Protein AF-A0A7J3T001-F1 (afdb_monomer)

Radius of gyration: 24.41 Å; Cα contacts (8 Å, |Δi|>4): 879; chains: 1; bounding box: 52×70×76 Å

Solvent-accessible surface area (backbone atoms only — not comparable to full-atom values): 26353 Å² total; per-residue (Å²): 93,68,79,36,45,47,53,61,50,54,45,53,49,52,50,49,50,35,53,53,40,45,50,43,53,51,48,52,54,53,49,62,74,68,71,78,71,58,71,67,61,54,52,51,45,50,53,52,45,51,48,49,35,49,48,46,46,56,38,38,29,45,49,48,62,42,30,52,34,94,88,63,50,32,43,30,65,45,75,40,92,93,44,66,87,73,46,40,63,46,72,38,66,67,58,44,44,58,45,34,55,67,22,47,37,68,77,16,37,38,41,83,45,78,41,53,55,64,93,52,91,38,29,36,30,43,36,43,56,50,75,50,76,49,43,56,34,82,79,42,69,85,87,46,80,66,40,56,30,37,41,34,38,20,33,36,38,34,34,32,68,53,81,69,40,80,74,52,72,53,65,39,74,47,79,88,56,54,88,74,52,50,80,63,55,31,41,68,54,22,34,43,46,56,44,68,52,54,78,72,44,97,44,75,70,54,49,57,52,30,51,52,21,17,36,43,22,31,30,30,50,43,50,37,53,49,65,74,33,62,91,92,52,67,34,45,34,36,42,33,70,30,66,81,67,63,90,70,54,32,54,82,44,52,75,37,89,50,69,54,12,52,29,26,46,42,21,52,51,34,44,51,50,40,52,49,49,43,54,76,39,82,70,34,43,52,30,14,44,18,67,83,48,82,47,71,62,56,33,39,52,49,46,45,39,32,34,63,32,32,80,92,77,71,39,71,42,79,37,64,87,56,65,67,62,53,39,75,69,54,87,55,39,24,44,61,47,48,51,55,55,45,62,76,45,52,85,80,50,52,61,49,26,26,52,29,47,35,33,41,36,37,47,49,36,32,62,23,83,45,42,62,61,38,32,56,73,69,44,59,87,86,46,58,54,66,63,34,29,55,51,43,41,55,56,52,68,73,61,74,65,97,63,94,77,81,32,56,67,61,18,47,37,46,54,43,38,32,34,37,32,34,41,59,52,68,32,56,72,38,80,62,48,64,33,58,81,73,53,53,49,46,61,34,35,39,31,34,64,48,40,48,86,32,70,84,33,52,70,59,33,50,54,50,52,51,54,52,50,51,55,52,41,20,53,41,48,36,71,87,65,54,78,70,44,54,45,75,69,60,71,76,78,117

Nearest PDB structures (foldseek):
  7f6d-assembly1_G  TM=4.620E-01  e=1.140E-04  Deinococcus radiodurans R1 = ATCC 13939 = DSM 20539
  1zup-assembly1_A  TM=4.706E-01  e=1.856E-01  Thermotoga maritima
  4uv2-assembly9_G  TM=3.757E-01  e=1.388E+00  Escherichia coli str. K-12 substr. MC4100
  6shc-assembly1_A-2  TM=3.826E-01  e=8.493E+00  Homo sapiens

Structure (mmCIF, N/CA/C/O backbone):
data_AF-A0A7J3T001-F1
#
_entry.id   AF-A0A7J3T001-F1
#
loop_
_atom_site.group_PDB
_atom_site.id
_atom_site.type_symbol
_atom_site.label_atom_id
_atom_site.label_alt_id
_atom_site.label_comp_id
_atom_site.label_asym_id
_atom_site.label_entity_id
_atom_site.label_seq_id
_atom_site.pdbx_PDB_ins_code
_atom_site.Cartn_x
_atom_site.Cartn_y
_atom_site.Cartn_z
_atom_site.occupancy
_atom_site.B_iso_or_equiv
_atom_site.auth_seq_id
_atom_site.auth_comp_id
_atom_site.auth_asym_id
_atom_site.auth_atom_id
_atom_site.pdbx_PDB_model_num
ATOM 1 N N . MET A 1 1 ? 0.182 -22.540 -8.801 1.00 69.06 1 MET A N 1
ATOM 2 C CA . MET A 1 1 ? 0.036 -21.401 -7.864 1.00 69.06 1 MET A CA 1
ATOM 3 C C . MET A 1 1 ? -0.120 -21.823 -6.399 1.00 69.06 1 MET A C 1
ATOM 5 O O . MET A 1 1 ? 0.725 -21.412 -5.625 1.00 69.06 1 MET A O 1
ATOM 9 N N . MET A 1 2 ? -1.072 -22.686 -5.998 1.00 73.75 2 MET A N 1
ATOM 10 C CA . MET A 1 2 ? -1.231 -23.126 -4.580 1.00 73.75 2 MET A CA 1
ATOM 11 C C . MET A 1 2 ? -0.026 -23.859 -3.945 1.00 73.75 2 MET A C 1
ATOM 13 O O . MET A 1 2 ? -0.001 -24.084 -2.744 1.00 73.75 2 MET A O 1
ATOM 17 N N . LYS A 1 3 ? 0.963 -24.279 -4.740 1.00 82.62 3 LYS A N 1
ATOM 18 C CA . LYS A 1 3 ? 2.207 -24.913 -4.259 1.00 82.62 3 LYS A CA 1
ATOM 19 C C . LYS A 1 3 ? 3.464 -24.120 -4.617 1.00 82.62 3 LYS A C 1
ATOM 21 O O . LYS A 1 3 ? 4.561 -24.515 -4.258 1.00 82.62 3 LYS A O 1
ATOM 26 N N . GLU A 1 4 ? 3.304 -23.031 -5.365 1.00 87.00 4 GLU A N 1
ATOM 27 C CA . GLU A 1 4 ? 4.438 -22.263 -5.872 1.00 87.00 4 GLU A CA 1
ATOM 28 C C . GLU A 1 4 ? 4.882 -21.261 -4.822 1.00 87.00 4 GLU A C 1
ATOM 30 O O . GLU A 1 4 ? 4.049 -20.488 -4.342 1.00 87.00 4 GLU A O 1
ATOM 35 N N . ASP A 1 5 ? 6.183 -21.218 -4.546 1.00 92.50 5 ASP A N 1
ATOM 36 C CA . ASP A 1 5 ? 6.768 -20.120 -3.786 1.00 92.50 5 ASP A CA 1
ATOM 37 C C . ASP A 1 5 ? 6.561 -18.806 -4.567 1.00 92.50 5 ASP A C 1
ATOM 39 O O . ASP A 1 5 ? 7.055 -18.676 -5.698 1.00 92.50 5 ASP A O 1
ATOM 43 N N . PRO A 1 6 ? 5.833 -17.824 -4.004 1.00 94.75 6 PRO A N 1
ATOM 44 C CA . PRO A 1 6 ? 5.566 -16.572 -4.697 1.00 94.75 6 PRO A CA 1
ATOM 45 C C . PRO A 1 6 ? 6.860 -15.806 -5.010 1.00 94.75 6 PRO A C 1
ATOM 47 O O . PRO A 1 6 ? 6.949 -15.167 -6.055 1.00 94.75 6 PRO A O 1
ATOM 50 N N . ARG A 1 7 ? 7.904 -15.921 -4.183 1.00 95.38 7 ARG A N 1
ATOM 51 C CA . ARG A 1 7 ? 9.193 -15.249 -4.414 1.00 95.38 7 ARG A CA 1
ATOM 52 C C . ARG A 1 7 ? 9.876 -15.807 -5.656 1.00 95.38 7 ARG A C 1
ATOM 54 O O . ARG A 1 7 ? 10.279 -15.038 -6.523 1.00 95.38 7 ARG A O 1
ATOM 61 N N . GLU A 1 8 ? 9.929 -17.130 -5.799 1.00 94.25 8 GLU A N 1
ATOM 62 C CA . GLU A 1 8 ? 10.515 -17.767 -6.986 1.00 94.25 8 GLU A CA 1
ATOM 63 C C . GLU A 1 8 ? 9.705 -17.490 -8.257 1.00 94.25 8 GLU A C 1
ATOM 65 O O . GLU A 1 8 ? 10.278 -17.372 -9.342 1.00 94.25 8 GLU A O 1
ATOM 70 N N . LEU A 1 9 ? 8.380 -17.341 -8.149 1.00 93.94 9 LEU A N 1
ATOM 71 C CA . LEU A 1 9 ? 7.559 -16.877 -9.269 1.00 93.94 9 LEU A CA 1
ATOM 72 C C . LEU A 1 9 ? 7.996 -15.486 -9.735 1.00 93.94 9 LEU A C 1
ATOM 74 O O . LEU A 1 9 ? 8.297 -15.316 -10.915 1.00 93.94 9 LEU A O 1
ATOM 78 N N . TYR A 1 10 ? 8.109 -14.516 -8.824 1.00 96.06 10 TYR A N 1
ATOM 79 C CA . TYR A 1 10 ? 8.546 -13.162 -9.176 1.00 96.06 10 TYR A CA 1
ATOM 80 C C . TYR A 1 10 ? 10.017 -13.086 -9.611 1.00 96.06 10 TYR A C 1
ATOM 82 O O . TYR A 1 10 ? 10.338 -12.250 -10.453 1.00 96.06 10 TYR A O 1
ATOM 90 N N . VAL A 1 11 ? 10.911 -13.967 -9.148 1.00 96.94 11 VAL A N 1
ATOM 91 C CA . VAL A 1 11 ? 12.278 -14.062 -9.703 1.00 96.94 11 VAL A CA 1
ATOM 92 C C . VAL A 1 11 ? 12.243 -14.542 -11.156 1.00 96.94 11 VAL A C 1
ATOM 94 O O . VAL A 1 11 ? 12.864 -13.928 -12.024 1.00 96.94 11 VAL A O 1
ATOM 97 N N . ARG A 1 12 ? 11.491 -15.610 -11.455 1.00 94.94 12 ARG A N 1
ATOM 98 C CA . ARG A 1 12 ? 11.357 -16.125 -12.830 1.00 94.94 12 ARG A CA 1
ATOM 99 C C . ARG A 1 12 ? 10.692 -15.117 -13.762 1.00 94.94 12 ARG A C 1
ATOM 101 O O . ARG A 1 12 ? 11.107 -14.993 -14.910 1.00 94.94 12 ARG A O 1
ATOM 108 N N . PHE A 1 13 ? 9.705 -14.380 -13.267 1.00 95.31 13 PHE A N 1
ATOM 109 C CA . PHE A 1 13 ? 9.063 -13.319 -14.034 1.00 95.31 13 PHE A CA 1
ATOM 110 C C . PHE A 1 13 ? 10.028 -12.169 -14.347 1.00 95.31 13 PHE A C 1
ATOM 112 O O . PHE A 1 13 ? 10.080 -11.723 -15.489 1.00 95.31 13 PHE A O 1
ATOM 119 N N . ALA A 1 14 ? 10.876 -11.763 -13.394 1.00 96.88 14 ALA A N 1
ATOM 120 C CA . ALA A 1 14 ? 11.912 -10.751 -13.624 1.00 96.88 14 ALA A CA 1
ATOM 121 C C . ALA A 1 14 ? 12.919 -11.205 -14.689 1.00 96.88 14 ALA A C 1
ATOM 123 O O . ALA A 1 14 ? 13.304 -10.436 -15.569 1.00 96.88 14 ALA A O 1
ATOM 124 N N . GLN A 1 15 ? 13.328 -12.474 -14.614 1.00 96.62 15 GLN A N 1
ATOM 125 C CA . GLN A 1 15 ? 14.226 -13.089 -15.584 1.00 96.62 15 GLN A CA 1
ATOM 126 C C . GLN A 1 15 ? 13.601 -13.095 -16.987 1.00 96.62 15 GLN A C 1
ATOM 128 O O . GLN A 1 15 ? 14.246 -12.675 -17.942 1.00 96.62 15 GLN A O 1
ATOM 133 N N . TRP A 1 16 ? 12.323 -13.466 -17.097 1.00 95.50 16 TRP A N 1
ATOM 134 C CA . TRP A 1 16 ? 11.587 -13.405 -18.358 1.00 95.50 16 TRP A CA 1
ATOM 135 C C . TRP A 1 16 ? 11.489 -11.978 -18.920 1.00 95.50 16 TRP A C 1
ATOM 137 O O . TRP A 1 16 ? 11.728 -11.783 -20.110 1.00 95.50 16 TRP A O 1
ATOM 147 N N . LEU A 1 17 ? 11.210 -10.970 -18.082 1.00 96.06 17 LEU A N 1
ATOM 148 C CA . LEU A 1 17 ? 11.197 -9.562 -18.508 1.00 96.06 17 LEU A CA 1
ATOM 149 C C . LEU A 1 17 ? 12.554 -9.127 -19.071 1.00 96.06 17 LEU A C 1
ATOM 151 O O . LEU A 1 17 ? 12.606 -8.443 -20.094 1.00 96.06 17 LEU A O 1
ATOM 155 N N . ARG A 1 18 ? 13.655 -9.550 -18.435 1.00 97.19 18 ARG A N 1
ATOM 156 C CA . ARG A 1 18 ? 15.013 -9.285 -18.924 1.00 97.19 18 ARG A CA 1
ATOM 157 C C . ARG A 1 18 ? 15.251 -9.923 -20.287 1.00 97.19 18 ARG A C 1
ATOM 159 O O . ARG A 1 18 ? 15.757 -9.243 -21.178 1.00 97.19 18 ARG A O 1
ATOM 166 N N . ASP A 1 19 ? 14.901 -11.196 -20.440 1.00 96.94 19 ASP A N 1
ATOM 167 C CA . ASP A 1 19 ? 15.144 -11.952 -21.671 1.00 96.94 19 ASP A CA 1
ATOM 168 C C . ASP A 1 19 ? 14.321 -11.391 -22.846 1.00 96.94 19 ASP A C 1
ATOM 170 O O . ASP A 1 19 ? 14.850 -11.193 -23.943 1.00 96.94 19 ASP A O 1
ATOM 174 N N . GLU A 1 20 ? 13.052 -11.035 -22.615 1.00 95.81 20 GLU A N 1
ATOM 175 C CA . GLU A 1 20 ? 12.202 -10.404 -23.634 1.00 95.81 20 GLU A CA 1
ATOM 176 C C . GLU A 1 20 ? 12.655 -8.982 -23.988 1.00 95.81 20 GLU A C 1
ATOM 178 O O . GLU A 1 20 ? 12.577 -8.579 -25.155 1.00 95.81 20 GLU A O 1
ATOM 183 N N . HIS A 1 21 ? 13.183 -8.225 -23.022 1.00 96.81 21 HIS A N 1
ATOM 184 C CA . HIS A 1 21 ? 13.759 -6.907 -23.287 1.00 96.81 21 HIS A CA 1
ATOM 185 C C . HIS A 1 21 ? 15.028 -7.025 -24.133 1.00 96.81 21 HIS A C 1
ATOM 187 O O . HIS A 1 21 ? 15.148 -6.354 -25.156 1.00 96.81 21 HIS A O 1
ATOM 193 N N . GLU A 1 22 ? 15.943 -7.928 -23.775 1.00 97.31 22 GLU A N 1
ATOM 194 C CA . GLU A 1 22 ? 17.166 -8.184 -24.539 1.00 97.31 22 GLU A CA 1
ATOM 195 C C . GLU A 1 22 ? 16.856 -8.620 -25.978 1.00 97.31 22 GLU A C 1
ATOM 197 O O . GLU A 1 22 ? 17.443 -8.104 -26.935 1.00 97.31 22 GLU A O 1
ATOM 202 N N . LYS A 1 23 ? 15.881 -9.517 -26.152 1.00 96.12 23 LYS A N 1
ATOM 203 C CA . LYS A 1 23 ? 15.394 -9.946 -27.466 1.00 96.12 23 LYS A CA 1
ATOM 204 C C . LYS A 1 23 ? 14.843 -8.776 -28.281 1.00 96.12 23 LYS A C 1
ATOM 206 O O . LYS A 1 23 ? 15.245 -8.620 -29.432 1.00 96.12 23 LYS A O 1
ATOM 211 N N . SER A 1 24 ? 13.996 -7.937 -27.685 1.00 94.75 24 SER A N 1
ATOM 212 C CA . SER A 1 24 ? 13.381 -6.783 -28.360 1.00 94.75 24 SER A CA 1
ATOM 213 C C . SER A 1 24 ? 14.420 -5.718 -28.736 1.00 94.75 24 SER A C 1
ATOM 215 O O . SER A 1 24 ? 14.390 -5.174 -29.838 1.00 94.75 24 SER A O 1
ATOM 217 N N . VAL A 1 25 ? 15.409 -5.470 -27.872 1.00 95.00 25 VAL A N 1
ATOM 218 C CA . VAL A 1 25 ? 16.541 -4.572 -28.159 1.00 95.00 25 VAL A CA 1
ATOM 219 C C . VAL A 1 25 ? 17.408 -5.114 -29.297 1.00 95.00 25 VAL A C 1
ATOM 221 O O . VAL A 1 25 ? 17.841 -4.357 -30.169 1.00 95.00 25 VAL A O 1
ATOM 224 N N . ASN A 1 26 ? 17.675 -6.420 -29.312 1.00 94.06 26 ASN A N 1
ATOM 225 C CA . ASN A 1 26 ? 18.445 -7.057 -30.378 1.00 94.06 26 ASN A CA 1
ATOM 226 C C . ASN A 1 26 ? 17.681 -7.076 -31.706 1.00 94.06 26 ASN A C 1
ATOM 228 O O . ASN A 1 26 ? 18.299 -6.895 -32.754 1.00 94.06 26 ASN A O 1
ATOM 232 N N . GLU A 1 27 ? 16.359 -7.262 -31.673 1.00 92.25 27 GLU A N 1
ATOM 233 C CA . GLU A 1 27 ? 15.479 -7.079 -32.829 1.00 92.25 27 GLU A CA 1
ATOM 234 C C . GLU A 1 27 ? 15.624 -5.646 -33.347 1.00 92.25 27 GLU A C 1
ATOM 236 O O . GLU A 1 27 ? 16.105 -5.466 -34.460 1.00 92.25 27 GLU A O 1
ATOM 241 N N . PHE A 1 28 ? 15.393 -4.630 -32.512 1.00 91.44 28 PHE A N 1
ATOM 242 C CA . PHE A 1 28 ? 15.552 -3.224 -32.899 1.00 91.44 28 PHE A CA 1
ATOM 243 C C . PHE A 1 28 ? 16.908 -2.942 -33.570 1.00 91.44 28 PHE A C 1
ATOM 245 O O . PHE A 1 28 ? 16.965 -2.406 -34.677 1.00 91.44 28 PHE A O 1
ATOM 252 N N . LYS A 1 29 ? 18.017 -3.365 -32.945 1.00 89.81 29 LYS A N 1
ATOM 253 C CA . LYS A 1 29 ? 19.376 -3.166 -33.483 1.00 89.81 29 LYS A CA 1
ATOM 254 C C . LYS A 1 29 ? 19.574 -3.836 -34.842 1.00 89.81 29 LYS A C 1
ATOM 256 O O . LYS A 1 29 ? 20.173 -3.232 -35.730 1.00 89.81 29 LYS A O 1
ATOM 261 N N . LYS A 1 30 ? 19.084 -5.070 -35.014 1.00 87.88 30 LYS A N 1
ATOM 262 C CA . LYS A 1 30 ? 19.172 -5.796 -36.291 1.00 87.88 30 LYS A CA 1
ATOM 263 C C . LYS A 1 30 ? 18.403 -5.072 -37.378 1.00 87.88 30 LYS A C 1
ATOM 265 O O . LYS A 1 30 ? 18.928 -4.890 -38.471 1.00 87.88 30 LYS A O 1
ATOM 270 N N . VAL A 1 31 ? 17.173 -4.667 -37.086 1.00 83.75 31 VAL A N 1
ATOM 271 C CA . VAL A 1 31 ? 16.316 -4.118 -38.126 1.00 83.75 31 VAL A CA 1
ATOM 272 C C . VAL A 1 31 ? 16.772 -2.695 -38.516 1.00 83.75 31 VAL A C 1
ATOM 274 O O . VAL A 1 31 ? 16.802 -2.377 -39.705 1.00 83.75 31 VAL A O 1
ATOM 277 N N . VAL A 1 32 ? 17.268 -1.883 -37.568 1.00 83.44 32 VAL A N 1
ATOM 278 C CA . VAL A 1 32 ? 17.908 -0.582 -37.868 1.00 83.44 32 VAL A CA 1
ATOM 279 C C . VAL A 1 32 ? 19.161 -0.751 -38.734 1.00 83.44 32 VAL A C 1
ATOM 281 O O . VAL A 1 32 ? 19.372 0.027 -39.661 1.00 83.44 32 VAL A O 1
ATOM 284 N N . ALA A 1 33 ? 19.975 -1.784 -38.487 1.00 82.75 33 ALA A N 1
ATOM 285 C CA . ALA A 1 33 ? 21.179 -2.048 -39.277 1.00 82.75 33 ALA A CA 1
ATOM 286 C C . ALA A 1 33 ? 20.886 -2.461 -40.733 1.00 82.75 33 ALA A C 1
ATOM 288 O O . ALA A 1 33 ? 21.708 -2.216 -41.612 1.00 82.75 33 ALA A O 1
ATOM 289 N N . VAL A 1 34 ? 19.729 -3.078 -40.997 1.00 79.44 34 VAL A N 1
ATOM 290 C CA . VAL A 1 34 ? 19.315 -3.522 -42.342 1.00 79.44 34 VAL A CA 1
ATOM 291 C C . VAL A 1 34 ? 18.677 -2.383 -43.157 1.00 79.44 34 VAL A C 1
ATOM 293 O O . VAL A 1 34 ? 18.609 -2.472 -44.380 1.00 79.44 34 VAL A O 1
ATOM 296 N N . GLY A 1 35 ? 18.240 -1.294 -42.513 1.00 70.44 35 GLY A N 1
ATOM 297 C CA . GLY A 1 35 ? 17.714 -0.098 -43.188 1.00 70.44 35 GLY A CA 1
ATOM 298 C C . GLY A 1 35 ? 16.364 -0.283 -43.899 1.00 70.44 35 GLY A C 1
ATOM 299 O O . GLY A 1 35 ? 15.962 0.586 -44.666 1.00 70.44 35 GLY A O 1
ATOM 300 N N . ALA A 1 36 ? 15.661 -1.396 -43.660 1.00 59.31 36 ALA A N 1
ATOM 301 C CA . ALA A 1 36 ? 14.438 -1.785 -44.369 1.00 59.31 36 ALA A CA 1
ATOM 302 C C . ALA A 1 36 ? 13.218 -1.872 -43.433 1.00 59.31 36 ALA A C 1
ATOM 304 O O . ALA A 1 36 ? 12.550 -2.903 -43.373 1.00 59.31 36 ALA A O 1
ATOM 305 N N . ILE A 1 37 ? 12.943 -0.808 -42.674 1.00 65.69 37 ILE A N 1
ATOM 306 C CA . ILE A 1 37 ? 11.818 -0.768 -41.729 1.00 65.69 37 ILE A CA 1
ATOM 307 C C . ILE A 1 37 ? 10.667 0.083 -42.247 1.00 65.69 37 ILE A C 1
ATOM 309 O O . ILE A 1 37 ? 10.863 1.232 -42.642 1.00 65.69 37 ILE A O 1
ATOM 313 N N . SER A 1 38 ? 9.451 -0.462 -42.159 1.00 77.94 38 SER A N 1
ATOM 314 C CA . SER A 1 38 ? 8.239 0.353 -42.127 1.00 77.94 38 SER A CA 1
ATOM 315 C C . SER A 1 38 ? 8.142 1.041 -40.760 1.00 77.94 38 SER A C 1
ATOM 317 O O . SER A 1 38 ? 8.291 0.378 -39.740 1.00 77.94 38 SER A O 1
ATOM 319 N N . ALA A 1 39 ? 7.886 2.352 -40.697 1.00 80.62 39 ALA A N 1
ATOM 320 C CA . ALA A 1 39 ? 7.829 3.087 -39.420 1.00 80.62 39 ALA A CA 1
ATOM 321 C C . ALA A 1 39 ? 6.957 2.394 -38.343 1.00 80.62 39 ALA A C 1
ATOM 323 O O . ALA A 1 39 ? 7.295 2.411 -37.164 1.00 80.62 39 ALA A O 1
ATOM 324 N N . ALA A 1 40 ? 5.905 1.689 -38.770 1.00 82.69 40 ALA A N 1
ATOM 325 C CA . ALA A 1 40 ? 5.035 0.896 -37.909 1.00 82.69 40 ALA A CA 1
ATOM 326 C C . ALA A 1 40 ? 5.745 -0.260 -37.172 1.00 82.69 40 ALA A C 1
ATOM 328 O O . ALA A 1 40 ? 5.429 -0.527 -36.013 1.00 82.69 40 ALA A O 1
ATOM 329 N N . ASP A 1 41 ? 6.701 -0.948 -37.804 1.00 83.56 41 ASP A N 1
ATOM 330 C CA . ASP A 1 41 ? 7.446 -2.037 -37.158 1.00 83.56 41 ASP A CA 1
ATOM 331 C C . ASP A 1 41 ? 8.441 -1.505 -36.122 1.00 83.56 41 ASP A C 1
ATOM 333 O O . ASP A 1 41 ? 8.614 -2.121 -35.068 1.00 83.56 41 ASP A O 1
ATOM 337 N N . GLU A 1 42 ? 9.060 -0.349 -36.392 1.00 86.00 42 GLU A N 1
ATOM 338 C CA . GLU A 1 42 ? 9.928 0.330 -35.421 1.00 86.00 42 GLU A CA 1
ATOM 339 C C . GLU A 1 42 ? 9.131 0.718 -34.173 1.00 86.00 42 GLU A C 1
ATOM 341 O O . GLU A 1 42 ? 9.518 0.365 -33.056 1.00 86.00 42 GLU A O 1
ATOM 346 N N . ASP A 1 43 ? 7.991 1.385 -34.373 1.00 87.94 43 ASP A N 1
ATOM 347 C CA . ASP A 1 43 ? 7.120 1.850 -33.295 1.00 87.94 43 ASP A CA 1
ATOM 348 C C . ASP A 1 43 ? 6.570 0.679 -32.469 1.00 87.94 43 ASP A C 1
ATOM 350 O O . ASP A 1 43 ? 6.509 0.756 -31.241 1.00 87.94 43 ASP A O 1
ATOM 354 N N . ARG A 1 44 ? 6.243 -0.451 -33.113 1.00 90.25 44 ARG A N 1
ATOM 355 C CA . ARG A 1 44 ? 5.819 -1.679 -32.423 1.00 90.25 44 ARG A CA 1
ATOM 356 C C . ARG A 1 44 ? 6.912 -2.217 -31.495 1.00 90.25 44 ARG A C 1
ATOM 358 O O . ARG A 1 44 ? 6.622 -2.550 -30.345 1.00 90.25 44 ARG A O 1
ATOM 365 N N . ILE A 1 45 ? 8.154 -2.325 -31.977 1.00 91.50 45 ILE A N 1
ATOM 366 C CA . ILE A 1 45 ? 9.279 -2.835 -31.173 1.00 91.50 45 ILE A CA 1
ATOM 367 C C . ILE A 1 45 ? 9.580 -1.874 -30.019 1.00 91.50 45 ILE A C 1
ATOM 369 O O . ILE A 1 45 ? 9.746 -2.315 -28.880 1.00 91.50 45 ILE A O 1
ATOM 373 N N . MET A 1 46 ? 9.597 -0.568 -30.293 1.00 92.25 46 MET A N 1
ATOM 374 C CA . MET A 1 46 ? 9.806 0.463 -29.275 1.00 92.25 46 MET A CA 1
ATOM 375 C C . MET A 1 46 ? 8.725 0.433 -28.198 1.00 92.25 46 MET A C 1
ATOM 377 O O . MET A 1 46 ? 9.053 0.402 -27.014 1.00 92.25 46 MET A O 1
ATOM 381 N N . GLY A 1 47 ? 7.455 0.329 -28.593 1.00 92.25 47 GLY A N 1
ATOM 382 C CA . GLY A 1 47 ? 6.344 0.200 -27.656 1.00 92.25 47 GLY A CA 1
ATOM 383 C C . GLY A 1 47 ? 6.470 -1.034 -26.758 1.00 92.25 47 GLY A C 1
ATOM 384 O O . GLY A 1 47 ? 6.173 -0.954 -25.568 1.00 92.25 47 GLY A O 1
ATOM 385 N N . LYS A 1 48 ? 6.961 -2.171 -27.280 1.00 93.00 48 LYS A N 1
ATOM 386 C CA . LYS A 1 48 ? 7.245 -3.361 -26.455 1.00 93.00 48 LYS A CA 1
ATOM 387 C C . LYS A 1 48 ? 8.390 -3.109 -25.465 1.00 93.00 48 LYS A C 1
ATOM 389 O O . LYS A 1 48 ? 8.264 -3.470 -24.297 1.00 93.00 48 LYS A O 1
ATOM 394 N N . ILE A 1 49 ? 9.484 -2.478 -25.901 1.00 94.81 49 ILE A N 1
ATOM 395 C CA . ILE A 1 49 ? 10.627 -2.138 -25.033 1.00 94.81 49 ILE A CA 1
ATOM 396 C C . ILE A 1 49 ? 10.189 -1.223 -23.879 1.00 94.81 49 ILE A C 1
ATOM 398 O O . ILE A 1 49 ? 10.521 -1.501 -22.726 1.00 94.81 49 ILE A O 1
ATOM 402 N N . GLU A 1 50 ? 9.423 -0.171 -24.171 1.00 93.94 50 GLU A N 1
ATOM 403 C CA . GLU A 1 50 ? 8.928 0.783 -23.171 1.00 93.94 50 GLU A CA 1
ATOM 404 C C . GLU A 1 50 ? 8.001 0.110 -22.153 1.00 93.94 50 GLU A C 1
ATOM 406 O O . GLU A 1 50 ? 8.173 0.294 -20.951 1.00 93.94 50 GLU A O 1
ATOM 411 N N . LYS A 1 51 ? 7.083 -0.752 -22.608 1.00 93.25 51 LYS A N 1
ATOM 412 C CA . LYS A 1 51 ? 6.199 -1.531 -21.723 1.00 93.25 51 LYS A CA 1
ATOM 413 C C . LYS A 1 51 ? 6.968 -2.456 -20.776 1.00 93.25 51 LYS A C 1
ATOM 415 O O . LYS A 1 51 ? 6.586 -2.605 -19.618 1.00 93.25 51 LYS A O 1
ATOM 420 N N . LEU A 1 52 ? 8.047 -3.083 -21.248 1.00 94.44 52 LEU A N 1
ATOM 421 C CA . LEU A 1 52 ? 8.895 -3.943 -20.414 1.00 94.44 52 LEU A CA 1
ATOM 422 C C . LEU A 1 52 ? 9.634 -3.138 -19.335 1.00 94.44 52 LEU A C 1
ATOM 424 O O . LEU A 1 52 ? 9.743 -3.594 -18.197 1.00 94.44 52 LEU A O 1
ATOM 428 N N . GLN A 1 53 ? 10.117 -1.942 -19.681 1.00 94.75 53 GLN A N 1
ATOM 429 C CA . GLN A 1 53 ? 10.761 -1.030 -18.732 1.00 94.75 53 GLN A CA 1
ATOM 430 C C . GLN A 1 53 ? 9.773 -0.506 -17.689 1.00 94.75 53 GLN A C 1
ATOM 432 O O . GLN A 1 53 ? 10.058 -0.601 -16.494 1.00 94.75 53 GLN A O 1
ATOM 437 N N . ASP A 1 54 ? 8.601 -0.040 -18.132 1.00 92.44 54 ASP A N 1
ATOM 438 C CA . ASP A 1 54 ? 7.517 0.419 -17.257 1.00 92.44 54 ASP A CA 1
ATOM 439 C C . ASP A 1 54 ? 7.102 -0.681 -16.278 1.00 92.44 54 ASP A C 1
ATOM 441 O O . ASP A 1 54 ? 7.010 -0.443 -15.080 1.00 92.44 54 ASP A O 1
ATOM 445 N N . MET A 1 55 ? 6.955 -1.925 -16.742 1.00 92.38 55 MET A N 1
ATOM 446 C CA . MET A 1 55 ? 6.601 -3.043 -15.869 1.00 92.38 55 MET A CA 1
ATOM 447 C C . MET A 1 55 ? 7.655 -3.317 -14.788 1.00 92.38 55 MET A C 1
ATOM 449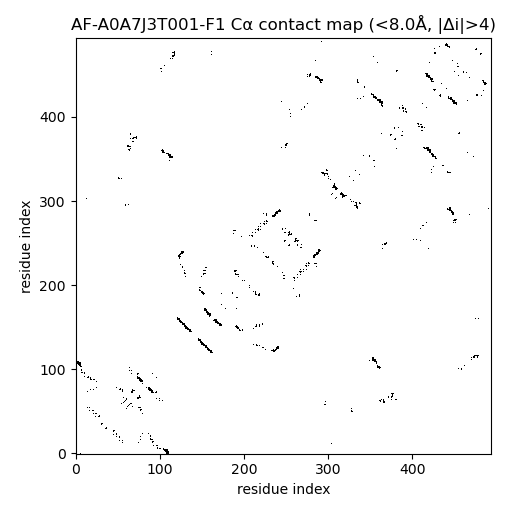 O O . MET A 1 55 ? 7.298 -3.614 -13.644 1.00 92.38 55 MET A O 1
ATOM 453 N N . VAL A 1 56 ? 8.945 -3.209 -15.124 1.00 94.25 56 VAL A N 1
ATOM 454 C CA . VAL A 1 56 ? 10.023 -3.370 -14.140 1.00 94.25 56 VAL A CA 1
ATOM 455 C C . VAL A 1 56 ? 9.987 -2.261 -13.096 1.00 94.25 56 VAL A C 1
ATOM 457 O O . VAL A 1 56 ? 10.032 -2.566 -11.906 1.00 94.25 56 VAL A O 1
ATOM 460 N N . GLU A 1 57 ? 9.859 -0.997 -13.498 1.00 92.62 57 GLU A N 1
ATOM 461 C CA . GLU A 1 57 ? 9.751 0.102 -12.533 1.00 92.62 57 GLU A CA 1
ATOM 462 C C . GLU A 1 57 ? 8.467 -0.037 -11.697 1.00 92.62 57 GLU A C 1
ATOM 464 O O . GLU A 1 57 ? 8.504 -0.056 -10.465 1.00 92.62 57 GLU A O 1
ATOM 469 N N . ARG A 1 58 ? 7.326 -0.249 -12.346 1.00 91.12 58 ARG A N 1
ATOM 470 C CA . ARG A 1 58 ? 6.016 -0.334 -11.705 1.00 91.12 58 ARG A CA 1
ATOM 471 C C . ARG A 1 58 ? 5.899 -1.457 -10.692 1.00 91.12 58 ARG A C 1
ATOM 473 O O . ARG A 1 58 ? 5.338 -1.214 -9.632 1.00 91.12 58 ARG A O 1
ATOM 480 N N . ILE A 1 59 ? 6.386 -2.658 -11.001 1.00 93.50 59 ILE A N 1
ATOM 481 C CA . ILE A 1 59 ? 6.291 -3.818 -10.105 1.00 93.50 59 ILE A CA 1
ATOM 482 C C . ILE A 1 59 ? 7.508 -3.870 -9.181 1.00 93.50 59 ILE A C 1
ATOM 484 O O . ILE A 1 59 ? 7.372 -3.864 -7.961 1.00 93.50 59 ILE A O 1
ATOM 488 N N . TYR A 1 60 ? 8.720 -3.906 -9.723 1.00 95.19 60 TYR A N 1
ATOM 489 C CA . TYR A 1 60 ? 9.889 -4.218 -8.906 1.00 95.19 60 TYR A CA 1
ATOM 490 C C . TYR A 1 60 ? 10.368 -3.016 -8.093 1.00 95.19 60 TYR A C 1
ATOM 492 O O . TYR A 1 60 ? 10.651 -3.191 -6.910 1.00 95.19 60 TYR A O 1
ATOM 500 N N . LEU A 1 61 ? 10.384 -1.803 -8.653 1.00 94.25 61 LEU A N 1
ATOM 501 C CA . LEU A 1 61 ? 10.761 -0.609 -7.888 1.00 94.25 61 LEU A CA 1
ATOM 502 C C . LEU A 1 61 ? 9.612 -0.143 -6.981 1.00 94.25 61 LEU A C 1
ATOM 504 O O . LEU A 1 61 ? 9.764 -0.118 -5.762 1.00 94.25 61 LEU A O 1
ATOM 508 N N . TYR A 1 62 ? 8.450 0.179 -7.552 1.00 92.56 62 TYR A N 1
ATOM 509 C CA . TYR A 1 62 ? 7.364 0.840 -6.816 1.00 92.56 62 TYR A CA 1
ATOM 510 C C . TYR A 1 62 ? 6.491 -0.101 -5.961 1.00 92.56 62 TYR A C 1
ATOM 512 O O . TYR A 1 62 ? 5.683 0.380 -5.167 1.00 92.56 62 TYR A O 1
ATOM 520 N N . GLN A 1 63 ? 6.622 -1.432 -6.083 1.00 92.44 63 GLN A N 1
ATOM 521 C CA . GLN A 1 63 ? 5.896 -2.390 -5.220 1.00 92.44 63 GLN A CA 1
ATOM 522 C C . GLN A 1 63 ? 6.820 -3.191 -4.315 1.00 92.44 63 GLN A C 1
ATOM 524 O O . GLN A 1 63 ? 6.427 -3.503 -3.193 1.00 92.44 63 GLN A O 1
ATOM 529 N N . PHE A 1 64 ? 8.032 -3.511 -4.778 1.00 94.50 64 PHE A N 1
ATOM 530 C CA . PHE A 1 64 ? 8.971 -4.369 -4.048 1.00 94.50 64 PHE A CA 1
ATOM 531 C C . PHE A 1 64 ? 10.251 -3.651 -3.586 1.00 94.50 64 PHE A C 1
ATOM 533 O O . PHE A 1 64 ? 11.063 -4.243 -2.868 1.00 94.50 64 PHE A O 1
ATOM 540 N N . GLY A 1 65 ? 10.451 -2.385 -3.969 1.00 93.44 65 GLY A N 1
ATOM 541 C CA . GLY A 1 65 ? 11.634 -1.608 -3.594 1.00 93.44 65 GLY A CA 1
ATOM 542 C C . GLY A 1 65 ? 12.944 -2.174 -4.142 1.00 93.44 65 GLY A C 1
ATOM 543 O O . GLY A 1 65 ? 13.990 -1.994 -3.523 1.00 93.44 65 GLY A O 1
ATOM 544 N N . VAL A 1 66 ? 12.901 -2.915 -5.251 1.00 94.88 66 VAL A N 1
ATOM 545 C CA . VAL A 1 66 ? 14.086 -3.461 -5.919 1.00 94.88 66 VAL A CA 1
ATOM 546 C C . VAL A 1 66 ? 14.810 -2.323 -6.642 1.00 94.88 66 VAL A C 1
ATOM 548 O O . VAL A 1 66 ? 14.206 -1.683 -7.504 1.00 94.88 66 VAL A O 1
ATOM 551 N N . PRO A 1 67 ? 16.096 -2.070 -6.343 1.00 93.00 67 PRO A N 1
ATOM 552 C CA . PRO A 1 67 ? 16.858 -1.017 -7.005 1.00 93.00 67 PRO A CA 1
ATOM 553 C C . PRO A 1 67 ? 16.981 -1.234 -8.518 1.00 93.00 67 PRO A C 1
ATOM 555 O O . PRO A 1 67 ? 17.503 -2.261 -8.966 1.00 93.00 67 PRO A O 1
ATOM 558 N N . THR A 1 68 ? 16.564 -0.232 -9.298 1.00 88.75 68 THR A N 1
ATOM 559 C CA . THR A 1 68 ? 16.669 -0.221 -10.771 1.00 88.75 68 THR A CA 1
ATOM 560 C C . THR A 1 68 ? 17.672 0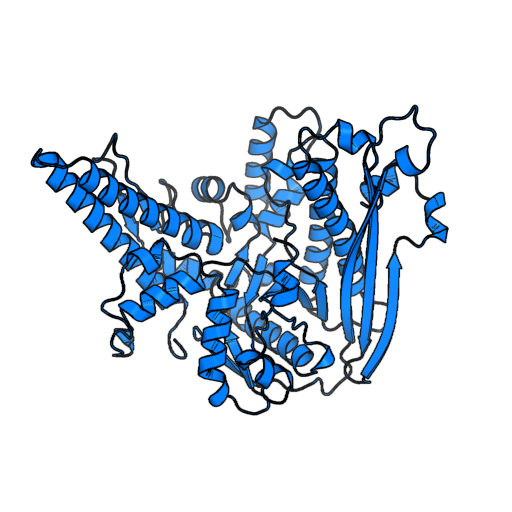.806 -11.315 1.00 88.75 68 THR A C 1
ATOM 562 O O . THR A 1 68 ? 17.976 0.816 -12.512 1.00 88.75 68 THR A O 1
ATOM 565 N N . GLY A 1 69 ? 18.226 1.650 -10.437 1.00 83.31 69 GLY A N 1
ATOM 566 C CA . GLY A 1 69 ? 19.149 2.735 -10.776 1.00 83.31 69 GLY A CA 1
ATOM 567 C C . GLY A 1 69 ? 20.566 2.284 -11.172 1.00 83.31 69 GLY A C 1
ATOM 568 O O . GLY A 1 69 ? 20.988 1.172 -10.863 1.00 83.31 69 GLY A O 1
ATOM 569 N N . PRO A 1 70 ? 21.360 3.139 -11.840 1.00 77.81 70 PRO A N 1
ATOM 570 C CA . PRO A 1 70 ? 22.604 2.748 -12.508 1.00 77.81 70 PRO A CA 1
ATOM 571 C C . PRO A 1 70 ? 23.750 2.293 -11.594 1.00 77.81 70 PRO A C 1
ATOM 573 O O . PRO A 1 70 ? 24.568 1.491 -12.037 1.00 77.81 70 PRO A O 1
ATOM 576 N N . GLN A 1 71 ? 23.843 2.797 -10.361 1.00 71.12 71 GLN A N 1
ATOM 577 C CA . GLN A 1 71 ? 25.006 2.567 -9.489 1.00 71.12 71 GLN A CA 1
ATOM 578 C C . GLN A 1 71 ? 24.893 1.299 -8.627 1.00 71.12 71 GLN A C 1
ATOM 580 O O . GLN A 1 71 ? 25.910 0.721 -8.253 1.00 71.12 71 GLN A O 1
ATOM 585 N N . LYS A 1 72 ? 23.666 0.868 -8.307 1.00 79.50 72 LYS A N 1
ATOM 586 C CA . LYS A 1 72 ? 23.366 -0.281 -7.431 1.00 79.50 72 LYS A CA 1
ATOM 587 C C . LYS A 1 72 ? 22.200 -1.120 -7.969 1.00 79.50 72 LYS A C 1
ATOM 589 O O . LYS A 1 72 ? 21.403 -1.640 -7.194 1.00 79.50 72 LYS A O 1
ATOM 594 N N . ALA A 1 73 ? 22.064 -1.204 -9.294 1.00 84.19 73 ALA A N 1
ATOM 595 C CA . ALA A 1 73 ? 20.991 -1.962 -9.929 1.00 84.19 73 ALA A CA 1
ATOM 596 C C . ALA A 1 73 ? 21.015 -3.423 -9.477 1.00 84.19 73 ALA A C 1
ATOM 598 O O . ALA A 1 73 ? 22.020 -4.108 -9.636 1.00 84.19 73 ALA A O 1
ATOM 599 N N . VAL A 1 74 ? 19.873 -3.899 -8.998 1.00 93.31 74 VAL A N 1
ATOM 600 C CA . VAL A 1 74 ? 19.587 -5.324 -8.804 1.00 93.31 74 VAL A CA 1
ATOM 601 C C . VAL A 1 74 ? 18.825 -5.871 -10.017 1.00 93.31 74 VAL A C 1
ATOM 603 O O . VAL A 1 74 ? 19.036 -7.006 -10.436 1.00 93.31 74 VAL A O 1
ATOM 606 N N . LEU A 1 75 ? 17.978 -5.040 -10.628 1.00 95.69 75 LEU A N 1
ATOM 607 C CA . LEU A 1 75 ? 17.251 -5.329 -11.862 1.00 95.69 75 LEU A CA 1
ATOM 608 C C . LEU A 1 75 ? 17.173 -4.047 -12.689 1.00 95.69 75 LEU A C 1
ATOM 610 O O . LEU A 1 75 ? 16.590 -3.072 -12.236 1.00 95.69 75 LEU A O 1
ATOM 614 N N . ARG A 1 76 ? 17.740 -4.019 -13.897 1.00 94.75 76 ARG A N 1
ATOM 615 C CA . ARG A 1 76 ? 17.752 -2.810 -14.732 1.00 94.75 76 ARG A CA 1
ATOM 616 C C . ARG A 1 76 ? 17.508 -3.135 -16.192 1.00 94.75 76 ARG A C 1
ATOM 618 O O . ARG A 1 76 ? 18.323 -3.799 -16.833 1.00 94.75 76 ARG A O 1
ATOM 625 N N . LEU A 1 77 ? 16.419 -2.580 -16.713 1.00 95.50 77 LEU A N 1
ATOM 626 C CA . LEU A 1 77 ? 16.113 -2.533 -18.134 1.00 95.50 77 LEU A CA 1
ATOM 627 C C . LEU A 1 77 ? 16.205 -1.077 -18.582 1.00 95.50 77 LEU A C 1
ATOM 629 O O . LEU A 1 77 ? 15.542 -0.207 -18.024 1.00 95.50 77 LEU A O 1
ATOM 633 N N . HIS A 1 78 ? 17.072 -0.797 -19.546 1.00 94.56 78 HIS A N 1
ATOM 634 C CA . HIS A 1 78 ? 17.223 0.538 -20.103 1.00 94.56 78 HIS A CA 1
ATOM 635 C C . HIS A 1 78 ? 17.534 0.465 -21.590 1.00 94.56 78 HIS A C 1
ATOM 637 O O . HIS A 1 78 ? 18.354 -0.334 -22.038 1.00 94.56 78 HIS A O 1
ATOM 643 N N . PHE A 1 79 ? 16.902 1.343 -22.350 1.00 94.69 79 PHE A N 1
ATOM 644 C CA . PHE A 1 79 ? 17.083 1.484 -23.778 1.00 94.69 79 PHE A CA 1
ATOM 645 C C . PHE A 1 79 ? 16.682 2.903 -24.165 1.00 94.69 79 PHE A C 1
ATOM 647 O O . PHE A 1 79 ? 15.665 3.412 -23.704 1.00 94.69 79 PHE A O 1
ATOM 654 N N . SER A 1 80 ? 17.472 3.531 -25.030 1.00 91.62 80 SER A N 1
ATOM 655 C CA . SER A 1 80 ? 17.155 4.831 -25.606 1.00 91.62 80 SER A CA 1
ATOM 656 C C . SER A 1 80 ? 17.382 4.782 -27.105 1.00 91.62 80 SER A C 1
ATOM 658 O O . SER A 1 80 ? 18.475 4.438 -27.557 1.00 91.62 80 SER A O 1
ATOM 660 N N . ARG A 1 81 ? 16.381 5.214 -27.880 1.00 87.00 81 ARG A N 1
ATOM 661 C CA . ARG A 1 81 ? 16.477 5.312 -29.345 1.00 87.00 81 ARG A CA 1
ATOM 662 C C . ARG A 1 81 ? 17.668 6.163 -29.792 1.00 87.00 81 ARG A C 1
ATOM 664 O O . ARG A 1 81 ? 18.320 5.844 -30.777 1.00 87.00 81 ARG A O 1
ATOM 671 N N . LYS A 1 82 ? 17.977 7.234 -29.049 1.00 87.81 82 LYS A N 1
ATOM 672 C CA . LYS A 1 82 ? 19.091 8.149 -29.358 1.00 87.81 82 LYS A CA 1
ATOM 673 C C . LYS A 1 82 ? 20.459 7.527 -29.090 1.00 87.81 82 LYS A C 1
ATOM 675 O O . LYS A 1 82 ? 21.449 7.975 -29.660 1.00 87.81 82 LYS A O 1
ATOM 680 N N . LYS A 1 83 ? 20.522 6.535 -28.200 1.00 88.38 83 LYS A N 1
ATOM 681 C CA . LYS A 1 83 ? 21.765 5.885 -27.786 1.00 88.38 83 LYS A CA 1
ATOM 682 C C . LYS A 1 83 ? 21.584 4.370 -27.606 1.00 88.38 83 LYS A C 1
ATOM 684 O O . LYS A 1 83 ? 21.709 3.866 -26.488 1.00 88.38 83 LYS A O 1
ATOM 689 N N . PRO A 1 84 ? 21.325 3.610 -28.685 1.00 85.94 84 PRO A N 1
ATOM 690 C CA . PRO A 1 84 ? 21.075 2.167 -28.591 1.00 85.94 84 PRO A CA 1
ATOM 691 C C . PRO A 1 84 ? 22.261 1.367 -28.023 1.00 85.94 84 PRO A C 1
ATOM 693 O O . PRO A 1 84 ? 22.097 0.245 -27.536 1.00 85.94 84 PRO A O 1
ATOM 696 N N . GLN A 1 85 ? 23.470 1.927 -28.097 1.00 85.62 85 GLN A N 1
ATOM 697 C CA . GLN A 1 85 ? 24.689 1.369 -27.517 1.00 85.62 85 GLN A CA 1
ATOM 698 C C . GLN A 1 85 ? 24.706 1.395 -25.981 1.00 85.62 85 GLN A C 1
ATOM 700 O O . GLN A 1 85 ? 25.393 0.576 -25.386 1.00 85.62 85 GLN A O 1
ATOM 705 N N . GLU A 1 86 ? 23.934 2.281 -25.341 1.00 89.88 86 GLU A N 1
ATOM 706 C CA . GLU A 1 86 ? 23.814 2.370 -23.875 1.00 89.88 86 GLU A CA 1
ATOM 707 C C . GLU A 1 86 ? 22.726 1.428 -23.319 1.00 89.88 86 GLU A C 1
ATOM 709 O O . GLU A 1 86 ? 22.365 1.513 -22.147 1.00 89.88 86 GLU A O 1
ATOM 714 N N . ALA A 1 87 ? 22.176 0.534 -24.150 1.00 91.69 87 ALA A N 1
ATOM 715 C CA . ALA A 1 87 ? 21.141 -0.401 -23.729 1.00 91.69 87 ALA A CA 1
ATOM 716 C C . ALA A 1 87 ? 21.647 -1.380 -22.657 1.00 91.69 87 ALA A C 1
ATOM 718 O O . ALA A 1 87 ? 22.704 -1.993 -22.808 1.00 91.69 87 ALA A O 1
ATOM 719 N N . VAL A 1 88 ? 20.846 -1.579 -21.611 1.00 93.38 88 VAL A N 1
ATOM 720 C CA . VAL A 1 88 ? 21.134 -2.472 -20.485 1.00 93.38 88 VAL A CA 1
ATOM 721 C C . VAL A 1 88 ? 19.952 -3.415 -20.284 1.00 93.38 88 VAL A C 1
ATOM 723 O O . VAL A 1 88 ? 18.814 -2.967 -20.181 1.00 93.38 88 VAL A O 1
ATOM 726 N N . SER A 1 89 ? 20.229 -4.717 -20.212 1.00 96.06 89 SER A N 1
ATOM 727 C CA . SER A 1 89 ? 19.273 -5.752 -19.793 1.00 96.06 89 SER A CA 1
ATOM 728 C C . SER A 1 89 ? 19.949 -6.590 -18.714 1.00 96.06 89 SER A C 1
ATOM 730 O O . SER A 1 89 ? 20.730 -7.484 -19.026 1.00 96.06 89 SER A O 1
ATOM 732 N N . TYR A 1 90 ? 19.734 -6.249 -17.446 1.00 96.12 90 TYR A N 1
ATOM 733 C CA . TYR A 1 90 ? 20.487 -6.817 -16.330 1.00 96.12 90 TYR A CA 1
ATOM 734 C C . TYR A 1 90 ? 19.578 -7.266 -15.190 1.00 96.12 90 TYR A C 1
ATOM 736 O O . TYR A 1 90 ? 18.617 -6.579 -14.849 1.00 96.12 90 TYR A O 1
ATOM 744 N N . ILE A 1 91 ? 19.933 -8.393 -14.575 1.00 97.06 91 ILE A N 1
ATOM 745 C CA . ILE A 1 91 ? 19.324 -8.918 -13.356 1.00 97.06 91 ILE A CA 1
ATOM 746 C C . ILE A 1 91 ? 20.390 -9.641 -12.525 1.00 97.06 91 ILE A C 1
ATOM 748 O O . ILE A 1 91 ? 21.164 -10.430 -13.068 1.00 97.06 91 ILE A O 1
ATOM 752 N N . ASP A 1 92 ? 20.388 -9.408 -11.213 1.00 97.12 92 ASP A N 1
ATOM 753 C CA . ASP A 1 92 ? 21.000 -10.279 -10.207 1.00 97.12 92 ASP A CA 1
ATOM 754 C C . ASP A 1 92 ? 19.889 -11.094 -9.518 1.00 97.12 92 ASP A C 1
ATOM 756 O O . ASP A 1 92 ? 19.210 -10.585 -8.619 1.00 97.12 92 ASP A O 1
ATOM 760 N N . PRO A 1 93 ? 19.667 -12.365 -9.910 1.00 96.25 93 PRO A N 1
ATOM 761 C CA . PRO A 1 93 ? 18.584 -13.168 -9.352 1.00 96.25 93 PRO A CA 1
ATOM 762 C C . PRO A 1 93 ? 18.707 -13.406 -7.844 1.00 96.25 93 PRO A C 1
ATOM 764 O O . PRO A 1 93 ? 17.685 -13.566 -7.176 1.00 96.25 93 PRO A O 1
ATOM 767 N N . MET A 1 94 ? 19.927 -13.439 -7.289 1.00 96.69 94 MET A N 1
ATOM 768 C CA . MET A 1 94 ? 20.118 -13.646 -5.850 1.00 96.69 94 MET A CA 1
ATOM 769 C C . MET A 1 94 ? 19.735 -12.394 -5.075 1.00 96.69 94 MET A C 1
ATOM 771 O O . MET A 1 94 ? 18.996 -12.495 -4.095 1.00 96.69 94 MET A O 1
ATOM 775 N N . ALA A 1 95 ? 20.169 -11.222 -5.539 1.00 95.19 95 ALA A N 1
ATOM 776 C CA . ALA A 1 95 ? 19.798 -9.959 -4.916 1.00 95.19 95 ALA A CA 1
ATOM 777 C C . ALA A 1 95 ? 18.294 -9.665 -5.075 1.00 95.19 95 ALA A C 1
ATOM 779 O O . ALA A 1 95 ? 17.659 -9.235 -4.110 1.00 95.19 95 ALA A O 1
ATOM 780 N N . VAL A 1 96 ? 17.685 -9.985 -6.231 1.00 97.00 96 VAL A N 1
ATOM 781 C CA . VAL A 1 96 ? 16.220 -9.909 -6.404 1.00 97.00 96 VAL A CA 1
ATOM 782 C C . VAL A 1 96 ? 15.534 -10.811 -5.383 1.00 97.00 96 VAL A C 1
ATOM 784 O O . VAL A 1 96 ? 14.664 -10.348 -4.651 1.00 97.00 96 VAL A O 1
ATOM 787 N N . ARG A 1 97 ? 15.941 -12.082 -5.273 1.00 96.56 97 ARG A N 1
ATOM 788 C CA . ARG A 1 97 ? 15.363 -13.023 -4.301 1.00 96.56 97 ARG A CA 1
ATOM 789 C C . ARG A 1 97 ? 15.496 -12.517 -2.866 1.00 96.56 97 ARG A C 1
ATOM 791 O O . ARG A 1 97 ? 14.533 -12.589 -2.104 1.00 96.56 97 ARG A O 1
ATOM 798 N N . GLN A 1 98 ? 16.665 -11.998 -2.497 1.00 94.19 98 GLN A N 1
ATOM 799 C CA . GLN A 1 98 ? 16.909 -11.447 -1.167 1.00 94.19 98 GLN A CA 1
ATOM 800 C C . GLN A 1 98 ? 15.971 -10.272 -0.878 1.00 94.19 98 GLN A C 1
ATOM 802 O O . GLN A 1 98 ? 15.366 -10.231 0.192 1.00 94.19 98 GLN A O 1
ATOM 807 N N . GLN A 1 99 ? 15.793 -9.358 -1.831 1.00 94.12 99 GLN A N 1
ATOM 808 C CA . GLN A 1 99 ? 14.873 -8.237 -1.679 1.00 94.12 99 GLN A CA 1
ATOM 809 C C . GLN A 1 99 ? 13.419 -8.716 -1.579 1.00 94.12 99 GLN A C 1
ATOM 811 O O . GLN A 1 99 ? 12.711 -8.337 -0.648 1.00 94.12 99 GLN A O 1
ATOM 816 N N . LEU A 1 100 ? 12.993 -9.624 -2.465 1.00 95.81 100 LEU A N 1
ATOM 817 C CA . LEU A 1 100 ? 11.647 -10.202 -2.446 1.00 95.81 100 LEU A CA 1
ATOM 818 C C . LEU A 1 100 ? 11.345 -10.953 -1.145 1.00 95.81 100 LEU A C 1
ATOM 820 O O . LEU A 1 100 ? 10.209 -10.929 -0.691 1.00 95.81 100 LEU A O 1
ATOM 824 N N . SER A 1 101 ? 12.339 -11.567 -0.495 1.00 94.44 101 SER A N 1
ATOM 825 C CA . SER A 1 101 ? 12.148 -12.250 0.795 1.00 94.44 101 SER A CA 1
ATOM 826 C C . SER A 1 101 ? 11.740 -11.320 1.944 1.00 94.44 101 SER A C 1
ATOM 828 O O . SER A 1 101 ? 11.205 -11.787 2.947 1.00 94.44 101 SER A O 1
ATOM 830 N N . LYS A 1 102 ? 11.976 -10.010 1.795 1.00 93.94 102 LYS A N 1
ATOM 831 C CA . LYS A 1 102 ? 11.586 -8.983 2.769 1.00 93.94 102 LYS A CA 1
ATOM 832 C C . LYS A 1 102 ? 10.178 -8.445 2.524 1.00 93.94 102 LYS A C 1
ATOM 834 O O . LYS A 1 102 ? 9.571 -7.910 3.444 1.00 93.94 102 LYS A O 1
ATOM 839 N N . VAL A 1 103 ? 9.680 -8.567 1.290 1.00 95.69 103 VAL A N 1
ATOM 840 C CA . VAL A 1 103 ? 8.447 -7.900 0.845 1.00 95.69 103 VAL A CA 1
ATOM 841 C C . VAL A 1 103 ? 7.352 -8.841 0.357 1.00 95.69 103 VAL A C 1
ATOM 843 O O . VAL A 1 103 ? 6.201 -8.433 0.263 1.00 95.69 103 VAL A O 1
ATOM 846 N N . ILE A 1 104 ? 7.666 -10.103 0.081 1.00 96.69 104 ILE A N 1
ATOM 847 C CA . ILE A 1 104 ? 6.694 -11.136 -0.272 1.00 96.69 104 ILE A CA 1
ATOM 848 C C . ILE A 1 104 ? 6.748 -12.216 0.799 1.00 96.69 104 ILE A C 1
ATOM 850 O O . ILE A 1 104 ? 7.747 -12.924 0.943 1.00 96.69 104 ILE A O 1
ATOM 854 N N . LEU A 1 105 ? 5.646 -12.348 1.530 1.00 96.38 105 LEU A N 1
ATOM 855 C CA . LEU A 1 105 ? 5.504 -13.292 2.627 1.00 96.38 105 LEU A CA 1
ATOM 856 C C . LEU A 1 105 ? 4.469 -14.358 2.279 1.00 96.38 105 LEU A C 1
ATOM 858 O O . LEU A 1 105 ? 3.492 -14.113 1.568 1.00 96.38 105 LEU A O 1
ATOM 862 N N . GLY A 1 106 ? 4.671 -15.543 2.836 1.00 93.94 106 GLY A N 1
ATOM 863 C CA . GLY A 1 106 ? 3.803 -16.693 2.612 1.00 93.94 106 GLY A CA 1
ATOM 864 C C . GLY A 1 106 ? 4.554 -17.872 2.019 1.00 93.94 106 GLY A C 1
ATOM 865 O O . GLY A 1 106 ? 5.633 -17.733 1.442 1.00 93.94 106 GLY A O 1
ATOM 866 N N . LYS A 1 107 ? 3.989 -19.060 2.213 1.00 92.88 107 LYS A N 1
ATOM 867 C CA . LYS A 1 107 ? 4.587 -20.312 1.729 1.00 92.88 107 LYS A CA 1
ATOM 868 C C . LYS A 1 107 ? 4.208 -20.593 0.284 1.00 92.88 107 LYS A C 1
ATOM 870 O O . LYS A 1 107 ? 4.946 -21.272 -0.421 1.00 92.88 107 LYS A O 1
ATOM 875 N N . SER A 1 108 ? 3.054 -20.090 -0.139 1.00 93.62 108 SER A N 1
ATOM 876 C CA . SER A 1 108 ? 2.558 -20.259 -1.496 1.00 93.62 108 SER A CA 1
ATOM 877 C C . SER A 1 108 ? 1.776 -19.031 -1.952 1.00 93.62 108 SER A C 1
ATOM 879 O O . SER A 1 108 ? 1.419 -18.180 -1.139 1.00 93.62 108 SER A O 1
ATOM 881 N N . PHE A 1 109 ? 1.523 -18.921 -3.257 1.00 92.62 109 PHE A N 1
ATOM 882 C CA . PHE A 1 109 ? 0.782 -17.781 -3.807 1.00 92.62 109 PHE A CA 1
ATOM 883 C C . PHE A 1 109 ? -0.664 -17.690 -3.286 1.00 92.62 109 PHE A C 1
ATOM 885 O O . PHE A 1 109 ? -1.204 -16.595 -3.159 1.00 92.62 109 PHE A O 1
ATOM 892 N N . ILE A 1 110 ? -1.288 -18.837 -2.997 1.00 93.94 110 ILE A N 1
ATOM 893 C CA . ILE A 1 110 ? -2.606 -18.931 -2.359 1.00 93.94 110 ILE A CA 1
ATOM 894 C C . ILE A 1 110 ? -2.527 -20.003 -1.284 1.00 93.94 110 ILE A C 1
ATOM 896 O O . ILE A 1 110 ? -2.221 -21.154 -1.591 1.00 93.94 110 ILE A O 1
ATOM 900 N N . GLU A 1 111 ? -2.854 -19.631 -0.056 1.00 94.00 111 GLU A N 1
ATOM 901 C CA . GLU A 1 111 ? -2.863 -20.504 1.110 1.00 94.00 111 GLU A CA 1
ATOM 902 C C . GLU A 1 111 ? -4.303 -20.771 1.562 1.00 94.00 111 GLU A C 1
ATOM 904 O O . GLU A 1 111 ? -5.160 -19.891 1.486 1.00 94.00 111 GLU A O 1
ATOM 909 N N . LYS A 1 112 ? -4.556 -21.992 2.044 1.00 93.44 112 LYS A N 1
ATOM 910 C CA . LYS A 1 112 ? -5.772 -22.331 2.790 1.00 93.44 112 LYS A CA 1
ATOM 911 C C . LYS A 1 112 ? -5.470 -22.160 4.271 1.00 93.44 112 LYS A C 1
ATOM 913 O O . LYS A 1 112 ? -4.543 -22.792 4.779 1.00 93.44 112 LYS A O 1
ATOM 918 N N . ILE A 1 113 ? -6.221 -21.297 4.943 1.00 93.25 113 ILE A N 1
ATOM 919 C CA . ILE A 1 113 ? -6.061 -21.029 6.372 1.00 93.25 113 ILE A CA 1
ATOM 920 C C . ILE A 1 113 ? -7.381 -21.326 7.061 1.00 93.25 113 ILE A C 1
ATOM 922 O O . ILE A 1 113 ? -8.432 -20.838 6.653 1.00 93.25 113 ILE A O 1
ATOM 926 N N . LYS A 1 114 ? -7.324 -22.137 8.115 1.00 91.31 114 LYS A N 1
ATOM 927 C CA . LYS A 1 114 ? -8.484 -22.419 8.952 1.00 91.31 114 LYS A CA 1
ATOM 928 C C . LYS A 1 114 ? -8.585 -21.359 10.038 1.00 91.31 114 LYS A C 1
ATOM 930 O O . LYS A 1 114 ? -7.631 -21.174 10.789 1.00 91.31 114 LYS A O 1
ATOM 935 N N . ALA A 1 115 ? -9.741 -20.721 10.150 1.00 89.56 115 ALA A N 1
ATOM 936 C CA . ALA A 1 115 ? -10.030 -19.784 11.225 1.00 89.56 115 ALA A CA 1
ATOM 937 C C . ALA A 1 115 ? -11.417 -20.067 11.800 1.00 89.56 115 ALA A C 1
ATOM 939 O O . ALA A 1 115 ? -12.291 -20.635 11.151 1.00 89.56 115 ALA A O 1
ATOM 940 N N . SER A 1 116 ? -11.607 -19.729 13.065 1.00 84.12 116 SER A N 1
ATOM 941 C CA . SER A 1 116 ? -12.887 -19.874 13.751 1.00 84.12 116 SER A CA 1
ATOM 942 C C . SER A 1 116 ? -13.178 -18.583 14.499 1.00 84.12 116 SER A C 1
ATOM 944 O O . SER A 1 116 ? -12.220 -17.900 14.852 1.00 84.12 116 SER A O 1
ATOM 946 N N . PRO A 1 117 ? -14.455 -18.270 14.775 1.00 81.88 117 PRO A N 1
ATOM 947 C CA . PRO A 1 117 ? -14.797 -17.094 15.561 1.00 81.88 117 PRO A CA 1
ATOM 948 C C . PRO A 1 117 ? -14.099 -17.091 16.930 1.00 81.88 117 PRO A C 1
ATOM 950 O O . PRO A 1 117 ? -13.788 -18.175 17.459 1.00 81.88 117 PRO A O 1
ATOM 953 N N . PRO A 1 118 ? -13.901 -15.907 17.535 1.00 82.38 118 PRO A N 1
ATOM 954 C CA . PRO A 1 118 ? -13.213 -15.789 18.808 1.00 82.38 118 PRO A CA 1
ATOM 955 C C . PRO A 1 118 ? -13.870 -16.625 19.906 1.00 82.38 118 PRO A C 1
ATOM 957 O O . PRO A 1 118 ? -15.082 -16.593 20.110 1.00 82.38 118 PRO A O 1
ATOM 960 N N . ARG A 1 119 ? -13.057 -17.371 20.662 1.00 81.81 119 ARG A N 1
ATOM 961 C CA . ARG A 1 119 ? -13.526 -18.198 21.800 1.00 81.81 119 ARG A CA 1
ATOM 962 C C . ARG A 1 119 ? -13.452 -17.490 23.154 1.00 81.81 119 ARG A C 1
ATOM 964 O O . ARG A 1 119 ? -13.731 -18.098 24.185 1.00 81.81 119 ARG A O 1
ATOM 971 N N . ARG A 1 120 ? -13.007 -16.238 23.157 1.00 83.19 120 ARG A N 1
ATOM 972 C CA . ARG A 1 120 ? -12.820 -15.372 24.326 1.00 83.19 120 ARG A CA 1
ATOM 973 C C . ARG A 1 120 ? -13.176 -13.941 23.937 1.00 83.19 120 ARG A C 1
ATOM 975 O O . ARG A 1 120 ? -13.302 -13.670 22.747 1.00 83.19 120 ARG A O 1
ATOM 982 N N . ALA A 1 121 ? -13.269 -13.056 24.931 1.00 83.00 121 ALA A N 1
ATOM 983 C CA . ALA A 1 121 ? -13.483 -11.627 24.720 1.00 83.00 121 ALA A CA 1
ATOM 984 C C . ALA A 1 121 ? -12.574 -11.093 23.602 1.00 83.00 121 ALA A C 1
ATOM 986 O O . ALA A 1 121 ? -11.348 -11.241 23.666 1.00 83.00 121 ALA A O 1
ATOM 987 N N . TYR A 1 122 ? -13.201 -10.521 22.577 1.00 87.44 122 TYR A N 1
ATOM 988 C CA . TYR A 1 122 ? -12.546 -10.018 21.378 1.00 87.44 122 TYR A CA 1
ATOM 989 C C . TYR A 1 122 ? -13.248 -8.726 20.981 1.00 87.44 122 TYR A C 1
ATOM 991 O O . TYR A 1 122 ? -14.365 -8.737 20.463 1.00 87.44 122 TYR A O 1
ATOM 999 N N . PHE A 1 123 ? -12.587 -7.613 21.281 1.00 89.56 123 PHE A N 1
ATOM 1000 C CA . PHE A 1 123 ? -13.103 -6.280 21.013 1.00 89.56 123 PHE A CA 1
ATOM 1001 C C . PHE A 1 123 ? -12.563 -5.779 19.680 1.00 89.56 123 PHE A C 1
ATOM 1003 O O . PHE A 1 123 ? -11.351 -5.740 19.467 1.00 89.56 123 PHE A O 1
ATOM 1010 N N . GLU A 1 124 ? -13.465 -5.388 18.803 1.00 91.81 124 GLU A N 1
ATOM 1011 C CA . GLU A 1 124 ? -13.183 -4.738 17.534 1.00 91.81 124 GLU A CA 1
ATOM 1012 C C . GLU A 1 124 ? -13.498 -3.247 17.647 1.00 91.81 124 GLU A C 1
ATOM 1014 O O . GLU A 1 124 ? -14.415 -2.851 18.371 1.00 91.81 124 GLU A O 1
ATOM 1019 N N . ALA A 1 125 ? -12.746 -2.417 16.930 1.00 93.12 125 ALA A N 1
ATOM 1020 C CA . ALA A 1 125 ? -13.112 -1.030 16.696 1.00 93.12 125 ALA A CA 1
ATOM 1021 C C . ALA A 1 125 ? -13.158 -0.747 15.192 1.00 93.12 125 ALA A C 1
ATOM 1023 O O . ALA A 1 125 ? -12.185 -1.016 14.497 1.00 93.12 125 ALA A O 1
ATOM 1024 N N . GLY A 1 126 ? -14.254 -0.183 14.698 1.00 93.88 126 GLY A N 1
ATOM 1025 C CA . GLY A 1 126 ? -14.364 0.337 13.336 1.00 93.88 126 GLY A CA 1
ATOM 1026 C C . GLY A 1 126 ? -14.186 1.852 13.326 1.00 93.88 126 GLY A C 1
ATOM 1027 O O . GLY A 1 126 ? -14.775 2.526 14.174 1.00 93.88 126 GLY A O 1
ATOM 1028 N N . THR A 1 127 ? -13.406 2.399 12.394 1.00 95.25 127 THR A N 1
ATOM 1029 C CA . THR A 1 127 ? -13.210 3.851 12.254 1.00 95.25 127 THR A CA 1
ATOM 1030 C C . THR A 1 127 ? -13.500 4.349 10.845 1.00 95.25 127 THR A C 1
ATOM 1032 O O . THR A 1 127 ? -13.090 3.756 9.846 1.00 95.25 127 THR A O 1
ATOM 1035 N N . ASP A 1 128 ? -14.169 5.497 10.769 1.00 94.75 128 ASP A N 1
ATOM 1036 C CA . ASP A 1 128 ? -14.509 6.164 9.513 1.00 94.75 128 ASP A CA 1
ATOM 1037 C C . ASP A 1 128 ? -14.438 7.689 9.675 1.00 94.75 128 ASP A C 1
ATOM 1039 O O . ASP A 1 128 ? -14.578 8.223 10.782 1.00 94.75 128 ASP A O 1
ATOM 1043 N N . ALA A 1 129 ? -14.204 8.395 8.573 1.00 94.44 129 ALA A N 1
ATOM 1044 C CA . ALA A 1 129 ? -14.277 9.843 8.493 1.00 94.44 129 ALA A CA 1
ATOM 1045 C C . ALA A 1 129 ? -15.232 10.265 7.380 1.00 94.44 129 ALA A C 1
ATOM 1047 O O . ALA A 1 129 ? -15.259 9.702 6.293 1.00 94.44 129 ALA A O 1
ATOM 1048 N N . SER A 1 130 ? -15.999 11.315 7.643 1.00 93.00 130 SER A N 1
ATOM 1049 C CA . SER A 1 130 ? -16.974 11.867 6.711 1.00 93.00 130 SER A CA 1
ATOM 1050 C C . SER A 1 130 ? -16.786 13.370 6.580 1.00 93.00 130 SER A C 1
ATOM 1052 O O . SER A 1 130 ? -16.349 14.047 7.516 1.00 93.00 130 SER A O 1
ATOM 1054 N N . VAL A 1 131 ? -17.143 13.891 5.411 1.00 93.88 131 VAL A N 1
ATOM 1055 C CA . VAL A 1 131 ? -17.085 15.316 5.094 1.00 93.88 131 VAL A CA 1
ATOM 1056 C C . VAL A 1 131 ? -18.475 15.840 4.757 1.00 93.88 131 VAL A C 1
ATOM 1058 O O . VAL A 1 131 ? -19.239 15.197 4.043 1.00 93.88 131 VAL A O 1
ATOM 1061 N N . GLN A 1 132 ? -18.777 17.036 5.252 1.00 91.50 132 GLN A N 1
ATOM 1062 C CA . GLN A 1 132 ? -19.862 17.866 4.756 1.00 91.50 132 GLN A CA 1
ATOM 1063 C C . GLN A 1 132 ? -19.259 19.082 4.053 1.00 91.50 132 GLN A C 1
ATOM 1065 O O . GLN A 1 132 ? -18.677 19.953 4.703 1.00 91.50 132 GLN A O 1
ATOM 1070 N N . GLU A 1 133 ? -19.422 19.144 2.733 1.00 89.56 133 GLU A N 1
ATOM 1071 C CA . GLU A 1 133 ? -19.119 20.338 1.944 1.00 89.56 133 GLU A CA 1
ATOM 1072 C C . GLU A 1 133 ? -20.361 21.231 1.854 1.00 89.56 133 GLU A C 1
ATOM 1074 O O . GLU A 1 133 ? -21.486 20.739 1.741 1.00 89.56 133 GLU A O 1
ATOM 1079 N N . PHE A 1 134 ? -20.169 22.543 1.948 1.00 85.44 134 PHE A N 1
ATOM 1080 C CA . PHE A 1 134 ? -21.225 23.546 1.794 1.00 85.44 134 PHE A CA 1
ATOM 1081 C C . PHE A 1 134 ? -20.623 24.869 1.320 1.00 85.44 134 PHE A C 1
ATOM 1083 O O . PHE A 1 134 ? -19.420 25.100 1.463 1.00 85.44 134 PHE A O 1
ATOM 1090 N N . SER A 1 135 ? -21.445 25.757 0.759 1.00 81.56 135 SER A N 1
ATOM 1091 C CA . SER A 1 135 ? -20.993 27.098 0.383 1.00 81.56 135 SER A CA 1
ATOM 1092 C C . SER A 1 135 ? -21.575 28.155 1.308 1.00 81.56 135 SER A C 1
ATOM 1094 O O . SER A 1 135 ? -22.772 28.176 1.583 1.00 81.56 135 SER A O 1
ATOM 1096 N N . LEU A 1 136 ? -20.747 29.113 1.732 1.00 71.69 136 LEU A N 1
ATOM 1097 C CA . LEU A 1 136 ? -21.251 30.270 2.476 1.00 71.69 136 LEU A CA 1
ATOM 1098 C C . LEU A 1 136 ? -22.232 31.112 1.651 1.00 71.69 136 LEU A C 1
ATOM 1100 O O . LEU A 1 136 ? -23.093 31.755 2.240 1.00 71.69 136 LEU A O 1
ATOM 1104 N N . GLY A 1 137 ? -22.157 31.080 0.316 1.00 70.38 137 GLY A N 1
ATOM 1105 C CA . GLY A 1 137 ? -23.112 31.774 -0.555 1.00 70.38 137 GLY A CA 1
ATOM 1106 C C . GLY A 1 137 ? -24.536 31.206 -0.496 1.00 70.38 137 GLY A C 1
ATOM 1107 O O . GLY A 1 137 ? -25.476 31.895 -0.875 1.00 70.38 137 GLY A O 1
ATOM 1108 N N . GLU A 1 138 ? -24.718 29.985 0.018 1.00 70.31 138 GLU A N 1
ATOM 1109 C CA . GLU A 1 138 ? -26.044 29.401 0.276 1.00 70.31 138 GLU A CA 1
ATOM 1110 C C . GLU A 1 138 ? -26.680 29.955 1.563 1.00 70.31 138 GLU A C 1
ATOM 1112 O O . GLU A 1 138 ? -27.893 29.868 1.749 1.00 70.31 138 GLU A O 1
ATOM 1117 N N . ILE A 1 139 ? -25.863 30.530 2.453 1.00 70.06 139 ILE A N 1
ATOM 1118 C CA . ILE A 1 139 ? -26.254 30.988 3.795 1.00 70.06 139 ILE A CA 1
ATOM 1119 C C . ILE A 1 139 ? -26.205 32.525 3.894 1.00 70.06 139 ILE A C 1
ATOM 1121 O O . ILE A 1 139 ? -26.973 33.132 4.641 1.00 70.06 139 ILE A O 1
ATOM 1125 N N . LEU A 1 140 ? -25.307 33.169 3.146 1.00 69.38 140 LEU A N 1
ATOM 1126 C CA . LEU A 1 140 ? -25.078 34.612 3.141 1.00 69.38 140 LEU A CA 1
ATOM 1127 C C . LEU A 1 140 ? -25.776 35.299 1.951 1.00 69.38 140 LEU A C 1
ATOM 1129 O O . LEU A 1 140 ? -26.058 34.660 0.940 1.00 69.38 140 LEU A O 1
ATOM 1133 N N . PRO A 1 141 ? -26.051 36.617 2.032 1.00 70.69 141 PRO A N 1
ATOM 1134 C CA . PRO A 1 141 ? -26.645 37.365 0.924 1.00 70.69 141 PRO A CA 1
ATOM 1135 C C . PRO A 1 141 ? -25.819 37.248 -0.370 1.00 70.69 141 PRO A C 1
ATOM 1137 O O . PRO A 1 141 ? -24.592 37.277 -0.318 1.00 70.69 141 PRO A O 1
ATOM 1140 N N . GLY A 1 142 ? -26.476 37.215 -1.536 1.00 65.44 142 GLY A N 1
ATOM 1141 C CA . GLY A 1 142 ? -25.862 36.954 -2.857 1.00 65.44 142 GLY A CA 1
ATOM 1142 C C . GLY A 1 142 ? -24.838 37.977 -3.384 1.00 65.44 142 GLY A C 1
ATOM 1143 O O . GLY A 1 142 ? -24.514 37.959 -4.565 1.00 65.44 142 GLY A O 1
ATOM 1144 N N . ILE A 1 143 ? -24.350 38.880 -2.531 1.00 66.38 143 ILE A N 1
ATOM 1145 C CA . ILE A 1 143 ? -23.207 39.765 -2.797 1.00 66.38 143 ILE A CA 1
ATOM 1146 C C . ILE A 1 143 ? -21.856 39.092 -2.499 1.00 66.38 143 ILE A C 1
ATOM 1148 O O . ILE A 1 143 ? -20.822 39.640 -2.870 1.00 66.38 143 ILE A O 1
ATOM 1152 N N . PHE A 1 144 ? -21.850 37.941 -1.819 1.00 66.62 144 PHE A N 1
ATOM 1153 C CA . PHE A 1 144 ? -20.639 37.170 -1.540 1.00 66.62 144 PHE A CA 1
ATOM 1154 C C . PHE A 1 144 ? -20.434 36.091 -2.605 1.00 66.62 144 PHE A C 1
ATOM 1156 O O . PHE A 1 144 ? -21.368 35.359 -2.933 1.00 66.62 144 PHE A O 1
ATOM 1163 N N . GLU A 1 145 ? -19.211 35.973 -3.130 1.00 69.06 145 GLU A N 1
ATOM 1164 C CA . GLU A 1 145 ? -18.863 34.863 -4.018 1.00 69.06 145 GLU A CA 1
ATOM 1165 C C . GLU A 1 145 ? -18.987 33.524 -3.264 1.00 69.06 145 GLU A C 1
ATOM 1167 O O . GLU A 1 145 ? -18.476 33.393 -2.144 1.00 69.06 145 GLU A O 1
ATOM 1172 N N . PRO A 1 146 ? -19.671 32.518 -3.841 1.00 73.88 146 PRO A N 1
ATOM 1173 C CA . PRO A 1 146 ? -19.831 31.221 -3.207 1.00 73.88 146 PRO A CA 1
ATOM 1174 C C . PRO A 1 146 ? -18.516 30.442 -3.287 1.00 73.88 146 PRO A C 1
ATOM 1176 O O . PRO A 1 146 ? -18.217 29.784 -4.282 1.00 73.88 146 PRO A O 1
ATOM 1179 N N . HIS A 1 147 ? -17.721 30.498 -2.223 1.00 81.75 147 HIS A N 1
ATOM 1180 C CA . HIS A 1 147 ? -16.566 29.618 -2.058 1.00 81.75 147 HIS A CA 1
ATOM 1181 C C . HIS A 1 147 ? -16.947 28.383 -1.232 1.00 81.75 147 HIS A C 1
ATOM 1183 O O . HIS A 1 147 ? -17.758 28.503 -0.301 1.00 81.75 147 HIS A O 1
ATOM 1189 N N . PRO A 1 148 ? -16.415 27.198 -1.577 1.00 86.56 148 PRO A N 1
ATOM 1190 C CA . PRO A 1 148 ? -16.682 25.981 -0.834 1.00 86.56 148 PRO A CA 1
ATOM 1191 C C . PRO A 1 148 ? -15.970 25.999 0.517 1.00 86.56 148 PRO A C 1
ATOM 1193 O O . PRO A 1 148 ? -14.908 26.594 0.698 1.00 86.56 148 PRO A O 1
ATOM 1196 N N . MET A 1 149 ? -16.585 25.314 1.466 1.00 88.38 149 MET A N 1
ATOM 1197 C CA . MET A 1 149 ? -16.105 25.087 2.814 1.00 88.38 149 MET A CA 1
ATOM 1198 C C . MET A 1 149 ? -16.373 23.628 3.166 1.00 88.38 149 MET A C 1
ATOM 1200 O O . MET A 1 149 ? -17.382 23.068 2.739 1.00 88.38 149 MET A O 1
ATOM 1204 N N . ALA A 1 150 ? -15.487 23.012 3.945 1.00 91.38 150 ALA A N 1
ATOM 1205 C CA . ALA A 1 150 ? -15.667 21.633 4.386 1.00 91.38 150 ALA A CA 1
ATOM 1206 C C . ALA A 1 150 ? -15.581 21.529 5.908 1.00 91.38 150 ALA A C 1
ATOM 1208 O O . ALA A 1 150 ? -14.697 22.127 6.528 1.00 91.38 150 ALA A O 1
ATOM 1209 N N . ILE A 1 151 ? -16.481 20.741 6.495 1.00 91.56 151 ILE A N 1
ATOM 1210 C CA . ILE A 1 151 ? -16.396 20.283 7.882 1.00 91.56 151 ILE A CA 1
ATOM 1211 C C . ILE A 1 151 ? -16.206 18.773 7.874 1.00 91.56 151 ILE A C 1
ATOM 1213 O O . ILE A 1 151 ? -16.915 18.055 7.171 1.00 91.56 151 ILE A O 1
ATOM 1217 N N . ILE A 1 152 ? -15.255 18.301 8.671 1.00 94.56 152 ILE A N 1
ATOM 1218 C CA . ILE A 1 152 ? -14.870 16.900 8.733 1.00 94.56 152 ILE A CA 1
ATOM 1219 C C . ILE A 1 152 ? -15.119 16.364 10.141 1.00 94.56 152 ILE A C 1
ATOM 1221 O O . ILE A 1 152 ? -14.660 16.924 11.142 1.00 94.56 152 ILE A O 1
ATOM 1225 N N . ALA A 1 153 ? -15.805 15.228 10.207 1.00 93.50 153 ALA A N 1
ATOM 1226 C CA . ALA A 1 153 ? -15.990 14.448 11.421 1.00 93.50 153 ALA A CA 1
ATOM 1227 C C . ALA A 1 153 ? -15.390 13.051 11.245 1.00 93.50 153 ALA A C 1
ATOM 1229 O O . ALA A 1 153 ? -15.287 12.540 10.134 1.00 93.50 153 ALA A O 1
ATOM 1230 N N . ALA A 1 154 ? -14.998 12.433 12.354 1.00 95.06 154 ALA A N 1
ATOM 1231 C CA . ALA A 1 154 ? -14.592 11.036 12.387 1.00 95.06 154 ALA A CA 1
ATOM 1232 C C . ALA A 1 154 ? -15.265 10.321 13.553 1.00 95.06 154 ALA A C 1
ATOM 1234 O O . ALA A 1 154 ? -15.506 10.915 14.611 1.00 95.06 154 ALA A O 1
ATOM 1235 N N . VAL A 1 155 ? -15.557 9.045 13.347 1.00 94.06 155 VAL A N 1
ATOM 1236 C CA . VAL A 1 155 ? -16.242 8.182 14.300 1.00 94.06 155 VAL A CA 1
ATOM 1237 C C . VAL A 1 155 ? -15.404 6.945 14.580 1.00 94.06 155 VAL A C 1
ATOM 1239 O O . VAL A 1 155 ? -14.705 6.441 13.704 1.00 94.06 155 VAL A O 1
ATOM 1242 N N . VAL A 1 156 ? -15.490 6.466 15.816 1.00 93.75 156 VAL A N 1
ATOM 1243 C CA . VAL A 1 156 ? -15.092 5.112 16.199 1.00 93.75 156 VAL A CA 1
ATOM 1244 C C . VAL A 1 156 ? -16.309 4.387 16.764 1.00 93.75 156 VAL A C 1
ATOM 1246 O O . VAL A 1 156 ? -17.057 4.973 17.546 1.00 93.75 156 VAL A O 1
ATOM 1249 N N . ALA A 1 157 ? -16.512 3.133 16.379 1.00 92.31 157 ALA A N 1
ATOM 1250 C CA . ALA A 1 157 ? -17.525 2.246 16.942 1.00 92.31 157 ALA A CA 1
ATOM 1251 C C . ALA A 1 157 ? -16.843 1.003 17.518 1.00 92.31 157 ALA A C 1
ATOM 1253 O O . ALA A 1 157 ? -16.028 0.389 16.838 1.00 92.31 157 ALA A O 1
ATOM 1254 N N . TYR A 1 158 ? -17.172 0.636 18.755 1.00 91.12 158 TYR A N 1
ATOM 1255 C CA . TYR A 1 158 ? -16.600 -0.516 19.449 1.00 91.12 158 TYR A CA 1
ATOM 1256 C C . TYR A 1 158 ? -17.604 -1.659 19.512 1.00 91.12 158 TYR A C 1
ATOM 1258 O O . TYR A 1 158 ? -18.748 -1.479 19.938 1.00 91.12 158 TYR A O 1
ATOM 1266 N N . TYR A 1 159 ? -17.158 -2.851 19.137 1.00 89.31 159 TYR A N 1
ATOM 1267 C CA . TYR A 1 159 ? -17.991 -4.039 19.071 1.00 89.31 159 TYR A CA 1
ATOM 1268 C C . TYR A 1 159 ? -17.349 -5.199 19.834 1.00 89.31 159 TYR A C 1
ATOM 1270 O O . TYR A 1 159 ? -16.171 -5.502 19.652 1.00 89.31 159 TYR A O 1
ATOM 1278 N N . ASP A 1 160 ? -18.120 -5.855 20.698 1.00 88.56 160 ASP A N 1
ATOM 1279 C CA . ASP A 1 160 ? -17.712 -7.099 21.350 1.00 88.56 160 ASP A CA 1
ATOM 1280 C C . ASP A 1 160 ? -18.199 -8.281 20.504 1.00 88.56 160 ASP A C 1
ATOM 1282 O O . ASP A 1 160 ? -19.393 -8.603 20.498 1.00 88.56 160 ASP A O 1
ATOM 1286 N N . LEU A 1 161 ? -17.278 -8.925 19.778 1.00 84.56 161 LEU A N 1
ATOM 1287 C CA . LEU A 1 161 ? -17.597 -10.078 18.930 1.00 84.56 161 LEU A CA 1
ATOM 1288 C C . LEU A 1 161 ? -18.003 -11.305 19.751 1.00 84.56 161 LEU A C 1
ATOM 1290 O O . LEU A 1 161 ? -18.794 -12.124 19.285 1.00 84.56 161 LEU A O 1
ATOM 1294 N N . PHE A 1 162 ? -17.482 -11.437 20.973 1.00 83.88 162 PHE A N 1
ATOM 1295 C CA . PHE A 1 162 ? -17.766 -12.585 21.827 1.00 83.88 162 PHE A CA 1
ATOM 1296 C C . PHE A 1 162 ? -19.173 -12.498 22.418 1.00 83.88 162 PHE A C 1
ATOM 1298 O O . PHE A 1 162 ? -19.933 -13.465 22.373 1.00 83.88 162 PHE A O 1
ATOM 1305 N N . GLU A 1 163 ? -19.539 -11.328 22.941 1.00 84.81 163 GLU A N 1
ATOM 1306 C CA . GLU A 1 163 ? -20.872 -11.088 23.502 1.00 84.81 163 GLU A CA 1
ATOM 1307 C C . GLU A 1 163 ? -21.909 -10.684 22.450 1.00 84.81 163 GLU A C 1
ATOM 1309 O O . GLU A 1 163 ? -23.101 -10.630 22.759 1.00 84.81 163 GLU A O 1
ATOM 1314 N N . ASN A 1 164 ? -21.477 -10.443 21.208 1.00 83.50 164 ASN A N 1
ATOM 1315 C CA . ASN A 1 164 ? -22.330 -10.028 20.102 1.00 83.50 164 ASN A CA 1
ATOM 1316 C C . ASN A 1 164 ? -23.130 -8.757 20.446 1.00 83.50 164 ASN A C 1
ATOM 1318 O O . ASN A 1 164 ? -24.366 -8.733 20.429 1.00 83.50 164 ASN A O 1
ATOM 1322 N N . ARG A 1 165 ? -22.418 -7.684 20.793 1.00 85.56 165 ARG A N 1
ATOM 1323 C CA . ARG A 1 165 ? -23.045 -6.395 21.096 1.00 85.56 165 ARG A CA 1
ATOM 1324 C C . ARG A 1 165 ? -22.180 -5.218 20.681 1.00 85.56 165 ARG A C 1
ATOM 1326 O O . ARG A 1 165 ? -20.962 -5.240 20.841 1.00 85.56 165 ARG A O 1
ATOM 1333 N N . LEU A 1 166 ? -22.846 -4.165 20.211 1.00 82.62 166 LEU A N 1
ATOM 1334 C CA . LEU A 1 166 ? -22.241 -2.842 20.127 1.00 82.62 166 LEU A CA 1
ATOM 1335 C C . LEU A 1 166 ? -22.053 -2.327 21.556 1.00 82.62 166 LEU A C 1
ATOM 1337 O O . LEU A 1 166 ? -23.017 -2.287 22.322 1.00 82.62 166 LEU A O 1
ATOM 1341 N N . ASP A 1 167 ? -20.819 -1.987 21.911 1.00 84.25 167 ASP A N 1
ATOM 1342 C CA . ASP A 1 167 ? -20.479 -1.524 23.256 1.00 84.25 167 ASP A CA 1
ATOM 1343 C C . ASP A 1 167 ? -20.642 -0.005 23.360 1.00 84.25 167 ASP A C 1
ATOM 1345 O O . ASP A 1 167 ? -21.319 0.485 24.260 1.00 84.25 167 ASP A O 1
ATOM 1349 N N . ASP A 1 168 ? -20.057 0.736 22.413 1.00 85.81 168 ASP A N 1
ATOM 1350 C CA . ASP A 1 168 ? -20.027 2.201 22.420 1.00 85.81 168 ASP A CA 1
ATOM 1351 C C . ASP A 1 168 ? -19.700 2.761 21.023 1.00 85.81 168 ASP A C 1
ATOM 1353 O O . ASP A 1 168 ? -19.177 2.051 20.161 1.00 85.81 168 ASP A O 1
ATOM 1357 N N . TYR A 1 169 ? -19.961 4.049 20.804 1.00 89.44 169 TYR A N 1
ATOM 1358 C CA . TYR A 1 169 ? -19.452 4.797 19.656 1.00 89.44 169 TYR A CA 1
ATOM 1359 C C . TYR A 1 169 ? -19.138 6.248 20.041 1.00 89.44 169 TYR A C 1
ATOM 1361 O O . TYR A 1 169 ? -19.796 6.848 20.885 1.00 89.44 169 TYR A O 1
ATOM 1369 N N . ASP A 1 170 ? -18.133 6.845 19.401 1.00 90.06 170 ASP A N 1
ATOM 1370 C CA . ASP A 1 170 ? -17.739 8.235 19.644 1.00 90.06 170 ASP A CA 1
ATOM 1371 C C . ASP A 1 170 ? -17.443 8.965 18.337 1.00 90.06 170 ASP A C 1
ATOM 1373 O O . ASP A 1 170 ? -16.432 8.720 17.673 1.00 90.06 170 ASP A O 1
ATOM 1377 N N . ALA A 1 171 ? -18.332 9.895 17.992 1.00 89.94 171 ALA A N 1
ATOM 1378 C CA . ALA A 1 171 ? -18.213 10.765 16.832 1.00 89.94 171 ALA A CA 1
ATOM 1379 C C . ALA A 1 171 ? -17.694 12.145 17.259 1.00 89.94 171 ALA A C 1
ATOM 1381 O O . ALA A 1 171 ? -18.272 12.796 18.129 1.00 89.94 171 ALA A O 1
ATOM 1382 N N . ARG A 1 172 ? -16.600 12.608 16.640 1.00 88.75 172 ARG A N 1
ATOM 1383 C CA . ARG A 1 172 ? -15.980 13.909 16.939 1.00 88.75 172 ARG A CA 1
ATOM 1384 C C . ARG A 1 172 ? -15.629 14.698 15.673 1.00 88.75 172 ARG A C 1
ATOM 1386 O O . ARG A 1 172 ? -15.132 14.103 14.714 1.00 88.75 172 ARG A O 1
ATOM 1393 N N . PRO A 1 173 ? -15.690 16.040 15.710 1.00 84.62 173 PRO A N 1
ATOM 1394 C CA . PRO A 1 173 ? -16.002 16.864 16.883 1.00 84.62 173 PRO A CA 1
ATOM 1395 C C . PRO A 1 173 ? -17.489 16.827 17.254 1.00 84.62 173 PRO A C 1
ATOM 1397 O O . PRO A 1 173 ? -18.348 16.759 16.381 1.00 84.62 173 PRO A O 1
ATOM 1400 N N . ASP A 1 174 ? -17.774 16.885 18.555 1.00 84.50 174 ASP A N 1
ATOM 1401 C CA . ASP A 1 174 ? -19.145 16.990 19.061 1.00 84.50 174 ASP A CA 1
ATOM 1402 C C . ASP A 1 174 ? -19.692 18.379 18.682 1.00 84.50 174 ASP A C 1
ATOM 1404 O O . ASP A 1 174 ? -19.013 19.370 18.967 1.00 84.50 174 ASP A O 1
ATOM 1408 N N . PRO A 1 175 ? -20.878 18.493 18.053 1.00 82.12 175 PRO A N 1
ATOM 1409 C CA . PRO A 1 175 ? -21.467 19.783 17.688 1.00 82.12 175 PRO A CA 1
ATOM 1410 C C . PRO A 1 175 ? -21.503 20.805 18.833 1.00 82.12 175 PRO A C 1
ATOM 1412 O O . PRO A 1 175 ? -21.322 22.000 18.602 1.00 82.12 175 PRO A O 1
ATOM 1415 N N . SER A 1 176 ? -21.678 20.353 20.078 1.00 84.88 176 SER A N 1
ATOM 1416 C CA . SER A 1 176 ? -21.693 21.221 21.261 1.00 84.88 176 SER A CA 1
ATOM 1417 C C . SER A 1 176 ? -20.340 21.875 21.565 1.00 84.88 176 SER A C 1
ATOM 1419 O O . SER A 1 176 ? -20.297 22.943 22.174 1.00 84.88 176 SER A O 1
ATOM 1421 N N . THR A 1 177 ? -19.233 21.282 21.106 1.00 84.62 177 THR A N 1
ATOM 1422 C CA . THR A 1 177 ? -17.873 21.797 21.316 1.00 84.62 177 THR A CA 1
ATOM 1423 C C . THR A 1 177 ? -17.355 22.599 20.125 1.00 84.62 177 THR A C 1
ATOM 1425 O O . THR A 1 177 ? -16.218 23.055 20.141 1.00 84.62 177 THR A O 1
ATOM 1428 N N . TRP A 1 178 ? -18.143 22.799 19.065 1.00 81.06 178 TRP A N 1
ATOM 1429 C CA . TRP A 1 178 ? -17.656 23.507 17.873 1.00 81.06 178 TRP A CA 1
ATOM 1430 C C . TRP A 1 178 ? -17.280 24.959 18.165 1.00 81.06 178 TRP A C 1
ATOM 1432 O O . TRP A 1 178 ? -16.250 25.437 17.698 1.00 81.06 178 TRP A O 1
ATOM 1442 N N . ALA A 1 179 ? -18.073 25.636 18.997 1.00 80.81 179 ALA A N 1
ATOM 1443 C CA . ALA A 1 179 ? -17.847 27.031 19.364 1.00 80.81 179 ALA A CA 1
ATOM 1444 C C . ALA A 1 179 ? -16.572 27.254 20.199 1.00 80.81 179 ALA A C 1
ATOM 1446 O O . ALA A 1 179 ? -16.155 28.398 20.366 1.00 80.81 179 ALA A O 1
ATOM 1447 N N . THR A 1 180 ? -15.962 26.192 20.740 1.00 86.75 180 THR A N 1
ATOM 1448 C CA . THR A 1 180 ? -14.766 26.313 21.584 1.00 86.75 180 THR A CA 1
ATOM 1449 C C . THR A 1 180 ? -13.465 26.286 20.792 1.00 86.75 180 THR A C 1
ATOM 1451 O O . THR A 1 180 ? -12.432 26.651 21.342 1.00 86.75 180 THR A O 1
ATOM 1454 N N . TYR A 1 181 ? -13.484 25.848 19.529 1.00 86.00 181 TYR A N 1
ATOM 1455 C CA . TYR A 1 181 ? -12.273 25.792 18.716 1.00 86.00 181 TYR A CA 1
ATOM 1456 C C . TYR A 1 181 ? -11.913 27.167 18.166 1.00 86.00 181 TYR A C 1
ATOM 1458 O O . TYR A 1 181 ? -12.731 27.845 17.541 1.00 86.00 181 TYR A O 1
ATOM 1466 N N . THR A 1 182 ? -10.647 27.548 18.303 1.00 89.81 182 THR A N 1
ATOM 1467 C CA . THR A 1 182 ? -10.110 28.637 17.487 1.00 89.81 182 THR A CA 1
ATOM 1468 C C . THR A 1 182 ? -9.989 28.191 16.025 1.00 89.81 182 THR A C 1
ATOM 1470 O O . THR A 1 182 ? -9.797 27.012 15.722 1.00 89.81 182 THR A O 1
ATOM 1473 N N . ALA A 1 183 ? -10.027 29.139 15.083 1.00 84.44 183 ALA A N 1
ATOM 1474 C CA . ALA A 1 183 ? -9.846 28.835 13.658 1.00 84.44 183 ALA A CA 1
ATOM 1475 C C . ALA A 1 183 ? -8.478 28.199 13.341 1.00 84.44 183 ALA A C 1
ATOM 1477 O O . ALA A 1 183 ? -8.322 27.526 12.324 1.00 84.44 183 ALA A O 1
ATOM 1478 N N . LYS A 1 184 ? -7.465 28.439 14.183 1.00 89.12 184 LYS A N 1
ATOM 1479 C CA . LYS A 1 184 ? -6.154 27.797 14.066 1.00 89.12 184 LYS A CA 1
ATOM 1480 C C . LYS A 1 184 ? -6.234 26.331 14.496 1.00 89.12 184 LYS A C 1
ATOM 1482 O O . LYS A 1 184 ? -5.891 25.464 13.703 1.00 89.12 184 LYS A O 1
ATOM 1487 N N . GLU A 1 185 ? -6.760 26.057 15.688 1.00 91.00 185 GLU A N 1
ATOM 1488 C CA . GLU A 1 185 ? -6.901 24.687 16.203 1.00 91.00 185 GLU A CA 1
ATOM 1489 C C . GLU A 1 185 ? -7.805 23.831 15.315 1.00 91.00 185 GLU A C 1
ATOM 1491 O O . GLU A 1 185 ? -7.468 22.693 15.008 1.00 91.00 185 GLU A O 1
ATOM 1496 N N . ALA A 1 186 ? -8.931 24.375 14.843 1.00 90.31 186 ALA A N 1
ATOM 1497 C CA . ALA A 1 186 ? -9.834 23.646 13.955 1.00 90.31 186 ALA A CA 1
ATOM 1498 C C . ALA A 1 186 ? -9.144 23.228 12.644 1.00 90.31 186 ALA A C 1
ATOM 1500 O O . ALA A 1 186 ? -9.394 22.133 12.142 1.00 90.31 186 ALA A O 1
ATOM 1501 N N . ARG A 1 187 ? -8.250 24.071 12.106 1.00 89.56 187 ARG A N 1
ATOM 1502 C CA . ARG A 1 187 ? -7.431 23.734 10.932 1.00 89.56 187 ARG A CA 1
ATOM 1503 C C . ARG A 1 187 ? -6.361 22.698 11.260 1.00 89.56 187 ARG A C 1
ATOM 1505 O O . ARG A 1 187 ? -6.231 21.718 10.537 1.00 89.56 187 ARG A O 1
ATOM 1512 N N . GLU A 1 188 ? -5.625 22.876 12.354 1.00 90.50 188 GLU A N 1
ATOM 1513 C CA . GLU A 1 188 ? -4.581 21.931 12.784 1.00 90.50 188 GLU A CA 1
ATOM 1514 C C . GLU A 1 188 ? -5.143 20.529 13.049 1.00 90.50 188 GLU A C 1
ATOM 1516 O O . GLU A 1 188 ? -4.515 19.524 12.718 1.00 90.50 188 GLU A O 1
ATOM 1521 N N . LEU A 1 189 ? -6.358 20.462 13.594 1.00 91.88 189 LEU A N 1
ATOM 1522 C CA . LEU A 1 189 ? -7.072 19.218 13.853 1.00 91.88 189 LEU A CA 1
ATOM 1523 C C . LEU A 1 189 ? -7.808 18.673 12.624 1.00 91.88 189 LEU A C 1
ATOM 1525 O O . LEU A 1 189 ? -8.459 17.642 12.754 1.00 91.88 189 LEU A O 1
ATOM 1529 N N . GLY A 1 190 ? -7.749 19.338 11.465 1.00 92.56 190 GLY A N 1
ATOM 1530 C CA . GLY A 1 190 ? -8.439 18.916 10.243 1.00 92.56 190 GLY A CA 1
ATOM 1531 C C . GLY A 1 190 ? -9.967 18.918 10.357 1.00 92.56 190 GLY A C 1
ATOM 1532 O O . GLY A 1 190 ? -10.624 18.177 9.641 1.00 92.56 190 GLY A O 1
ATOM 1533 N N . ILE A 1 191 ? -10.541 19.697 11.278 1.00 93.38 191 ILE A N 1
ATOM 1534 C CA . ILE A 1 191 ? -11.996 19.813 11.480 1.00 93.38 191 ILE A CA 1
ATOM 1535 C C . ILE A 1 191 ? -12.629 20.650 10.371 1.00 93.38 191 ILE A C 1
ATOM 1537 O O . ILE A 1 191 ? -13.759 20.387 9.967 1.00 93.38 191 ILE A O 1
ATOM 1541 N N . ILE A 1 192 ? -11.917 21.678 9.911 1.00 91.25 192 ILE A N 1
ATOM 1542 C CA . ILE A 1 192 ? -12.447 22.681 8.994 1.00 91.25 192 ILE A CA 1
ATOM 1543 C C . ILE A 1 192 ? -11.452 22.968 7.876 1.00 91.25 192 ILE A C 1
ATOM 1545 O O . ILE A 1 192 ? -10.257 23.150 8.123 1.00 91.25 192 ILE A O 1
ATOM 1549 N N . ILE A 1 193 ? -11.963 23.073 6.653 1.00 90.88 193 ILE A N 1
ATOM 1550 C CA . ILE A 1 193 ? -11.245 23.686 5.539 1.00 90.88 193 ILE A CA 1
ATOM 1551 C C . ILE A 1 193 ? -11.969 24.992 5.222 1.00 90.88 193 ILE A C 1
ATOM 1553 O O . ILE A 1 193 ? -13.112 24.953 4.755 1.00 90.88 193 ILE A O 1
ATOM 1557 N N . PRO A 1 194 ? -11.356 26.144 5.539 1.00 87.31 194 PRO A N 1
ATOM 1558 C CA . PRO A 1 194 ? -12.019 27.429 5.398 1.00 87.31 194 PRO A CA 1
ATOM 1559 C C . PRO A 1 194 ? -12.125 27.857 3.923 1.00 87.31 194 PRO A C 1
ATOM 1561 O O . PRO A 1 194 ? -11.366 27.372 3.087 1.00 87.31 194 PRO A O 1
ATOM 1564 N N . PRO A 1 195 ? -13.021 28.798 3.582 1.00 84.75 195 PRO A N 1
ATOM 1565 C CA . PRO A 1 195 ? -13.216 29.228 2.196 1.00 84.75 195 PRO A CA 1
ATOM 1566 C C . PRO A 1 195 ? -11.989 29.883 1.549 1.00 84.75 195 PRO A C 1
ATOM 1568 O O . PRO A 1 195 ? -11.790 29.769 0.344 1.00 84.75 195 PRO A O 1
ATOM 1571 N N . ASP A 1 196 ? -11.132 30.550 2.325 1.00 83.62 196 ASP A N 1
ATOM 1572 C CA . ASP A 1 196 ? -9.880 31.125 1.817 1.00 83.62 196 ASP A CA 1
ATOM 1573 C C . ASP A 1 196 ? -8.884 30.047 1.373 1.00 83.62 196 ASP A C 1
ATOM 1575 O O . ASP A 1 196 ? -8.024 30.324 0.539 1.00 83.62 196 ASP A O 1
ATOM 1579 N N . ALA A 1 197 ? -9.030 28.807 1.858 1.00 84.31 197 ALA A N 1
ATOM 1580 C CA . ALA A 1 197 ? -8.291 27.673 1.329 1.00 84.31 197 ALA A CA 1
ATOM 1581 C C . ALA A 1 197 ? -8.575 27.507 -0.164 1.00 84.31 197 ALA A C 1
ATOM 1583 O O . ALA A 1 197 ? -7.629 27.364 -0.922 1.00 84.31 197 ALA A O 1
ATOM 1584 N N . TRP A 1 198 ? -9.833 27.613 -0.609 1.00 83.50 198 TRP A N 1
ATOM 1585 C CA . TRP A 1 198 ? -10.190 27.508 -2.028 1.00 83.50 198 TRP A CA 1
ATOM 1586 C C . TRP A 1 198 ? -9.454 28.539 -2.891 1.00 83.50 198 TRP A C 1
ATOM 1588 O O . TRP A 1 198 ? -8.925 28.197 -3.943 1.00 83.50 198 TRP A O 1
ATOM 1598 N N . LEU A 1 199 ? -9.335 29.778 -2.408 1.00 81.12 199 LEU A N 1
ATOM 1599 C CA . LEU A 1 199 ? -8.606 30.853 -3.094 1.00 81.12 199 LEU A CA 1
ATOM 1600 C C . LEU A 1 199 ? -7.098 30.587 -3.201 1.00 81.12 199 LEU A C 1
ATOM 1602 O O . LEU A 1 199 ? -6.423 31.132 -4.072 1.00 81.12 199 LEU A O 1
ATOM 1606 N N . GLN A 1 200 ? -6.561 29.756 -2.310 1.00 80.50 200 GLN A N 1
ATOM 1607 C CA . GLN A 1 200 ? -5.168 29.322 -2.325 1.00 80.50 200 GLN A CA 1
ATOM 1608 C C . GLN A 1 200 ? -4.941 28.095 -3.218 1.00 80.50 200 GLN A C 1
ATOM 1610 O O . GLN A 1 200 ? -3.795 27.660 -3.366 1.00 80.50 200 GLN A O 1
ATOM 1615 N N . LEU A 1 201 ? -5.986 27.494 -3.789 1.00 80.50 201 LEU A N 1
ATOM 1616 C CA . LEU A 1 201 ? -5.870 26.310 -4.633 1.00 80.50 201 LEU A CA 1
ATOM 1617 C C . LEU A 1 201 ? -6.047 26.698 -6.099 1.00 80.50 201 LEU A C 1
ATOM 1619 O O . LEU A 1 201 ? -7.022 27.329 -6.482 1.00 80.50 201 LEU A O 1
ATOM 1623 N N . ASP A 1 202 ? -5.093 26.284 -6.931 1.00 73.88 202 ASP A N 1
ATOM 1624 C CA . ASP A 1 202 ? -5.092 26.635 -8.357 1.00 73.88 202 ASP A CA 1
ATOM 1625 C C . ASP A 1 202 ? -6.020 25.724 -9.199 1.00 73.88 202 ASP A C 1
ATOM 1627 O O . ASP A 1 202 ? -6.139 25.921 -10.404 1.00 73.88 202 ASP A O 1
ATOM 1631 N N . ASP A 1 203 ? -6.628 24.691 -8.594 1.00 79.56 203 ASP A N 1
ATOM 1632 C CA . ASP A 1 203 ? -7.370 23.623 -9.285 1.00 79.56 203 ASP A CA 1
ATOM 1633 C C . ASP A 1 203 ? -8.407 22.950 -8.350 1.00 79.56 203 ASP A C 1
ATOM 1635 O O . ASP A 1 203 ? -8.040 22.564 -7.231 1.00 79.56 203 ASP A O 1
ATOM 1639 N N . PRO A 1 204 ? -9.667 22.737 -8.795 1.00 81.75 204 PRO A N 1
ATOM 1640 C CA . PRO A 1 204 ? -10.671 21.932 -8.092 1.00 81.75 204 PRO A CA 1
ATOM 1641 C C . PRO A 1 204 ? -10.204 20.543 -7.631 1.00 81.75 204 PRO A C 1
ATOM 1643 O O . PRO A 1 204 ? -10.596 20.099 -6.551 1.00 81.75 204 PRO A O 1
ATOM 1646 N N . LEU A 1 205 ? -9.331 19.852 -8.375 1.00 86.25 205 LEU A N 1
ATOM 1647 C CA . LEU A 1 205 ? -8.799 18.557 -7.918 1.00 86.25 205 LEU A CA 1
ATOM 1648 C C . LEU A 1 205 ? -7.965 18.706 -6.642 1.00 86.25 205 LEU A C 1
ATOM 1650 O O . LEU A 1 205 ? -7.926 17.807 -5.800 1.00 86.25 205 LEU A O 1
ATOM 1654 N N . ARG A 1 206 ? -7.303 19.852 -6.454 1.00 88.00 206 ARG A N 1
ATOM 1655 C CA . ARG A 1 206 ? -6.517 20.104 -5.244 1.00 88.00 206 ARG A CA 1
ATOM 1656 C C . ARG A 1 206 ? -7.412 20.329 -4.026 1.00 88.00 206 ARG A C 1
ATOM 1658 O O . ARG A 1 206 ? -6.994 19.997 -2.917 1.00 88.00 206 ARG A O 1
ATOM 1665 N N . TRP A 1 207 ? -8.635 20.829 -4.212 1.00 89.81 207 TRP A N 1
ATOM 1666 C CA . TRP A 1 207 ? -9.625 20.923 -3.134 1.00 89.81 207 TRP A CA 1
ATOM 1667 C C . TRP A 1 207 ? -9.993 19.542 -2.611 1.00 89.81 207 TRP A C 1
ATOM 1669 O O . TRP A 1 207 ? -9.797 19.278 -1.428 1.00 89.81 207 TRP A O 1
ATOM 1679 N N . GLN A 1 208 ? -10.383 18.628 -3.501 1.00 90.62 208 GLN A N 1
ATOM 1680 C CA . GLN A 1 208 ? -10.716 17.248 -3.133 1.00 90.62 208 GLN A CA 1
ATOM 1681 C C . GLN A 1 208 ? -9.562 16.548 -2.403 1.00 90.62 208 GLN A C 1
ATOM 1683 O O . GLN A 1 208 ? -9.771 15.898 -1.383 1.00 90.62 208 GLN A O 1
ATOM 1688 N N . ARG A 1 209 ? -8.320 16.737 -2.866 1.00 92.06 209 ARG A N 1
ATOM 1689 C CA . ARG A 1 209 ? -7.126 16.190 -2.195 1.00 92.06 209 ARG A CA 1
ATOM 1690 C C . ARG A 1 209 ? -6.858 16.831 -0.832 1.00 92.06 209 ARG A C 1
ATOM 1692 O O . ARG A 1 209 ? -6.353 16.182 0.076 1.00 92.06 209 ARG A O 1
ATOM 1699 N N . THR A 1 210 ? -7.192 18.109 -0.663 1.00 93.75 210 THR A N 1
ATOM 1700 C CA . THR A 1 210 ? -7.087 18.799 0.634 1.00 93.75 210 THR A CA 1
ATOM 1701 C C . THR A 1 210 ? -8.134 18.281 1.614 1.00 93.75 210 THR A C 1
ATOM 1703 O O . THR A 1 210 ? -7.801 18.005 2.765 1.00 93.75 210 THR A O 1
ATOM 1706 N N . VAL A 1 211 ? -9.366 18.073 1.144 1.00 93.69 211 VAL A N 1
ATOM 1707 C CA . VAL A 1 211 ? -10.438 17.410 1.898 1.00 93.69 211 VAL A CA 1
ATOM 1708 C C . VAL A 1 211 ? -10.016 16.000 2.309 1.00 93.69 211 VAL A C 1
ATOM 1710 O O . VAL A 1 211 ? -10.080 15.676 3.492 1.00 93.69 211 VAL A O 1
ATOM 1713 N N . GLY A 1 212 ? -9.485 15.201 1.379 1.00 94.12 212 GLY A N 1
ATOM 1714 C CA . GLY A 1 212 ? -8.963 13.862 1.666 1.00 94.12 212 GLY A CA 1
ATOM 1715 C C . GLY A 1 212 ? -7.851 13.862 2.721 1.00 94.12 212 GLY A C 1
ATOM 1716 O O . GLY A 1 212 ? -7.883 13.061 3.658 1.00 94.12 212 GLY A O 1
ATOM 1717 N N . ALA A 1 213 ? -6.906 14.804 2.644 1.00 95.19 213 ALA A N 1
ATOM 1718 C CA . ALA A 1 213 ? -5.867 14.963 3.659 1.00 95.19 213 ALA A CA 1
ATOM 1719 C C . ALA A 1 213 ? -6.451 15.321 5.040 1.00 95.19 213 ALA A C 1
ATOM 1721 O O . ALA A 1 213 ? -6.041 14.738 6.043 1.00 95.19 213 ALA A O 1
ATOM 1722 N N . ALA A 1 214 ? -7.439 16.219 5.108 1.00 95.75 214 ALA A N 1
ATOM 1723 C CA . ALA A 1 214 ? -8.108 16.581 6.360 1.00 95.75 214 ALA A CA 1
ATOM 1724 C C . ALA A 1 214 ? -8.919 15.412 6.958 1.00 95.75 214 ALA A C 1
ATOM 1726 O O . ALA A 1 214 ? -8.847 15.163 8.163 1.00 95.75 214 ALA A O 1
ATOM 1727 N N . MET A 1 215 ? -9.617 14.632 6.124 1.00 96.19 215 MET A N 1
ATOM 1728 C CA . MET A 1 215 ? -10.269 13.379 6.534 1.00 96.19 215 MET A CA 1
ATOM 1729 C C . MET A 1 215 ? -9.266 12.401 7.142 1.00 96.19 215 MET A C 1
ATOM 1731 O O . MET A 1 215 ? -9.512 11.859 8.220 1.00 96.19 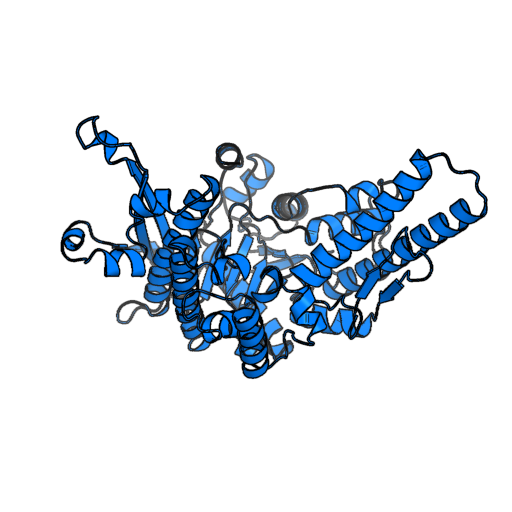215 MET A O 1
ATOM 1735 N N . ASN A 1 216 ? -8.095 12.247 6.518 1.00 96.38 216 ASN A N 1
ATOM 1736 C CA . ASN A 1 216 ? -7.032 11.401 7.049 1.00 96.38 216 ASN A CA 1
ATOM 1737 C C . ASN A 1 216 ? -6.542 11.875 8.428 1.00 96.38 216 ASN A C 1
ATOM 1739 O O . ASN A 1 216 ? -6.388 11.032 9.311 1.00 96.38 216 ASN A O 1
ATOM 1743 N N . VAL A 1 217 ? -6.363 13.188 8.655 1.00 96.25 217 VAL A N 1
ATOM 1744 C CA . VAL A 1 217 ? -6.023 13.741 9.987 1.00 96.25 217 VAL A CA 1
ATOM 1745 C C . VAL A 1 217 ? -7.016 13.247 11.038 1.00 96.25 217 VAL A C 1
ATOM 1747 O O . VAL A 1 217 ? -6.611 12.672 12.049 1.00 96.25 217 VAL A O 1
ATOM 1750 N N . ARG A 1 218 ? -8.317 13.444 10.789 1.00 95.00 218 ARG A N 1
ATOM 1751 C CA . ARG A 1 218 ? -9.384 13.092 11.736 1.00 95.00 218 ARG A CA 1
ATOM 1752 C C . ARG A 1 218 ? -9.464 11.591 11.982 1.00 95.00 218 ARG A C 1
ATOM 1754 O O . ARG A 1 218 ? -9.578 11.175 13.134 1.00 95.00 218 ARG A O 1
ATOM 1761 N N . GLN A 1 219 ? -9.370 10.791 10.923 1.00 96.25 219 GLN A N 1
ATOM 1762 C CA . GLN A 1 219 ? -9.446 9.340 11.034 1.00 96.25 219 GLN A CA 1
ATOM 1763 C C . GLN A 1 219 ? -8.237 8.776 11.792 1.00 96.25 219 GLN A C 1
ATOM 1765 O O . GLN A 1 219 ? -8.437 8.002 12.717 1.00 96.25 219 GLN A O 1
ATOM 1770 N N . TYR A 1 220 ? -7.002 9.233 11.522 1.00 96.88 220 TYR A N 1
ATOM 1771 C CA . TYR A 1 220 ? -5.825 8.779 12.287 1.00 96.88 220 TYR A CA 1
ATOM 1772 C C . TYR A 1 220 ? -5.899 9.146 13.771 1.00 96.88 220 TYR A C 1
ATOM 1774 O O . TYR A 1 220 ? -5.434 8.381 14.609 1.00 96.88 220 TYR A O 1
ATOM 1782 N N . MET A 1 221 ? -6.491 10.292 14.122 1.00 94.75 221 MET A N 1
ATOM 1783 C CA . MET A 1 221 ? -6.727 10.620 15.532 1.00 94.75 221 MET A CA 1
ATOM 1784 C C . MET A 1 221 ? -7.676 9.610 16.190 1.00 94.75 221 MET A C 1
ATOM 1786 O O . MET A 1 221 ? -7.416 9.170 17.306 1.00 94.75 221 MET A O 1
ATOM 1790 N N . LYS A 1 222 ? -8.745 9.201 15.493 1.00 94.12 222 LYS A N 1
ATOM 1791 C CA . LYS A 1 222 ? -9.666 8.167 15.986 1.00 94.12 222 LYS A CA 1
ATOM 1792 C C . LYS A 1 222 ? -9.041 6.780 16.036 1.00 94.12 222 LYS A C 1
ATOM 1794 O O . LYS A 1 222 ? -9.276 6.056 16.998 1.00 94.12 222 LYS A O 1
ATOM 1799 N N . ASP A 1 223 ? -8.198 6.447 15.070 1.00 95.00 223 ASP A N 1
ATOM 1800 C CA . ASP A 1 223 ? -7.436 5.200 15.072 1.00 95.00 223 ASP A CA 1
ATOM 1801 C C . ASP A 1 223 ? -6.497 5.133 16.278 1.00 95.00 223 ASP A C 1
ATOM 1803 O O . ASP A 1 223 ? -6.472 4.134 16.992 1.00 95.00 223 ASP A O 1
ATOM 1807 N N . HIS A 1 224 ? -5.776 6.224 16.547 1.00 92.88 224 HIS A N 1
ATOM 1808 C CA . HIS A 1 224 ? -4.901 6.366 17.708 1.00 92.88 224 HIS A CA 1
ATOM 1809 C C . HIS A 1 224 ? -5.671 6.184 19.027 1.00 92.88 224 HIS A C 1
ATOM 1811 O O . HIS A 1 224 ? -5.276 5.385 19.878 1.00 92.88 224 HIS A O 1
ATOM 1817 N N . GLU A 1 225 ? -6.816 6.861 19.177 1.00 91.44 225 GLU A N 1
ATOM 1818 C CA . GLU A 1 225 ? -7.707 6.695 20.335 1.00 91.44 225 GLU A CA 1
ATOM 1819 C C . GLU A 1 225 ? -8.187 5.239 20.492 1.00 91.44 225 GLU A C 1
ATOM 1821 O O . GLU A 1 225 ? -8.222 4.708 21.605 1.00 91.44 225 GLU A O 1
ATOM 1826 N N . ALA A 1 226 ? -8.533 4.571 19.388 1.00 91.69 226 ALA A N 1
ATOM 1827 C CA . ALA A 1 226 ? -8.970 3.180 19.395 1.00 91.69 226 ALA A CA 1
ATOM 1828 C C . ALA A 1 226 ? -7.849 2.211 19.803 1.00 91.69 226 ALA A C 1
ATOM 1830 O O . ALA A 1 226 ? -8.095 1.299 20.592 1.00 91.69 226 ALA A O 1
ATOM 1831 N N . LEU A 1 227 ? -6.621 2.423 19.319 1.00 91.44 227 LEU A N 1
ATOM 1832 C CA . LEU A 1 227 ? -5.469 1.565 19.616 1.00 91.44 227 LEU A CA 1
ATOM 1833 C C . LEU A 1 227 ? -5.027 1.638 21.080 1.00 91.44 227 LEU A C 1
ATOM 1835 O O . LEU A 1 227 ? -4.659 0.612 21.657 1.00 91.44 227 LEU A O 1
ATOM 1839 N N . ILE A 1 228 ? -5.085 2.822 21.696 1.00 86.75 228 ILE A N 1
ATOM 1840 C CA . ILE A 1 228 ? -4.787 2.991 23.128 1.00 86.75 228 ILE A CA 1
ATOM 1841 C C . ILE A 1 228 ? -5.848 2.284 23.992 1.00 86.75 228 ILE A C 1
ATOM 1843 O O . ILE A 1 228 ? -5.527 1.727 25.047 1.00 86.75 228 ILE A O 1
ATOM 1847 N N . GLY A 1 229 ? -7.092 2.232 23.509 1.00 75.81 229 GLY A N 1
ATOM 1848 C CA . GLY A 1 229 ? -8.227 1.613 24.189 1.00 75.81 229 GLY A CA 1
ATOM 1849 C C . GLY A 1 229 ? -8.892 2.532 25.219 1.00 75.81 229 GLY A C 1
ATOM 1850 O O . GLY A 1 229 ? -8.390 3.604 25.560 1.00 75.81 229 GLY A O 1
ATOM 1851 N N . ARG A 1 230 ? -10.059 2.108 25.723 1.00 68.69 230 ARG A N 1
ATOM 1852 C CA . ARG A 1 230 ? -10.836 2.835 26.742 1.00 68.69 230 ARG A CA 1
ATOM 1853 C C . ARG A 1 230 ? -10.881 2.045 28.049 1.00 68.69 230 ARG A C 1
ATOM 1855 O O . ARG A 1 230 ? -11.439 0.951 28.108 1.00 68.69 230 ARG A O 1
ATOM 1862 N N . GLY A 1 231 ? -10.341 2.634 29.117 1.00 68.06 231 GLY A N 1
ATOM 1863 C CA . GLY A 1 231 ? -10.351 2.030 30.452 1.00 68.06 231 GLY A CA 1
ATOM 1864 C C . GLY A 1 231 ? -9.593 0.700 30.490 1.00 68.06 231 GLY A C 1
ATOM 1865 O O . GLY A 1 231 ? -8.435 0.636 30.092 1.00 68.06 231 GLY A O 1
ATOM 1866 N N . GLU A 1 232 ? -10.245 -0.360 30.972 1.00 63.06 232 GLU A N 1
ATOM 1867 C CA . GLU A 1 232 ? -9.654 -1.705 31.081 1.00 63.06 232 GLU A CA 1
ATOM 1868 C C . GLU A 1 232 ? -9.859 -2.574 29.823 1.00 63.06 232 GLU A C 1
ATOM 1870 O O . GLU A 1 232 ? -9.297 -3.668 29.728 1.00 63.06 232 GLU A O 1
ATOM 1875 N N . LYS A 1 233 ? -10.656 -2.115 28.845 1.00 71.44 233 LYS A N 1
ATOM 1876 C CA . LYS A 1 233 ? -10.949 -2.877 27.625 1.00 71.44 233 LYS A CA 1
ATOM 1877 C C . LYS A 1 233 ? -9.910 -2.579 26.546 1.00 71.44 233 LYS A C 1
ATOM 1879 O O . LYS A 1 233 ? -9.826 -1.468 26.024 1.00 71.44 233 LYS A O 1
ATOM 1884 N N . HIS A 1 234 ? -9.140 -3.601 26.184 1.00 82.62 234 HIS A N 1
ATOM 1885 C CA . HIS A 1 234 ? -8.186 -3.530 25.082 1.00 82.62 234 HIS A CA 1
ATOM 1886 C C . HIS A 1 234 ? -8.805 -4.045 23.783 1.00 82.62 234 HIS A C 1
ATOM 1888 O O . HIS A 1 234 ? -9.328 -5.160 23.732 1.00 82.62 234 HIS A O 1
ATOM 1894 N N . VAL A 1 235 ? -8.691 -3.242 22.727 1.00 90.38 235 VAL A N 1
ATOM 1895 C CA . VAL A 1 235 ? -9.115 -3.622 21.381 1.00 90.38 235 VAL A CA 1
ATOM 1896 C C . VAL A 1 235 ? -8.158 -4.684 20.830 1.00 90.38 235 VAL A C 1
ATOM 1898 O O . VAL A 1 235 ? -6.942 -4.588 20.981 1.00 90.38 235 VAL A O 1
ATOM 1901 N N . SER A 1 236 ? -8.708 -5.728 20.217 1.00 92.25 236 SER A N 1
ATOM 1902 C CA . SER A 1 236 ? -7.951 -6.789 19.543 1.00 92.25 236 SER A CA 1
ATOM 1903 C C . SER A 1 236 ? -7.592 -6.401 18.109 1.00 92.25 236 SER A C 1
ATOM 1905 O O . SER A 1 236 ? -6.504 -6.742 17.639 1.00 92.25 236 SER A O 1
ATOM 1907 N N . ILE A 1 237 ? -8.471 -5.665 17.428 1.00 93.81 237 ILE A N 1
ATOM 1908 C CA . ILE A 1 237 ? -8.255 -5.146 16.077 1.00 93.81 237 ILE A CA 1
ATOM 1909 C C . ILE A 1 237 ? -9.035 -3.847 15.851 1.00 93.81 237 ILE A C 1
ATOM 1911 O O . ILE A 1 237 ? -10.185 -3.720 16.262 1.00 93.81 237 ILE A O 1
ATOM 1915 N N . VAL A 1 238 ? -8.396 -2.892 15.187 1.00 95.25 238 VAL A N 1
ATOM 1916 C CA . VAL A 1 238 ? -9.008 -1.677 14.660 1.00 95.25 238 VAL A CA 1
ATOM 1917 C C . VAL A 1 238 ? -9.126 -1.842 13.148 1.00 95.25 238 VAL A C 1
ATOM 1919 O O . VAL A 1 238 ? -8.101 -1.968 12.477 1.00 95.25 238 VAL A O 1
ATOM 1922 N N . PHE A 1 239 ? -10.348 -1.845 12.623 1.00 95.62 239 PHE A N 1
ATOM 1923 C CA . PHE A 1 239 ? -10.634 -1.767 11.197 1.00 95.62 239 PHE A CA 1
ATOM 1924 C C . PHE A 1 239 ? -10.875 -0.316 10.789 1.00 95.62 239 PHE A C 1
ATOM 1926 O O . PHE A 1 239 ? -11.889 0.291 11.124 1.00 95.62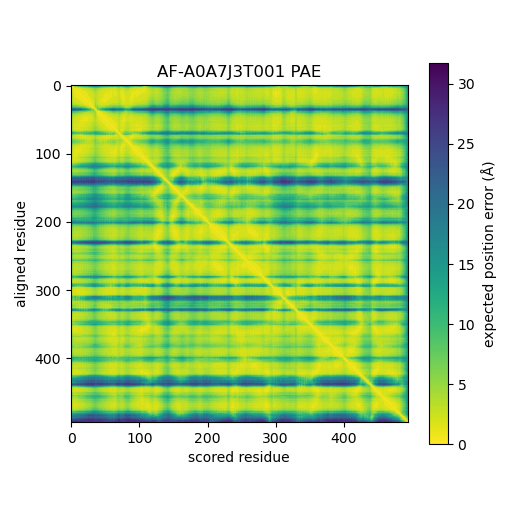 239 PHE A O 1
ATOM 1933 N N . ARG A 1 240 ? -9.931 0.231 10.034 1.00 95.12 240 ARG A N 1
ATOM 1934 C CA . ARG A 1 240 ? -10.046 1.521 9.368 1.00 95.12 240 ARG A CA 1
ATOM 1935 C C . ARG A 1 240 ? -10.742 1.346 8.027 1.00 95.12 240 ARG A C 1
ATOM 1937 O O . ARG A 1 240 ? -10.288 0.538 7.213 1.00 95.12 240 ARG A O 1
ATOM 1944 N N . ASP A 1 241 ? -11.765 2.153 7.753 1.00 92.75 241 ASP A N 1
ATOM 1945 C CA . ASP A 1 241 ? -12.299 2.254 6.395 1.00 92.75 241 ASP A CA 1
ATOM 1946 C C . ASP A 1 241 ? -11.251 2.880 5.462 1.00 92.75 241 ASP A C 1
ATOM 1948 O O . ASP A 1 241 ? -10.761 3.993 5.683 1.00 92.75 241 ASP A O 1
ATOM 1952 N N . GLY A 1 242 ? -10.882 2.139 4.421 1.00 91.56 242 GLY A N 1
ATOM 1953 C CA . GLY A 1 242 ? -9.904 2.546 3.431 1.00 91.56 242 GLY A CA 1
ATOM 1954 C C . GLY A 1 242 ? -8.468 2.118 3.741 1.00 91.56 242 GLY A C 1
ATOM 1955 O O . GLY A 1 242 ? -8.173 1.164 4.457 1.00 91.56 242 GLY A O 1
ATOM 1956 N N . ARG A 1 243 ? -7.539 2.798 3.072 1.00 92.50 243 ARG A N 1
ATOM 1957 C CA . ARG A 1 243 ? -6.101 2.477 3.037 1.00 92.50 243 ARG A CA 1
ATOM 1958 C C . ARG A 1 243 ? -5.379 3.052 4.255 1.00 92.50 243 ARG A C 1
ATOM 1960 O O . ARG A 1 243 ? -5.698 4.155 4.693 1.00 92.50 243 ARG A O 1
ATOM 1967 N N . ILE A 1 244 ? -4.371 2.326 4.747 1.00 95.69 244 ILE A N 1
ATOM 1968 C CA . ILE A 1 244 ? -3.558 2.737 5.905 1.00 95.69 244 ILE A CA 1
ATOM 1969 C C . ILE A 1 244 ? -2.613 3.879 5.550 1.00 95.69 244 ILE A C 1
ATOM 1971 O O . ILE A 1 244 ? -2.331 4.722 6.388 1.00 95.69 244 ILE A O 1
ATOM 1975 N N . PHE A 1 245 ? -2.072 3.902 4.332 1.00 94.69 245 PHE A N 1
ATOM 1976 C CA . PHE A 1 245 ? -1.262 5.032 3.886 1.00 94.69 245 PHE A CA 1
ATOM 1977 C C . PHE A 1 245 ? -2.159 6.122 3.292 1.00 94.69 245 PHE A C 1
ATOM 1979 O O . PHE A 1 245 ? -2.990 5.806 2.429 1.00 94.69 245 PHE A O 1
ATOM 1986 N N . PRO A 1 246 ? -1.963 7.406 3.650 1.00 91.25 246 PRO A N 1
ATOM 1987 C CA . PRO A 1 246 ? -2.795 8.488 3.129 1.00 91.25 246 PRO A CA 1
ATOM 1988 C C . PRO A 1 246 ? -2.615 8.620 1.615 1.00 91.25 246 PRO A C 1
ATOM 1990 O O . PRO A 1 246 ? -1.559 8.276 1.079 1.00 91.25 246 PRO A O 1
ATOM 1993 N N . LEU A 1 247 ? -3.647 9.074 0.902 1.00 87.81 247 LEU A N 1
ATOM 1994 C CA . LEU A 1 247 ? -3.570 9.307 -0.548 1.00 87.81 247 LEU A CA 1
ATOM 1995 C C . LEU A 1 247 ? -2.508 10.357 -0.878 1.00 87.81 247 LEU A C 1
ATOM 1997 O O . LEU A 1 247 ? -1.722 10.163 -1.800 1.00 87.81 247 LEU A O 1
ATOM 2001 N N . GLU A 1 248 ? -2.411 11.385 -0.051 1.00 91.44 248 GLU A N 1
ATOM 2002 C CA . GLU A 1 248 ? -1.438 12.464 -0.129 1.00 91.44 248 GLU A CA 1
ATOM 2003 C C . GLU A 1 248 ? -0.155 12.084 0.632 1.00 91.44 248 GLU A C 1
ATOM 2005 O O . GLU A 1 248 ? 0.099 12.525 1.751 1.00 91.44 248 GLU A O 1
ATOM 2010 N N . HIS A 1 249 ? 0.639 11.191 0.040 1.00 91.19 249 HIS A N 1
ATOM 2011 C CA . HIS A 1 249 ? 1.892 10.672 0.614 1.00 91.19 249 HIS A CA 1
ATOM 2012 C C . HIS A 1 249 ? 3.137 11.065 -0.196 1.00 91.19 249 HIS A C 1
ATOM 2014 O O . HIS A 1 249 ? 4.264 10.780 0.223 1.00 91.19 249 HIS A O 1
ATOM 2020 N N . LEU A 1 250 ? 2.960 11.704 -1.358 1.00 94.56 250 LEU A N 1
ATOM 2021 C CA . LEU A 1 250 ? 4.073 12.099 -2.213 1.00 94.56 250 LEU A CA 1
ATOM 2022 C C . LEU A 1 250 ? 4.902 13.185 -1.533 1.00 94.56 250 LEU A C 1
ATOM 2024 O O . LEU A 1 250 ? 4.367 14.080 -0.873 1.00 94.56 250 LEU A O 1
ATOM 2028 N N . PHE A 1 251 ? 6.215 13.168 -1.755 1.00 94.31 251 PHE A N 1
ATOM 2029 C CA . PHE A 1 251 ? 7.073 14.234 -1.235 1.00 94.31 251 PHE A CA 1
ATOM 2030 C C . PHE A 1 251 ? 6.683 15.606 -1.812 1.00 94.31 251 PHE A C 1
ATOM 2032 O O . PHE A 1 251 ? 6.743 16.618 -1.116 1.00 94.31 251 PHE A O 1
ATOM 2039 N N . SER A 1 252 ? 6.179 15.627 -3.053 1.00 92.81 252 SER A N 1
ATOM 2040 C CA . SER A 1 252 ? 5.632 16.822 -3.707 1.00 92.81 252 SER A CA 1
ATOM 2041 C C . SER A 1 252 ? 4.406 17.417 -3.018 1.00 92.81 252 SER A C 1
ATOM 2043 O O . SER A 1 252 ? 4.105 18.586 -3.237 1.00 92.81 252 SER A O 1
ATOM 2045 N N . ASP A 1 253 ? 3.677 16.628 -2.228 1.00 93.44 253 ASP A N 1
ATOM 2046 C CA . ASP A 1 253 ? 2.547 17.106 -1.428 1.00 93.44 253 ASP A CA 1
ATOM 2047 C C . ASP A 1 253 ? 3.041 17.626 -0.073 1.00 93.44 253 ASP A C 1
ATOM 2049 O O . ASP A 1 253 ? 2.631 18.694 0.381 1.00 93.44 253 ASP A O 1
ATOM 2053 N N . TYR A 1 254 ? 3.995 16.907 0.528 1.00 93.88 254 TYR A N 1
ATOM 2054 C CA . TYR A 1 254 ? 4.594 17.234 1.822 1.00 93.88 254 TYR A CA 1
ATOM 2055 C C . TYR A 1 254 ? 5.230 18.630 1.863 1.00 93.88 254 TYR A C 1
ATOM 2057 O O . TYR A 1 254 ? 5.020 19.387 2.817 1.00 93.88 254 TYR A O 1
ATOM 2065 N N . HIS A 1 255 ? 5.981 18.989 0.815 1.00 91.94 255 HIS A N 1
ATOM 2066 C CA . HIS A 1 255 ? 6.743 20.238 0.772 1.00 91.94 255 HIS A CA 1
ATOM 2067 C C . HIS A 1 255 ? 5.936 21.462 0.297 1.00 91.94 255 HIS A C 1
ATOM 2069 O O . HIS A 1 255 ? 6.508 22.527 0.058 1.00 91.94 255 HIS A O 1
ATOM 2075 N N . GLN A 1 256 ? 4.615 21.350 0.115 1.00 89.94 256 GLN A N 1
ATOM 2076 C CA . GLN A 1 256 ? 3.794 22.495 -0.296 1.00 89.94 256 GLN A CA 1
ATOM 2077 C C . GLN A 1 256 ? 3.582 23.475 0.864 1.00 89.94 256 GLN A C 1
ATOM 2079 O O . GLN A 1 256 ? 3.248 23.076 1.977 1.00 89.94 256 GLN A O 1
ATOM 2084 N N . GLY A 1 257 ? 3.725 24.775 0.601 1.00 87.19 257 GLY A N 1
ATOM 2085 C CA . GLY A 1 257 ? 3.596 25.821 1.628 1.00 87.19 257 GLY A CA 1
ATOM 2086 C C . GLY A 1 257 ? 2.179 26.318 1.904 1.00 87.19 257 GLY A C 1
ATOM 2087 O O . GLY A 1 257 ? 1.999 27.152 2.780 1.00 87.19 257 GLY A O 1
ATOM 2088 N N . ARG A 1 258 ? 1.176 25.846 1.157 1.00 89.19 258 ARG A N 1
ATOM 2089 C CA . ARG A 1 258 ? -0.230 26.263 1.309 1.00 89.19 258 ARG A CA 1
ATOM 2090 C C . ARG A 1 258 ? -1.010 25.278 2.186 1.00 89.19 258 ARG A C 1
ATOM 2092 O O . ARG A 1 258 ? -0.495 24.216 2.538 1.00 89.19 258 ARG A O 1
ATOM 2099 N N . ILE A 1 259 ? -2.281 25.590 2.444 1.00 90.19 259 ILE A N 1
ATOM 2100 C CA . ILE A 1 259 ? -3.220 24.780 3.243 1.00 90.19 259 ILE A CA 1
ATOM 2101 C C . ILE A 1 259 ? -3.219 23.280 2.903 1.00 90.19 259 ILE A C 1
ATOM 2103 O O . ILE A 1 259 ? -3.294 22.446 3.800 1.00 90.19 259 ILE A O 1
ATOM 2107 N N . HIS A 1 260 ? -3.069 22.918 1.624 1.00 92.06 260 HIS A N 1
ATOM 2108 C CA . HIS A 1 260 ? -2.943 21.520 1.212 1.00 92.06 260 HIS A CA 1
ATOM 2109 C C . HIS A 1 260 ? -1.756 20.834 1.903 1.00 92.06 260 HIS A C 1
ATOM 2111 O O . HIS A 1 260 ? -1.929 19.823 2.576 1.00 92.06 260 HIS A O 1
ATOM 2117 N N . GLY A 1 261 ? -0.559 21.418 1.796 1.00 92.44 261 GLY A N 1
ATOM 2118 C CA . GLY A 1 261 ? 0.640 20.871 2.425 1.00 92.44 261 GLY A CA 1
ATOM 2119 C C . GLY A 1 261 ? 0.562 20.875 3.951 1.00 92.44 261 GLY A C 1
ATOM 2120 O O . GLY A 1 261 ? 1.058 19.947 4.583 1.00 92.44 261 GLY A O 1
ATOM 2121 N N . GLU A 1 262 ? -0.108 21.861 4.559 1.00 92.62 262 GLU A N 1
ATOM 2122 C CA . GLU A 1 262 ? -0.384 21.855 6.005 1.00 92.62 262 GLU A CA 1
ATOM 2123 C C . GLU A 1 262 ? -1.215 20.632 6.418 1.00 92.62 262 GLU A C 1
ATOM 2125 O O . GLU A 1 262 ? -0.818 19.903 7.329 1.00 92.62 262 GLU A O 1
ATOM 2130 N N . MET A 1 263 ? -2.318 20.351 5.713 1.00 94.75 263 MET A N 1
ATOM 2131 C CA . MET A 1 263 ? -3.164 19.181 5.985 1.00 94.75 263 MET A CA 1
ATOM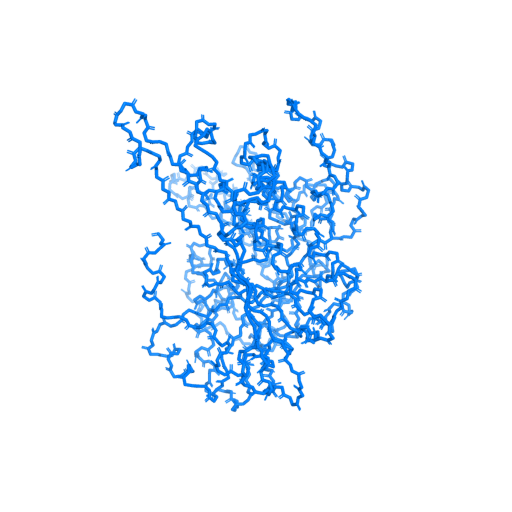 2132 C C . MET A 1 263 ? -2.411 17.868 5.770 1.00 94.75 263 MET A C 1
ATOM 2134 O O . MET A 1 263 ? -2.535 16.945 6.574 1.00 94.75 263 MET A O 1
ATOM 2138 N N . VAL A 1 264 ? -1.571 17.795 4.735 1.00 95.56 264 VAL A N 1
ATOM 2139 C CA . VAL A 1 264 ? -0.715 16.630 4.473 1.00 95.56 264 VAL A CA 1
ATOM 2140 C C . VAL A 1 264 ? 0.269 16.404 5.616 1.00 95.56 264 VAL A C 1
ATOM 2142 O O . VAL A 1 264 ? 0.353 15.294 6.142 1.00 95.56 264 VAL A O 1
ATOM 2145 N N . ARG A 1 265 ? 0.972 17.446 6.071 1.00 95.75 265 ARG A N 1
ATOM 2146 C CA . ARG A 1 265 ? 1.895 17.346 7.212 1.00 95.75 265 ARG A CA 1
ATOM 2147 C C . ARG A 1 265 ? 1.182 16.921 8.489 1.00 95.75 265 ARG A C 1
ATOM 2149 O O . ARG A 1 265 ? 1.673 16.031 9.182 1.00 95.75 265 ARG A O 1
ATOM 2156 N N . ASN A 1 266 ? 0.010 17.488 8.771 1.00 95.31 266 ASN A N 1
ATOM 2157 C CA . ASN A 1 266 ? -0.798 17.101 9.927 1.00 95.31 266 ASN A CA 1
ATOM 2158 C C . ASN A 1 266 ? -1.235 15.634 9.830 1.00 95.31 266 ASN A C 1
ATOM 2160 O O . ASN A 1 266 ? -1.121 14.896 10.808 1.00 95.31 266 ASN A O 1
ATOM 2164 N N . SER A 1 267 ? -1.655 15.180 8.645 1.00 96.56 267 SER A N 1
ATOM 2165 C CA . SER A 1 267 ? -2.053 13.790 8.408 1.00 96.56 267 SER A CA 1
ATOM 2166 C C . SER A 1 267 ? -0.883 12.838 8.652 1.00 96.56 267 SER A C 1
ATOM 2168 O O . SER A 1 267 ? -1.029 11.845 9.360 1.00 96.56 267 SER A O 1
ATOM 2170 N N . LEU A 1 268 ? 0.295 13.143 8.102 1.00 96.88 268 LEU A N 1
ATOM 2171 C CA . LEU A 1 268 ? 1.496 12.326 8.284 1.00 96.88 268 LEU A CA 1
ATOM 2172 C C . LEU A 1 268 ? 1.976 12.326 9.740 1.00 96.88 268 LEU A C 1
ATOM 2174 O O . LEU A 1 268 ? 2.409 11.289 10.240 1.00 96.88 268 LEU A O 1
ATOM 2178 N N . LYS A 1 269 ? 1.837 13.449 10.452 1.00 96.06 269 LYS A N 1
ATOM 2179 C CA . LYS A 1 269 ? 2.123 13.532 11.887 1.00 96.06 269 LYS A CA 1
ATOM 2180 C C . LYS A 1 269 ? 1.197 12.624 12.699 1.00 96.06 269 LYS A C 1
ATOM 2182 O O . LYS A 1 269 ? 1.696 11.858 13.521 1.00 96.06 269 LYS A O 1
ATOM 2187 N N . GLN A 1 270 ? -0.115 12.644 12.450 1.00 95.81 270 GLN A N 1
ATOM 2188 C CA . GLN A 1 270 ? -1.057 11.752 13.146 1.00 95.81 270 GLN A CA 1
ATOM 2189 C C . GLN A 1 270 ? -0.842 10.278 12.785 1.00 95.81 270 GLN A C 1
ATOM 2191 O O . GLN A 1 270 ? -0.849 9.414 13.664 1.00 95.81 270 GLN A O 1
ATOM 2196 N N . PHE A 1 271 ? -0.541 9.986 11.519 1.00 96.69 271 PHE A N 1
ATOM 2197 C CA . PHE A 1 271 ? -0.142 8.642 11.112 1.00 96.69 271 PHE A CA 1
ATOM 2198 C C . PHE A 1 271 ? 1.132 8.181 11.838 1.00 96.69 271 PHE A C 1
ATOM 2200 O O . PHE A 1 271 ? 1.207 7.044 12.299 1.00 96.69 271 PHE A O 1
ATOM 2207 N N . SER A 1 272 ? 2.111 9.072 12.035 1.00 95.50 272 SER A N 1
ATOM 2208 C CA . SER A 1 272 ? 3.324 8.751 12.796 1.00 95.50 272 SER A CA 1
ATOM 2209 C C . SER A 1 272 ? 3.039 8.398 14.264 1.00 95.50 272 SER A C 1
ATOM 2211 O O . SER A 1 272 ? 3.758 7.582 14.837 1.00 95.50 272 SER A O 1
ATOM 2213 N N . ASN A 1 273 ? 1.990 8.967 14.873 1.00 93.94 273 ASN A N 1
ATOM 2214 C CA . ASN A 1 273 ? 1.562 8.607 16.228 1.00 93.94 273 ASN A CA 1
ATOM 2215 C C . ASN A 1 273 ? 0.973 7.193 16.250 1.00 93.94 273 ASN A C 1
ATOM 2217 O O . ASN A 1 273 ? 1.417 6.365 17.037 1.00 93.94 273 ASN A O 1
ATOM 2221 N N . THR A 1 274 ? 0.088 6.891 15.297 1.00 93.62 274 THR A N 1
ATOM 2222 C CA . THR A 1 274 ? -0.489 5.548 15.104 1.00 93.62 274 THR A CA 1
ATOM 2223 C C . THR A 1 274 ? 0.608 4.490 14.910 1.00 93.62 274 THR A C 1
ATOM 2225 O O . THR A 1 274 ? 0.586 3.421 15.520 1.00 93.62 274 THR A O 1
ATOM 2228 N N . LEU A 1 275 ? 1.632 4.808 14.109 1.00 94.56 275 LEU A N 1
ATOM 2229 C CA . LEU A 1 275 ? 2.798 3.947 13.905 1.00 94.56 275 LEU A CA 1
ATOM 2230 C C . LEU A 1 275 ? 3.576 3.691 15.204 1.00 94.56 275 LEU A C 1
ATOM 2232 O O . LEU A 1 275 ? 4.030 2.570 15.427 1.00 94.56 275 LEU A O 1
ATOM 2236 N N . LYS A 1 276 ? 3.742 4.708 16.059 1.00 92.94 276 LYS A N 1
ATOM 2237 C CA . LYS A 1 276 ? 4.440 4.563 17.345 1.00 92.94 276 LYS A CA 1
ATOM 2238 C C . LYS A 1 276 ? 3.690 3.636 18.301 1.00 92.94 276 LYS A C 1
ATOM 2240 O O . LYS A 1 276 ? 4.352 2.876 19.001 1.00 92.94 276 LYS A O 1
ATOM 2245 N N . ASP A 1 277 ? 2.358 3.644 18.310 1.00 91.19 277 ASP A N 1
ATOM 2246 C CA . ASP A 1 277 ? 1.588 2.742 19.179 1.00 91.19 277 ASP A CA 1
ATOM 2247 C C . ASP A 1 277 ? 1.685 1.291 18.729 1.00 91.19 277 ASP A C 1
ATOM 2249 O O . ASP A 1 277 ? 1.925 0.410 19.556 1.00 91.19 277 ASP A O 1
ATOM 2253 N N . VAL A 1 278 ? 1.565 1.051 17.418 1.00 91.81 278 VAL A N 1
ATOM 2254 C CA . VAL A 1 278 ? 1.756 -0.281 16.823 1.00 91.81 278 VAL A CA 1
ATOM 2255 C C . VAL A 1 278 ? 3.181 -0.783 17.078 1.00 91.81 278 VAL A C 1
ATOM 2257 O O . VAL A 1 278 ? 3.396 -1.959 17.380 1.00 91.81 278 VAL A O 1
ATOM 2260 N N . GLU A 1 279 ? 4.174 0.109 17.037 1.00 90.75 279 GLU A N 1
ATOM 2261 C CA . GLU A 1 279 ? 5.543 -0.233 17.417 1.00 90.75 279 GLU A CA 1
ATOM 2262 C C . GLU A 1 279 ? 5.671 -0.528 18.917 1.00 90.75 279 GLU A C 1
ATOM 2264 O O . GLU A 1 279 ? 6.375 -1.460 19.298 1.00 90.75 279 GLU A O 1
ATOM 2269 N N . TYR A 1 280 ? 4.995 0.212 19.794 1.00 87.19 280 TYR A N 1
ATOM 2270 C CA . TYR A 1 280 ? 5.080 -0.004 21.238 1.00 87.19 280 TYR A CA 1
ATOM 2271 C C . TYR A 1 280 ? 4.379 -1.300 21.676 1.00 87.19 280 TYR A C 1
ATOM 2273 O O . TYR A 1 280 ? 4.895 -2.032 22.524 1.00 87.19 280 TYR A O 1
ATOM 2281 N N . SER A 1 281 ? 3.234 -1.627 21.074 1.00 81.12 281 SER A N 1
ATOM 2282 C CA . SER A 1 281 ? 2.362 -2.721 21.499 1.00 81.12 281 SER A CA 1
ATOM 2283 C C . SER A 1 281 ? 1.781 -3.486 20.312 1.00 81.12 281 SER A C 1
ATOM 2285 O O . SER A 1 281 ? 1.115 -2.924 19.457 1.00 81.12 281 SER A O 1
ATOM 2287 N N . ASP A 1 282 ? 1.953 -4.810 20.330 1.00 78.69 282 ASP A N 1
ATOM 2288 C CA . ASP A 1 282 ? 1.334 -5.734 19.363 1.00 78.69 282 ASP A CA 1
ATOM 2289 C C . ASP A 1 282 ? -0.031 -6.277 19.843 1.00 78.69 282 ASP A C 1
ATOM 2291 O O . ASP A 1 282 ? -0.547 -7.292 19.363 1.00 78.69 282 ASP A O 1
ATOM 2295 N N . ARG A 1 283 ? -0.599 -5.657 20.887 1.00 84.44 283 ARG A N 1
ATOM 2296 C CA . ARG A 1 283 ? -1.854 -6.123 21.496 1.00 84.44 283 ARG A CA 1
ATOM 2297 C C . ARG A 1 283 ? -3.046 -5.890 20.577 1.00 84.44 283 ARG A C 1
ATOM 2299 O O . ARG A 1 283 ? -3.868 -6.791 20.451 1.00 84.44 283 ARG A O 1
ATOM 2306 N N . ALA A 1 284 ? -3.104 -4.740 19.915 1.00 91.38 284 ALA A N 1
ATOM 2307 C CA . ALA A 1 284 ? -4.134 -4.397 18.944 1.00 91.38 284 ALA A CA 1
ATOM 2308 C C . ALA A 1 284 ? -3.542 -4.434 17.531 1.00 91.38 284 ALA A C 1
ATOM 2310 O O . ALA A 1 284 ? -2.450 -3.915 17.308 1.00 91.38 284 ALA A O 1
ATOM 2311 N N . LEU A 1 285 ? -4.259 -5.035 16.582 1.00 95.00 285 LEU A N 1
ATOM 2312 C CA . LEU A 1 285 ? -3.927 -4.893 15.165 1.00 95.00 285 LEU A CA 1
ATOM 2313 C C . LEU A 1 285 ? -4.536 -3.621 14.606 1.00 95.00 285 LEU A C 1
ATOM 2315 O O . LEU A 1 285 ? -5.687 -3.318 14.893 1.00 95.00 285 LEU A O 1
ATOM 2319 N N . TYR A 1 286 ? -3.794 -2.927 13.753 1.00 96.81 286 TYR A N 1
ATOM 2320 C CA . TYR A 1 286 ? -4.326 -1.827 12.964 1.00 96.81 286 TYR A CA 1
ATOM 2321 C C . TYR A 1 286 ? -4.466 -2.275 11.513 1.00 96.81 286 TYR A C 1
ATOM 2323 O O . TYR A 1 286 ? -3.462 -2.544 10.842 1.00 96.81 286 TYR A O 1
ATOM 2331 N N . CYS A 1 287 ? -5.712 -2.412 11.064 1.00 97.00 287 CYS A N 1
ATOM 2332 C CA . CYS A 1 287 ? -6.064 -3.001 9.785 1.00 97.00 287 CYS A CA 1
ATOM 2333 C C . CYS A 1 287 ? -6.880 -2.027 8.927 1.00 97.00 287 CYS A C 1
ATOM 2335 O O . CYS A 1 287 ? -7.917 -1.550 9.360 1.00 97.00 287 CYS A O 1
ATOM 2337 N N . GLY A 1 288 ? -6.434 -1.738 7.707 1.00 96.38 288 GLY A N 1
ATOM 2338 C CA . GLY A 1 288 ? -7.206 -0.997 6.712 1.00 96.38 288 GLY A CA 1
ATOM 2339 C C . GLY A 1 288 ? -8.025 -1.937 5.835 1.00 96.38 288 GLY A C 1
ATOM 2340 O O . GLY A 1 288 ? -7.525 -2.983 5.406 1.00 96.38 288 GLY A O 1
ATOM 2341 N N . VAL A 1 289 ? -9.262 -1.552 5.539 1.00 94.44 289 VAL A N 1
ATOM 2342 C CA . VAL A 1 289 ? -10.185 -2.292 4.674 1.00 94.44 289 VAL A CA 1
ATOM 2343 C C . VAL A 1 289 ? -10.371 -1.516 3.373 1.00 94.44 289 VAL A C 1
ATOM 2345 O O . VAL A 1 289 ? -11.128 -0.553 3.281 1.00 94.44 289 VAL A O 1
ATOM 2348 N N . VAL A 1 290 ? -9.634 -1.908 2.332 1.00 91.50 290 VAL A N 1
ATOM 2349 C CA . VAL A 1 290 ? -9.591 -1.166 1.066 1.00 91.50 290 VAL A CA 1
ATOM 2350 C C . VAL A 1 290 ? -10.601 -1.732 0.077 1.00 91.50 290 VAL A C 1
ATOM 2352 O O . VAL A 1 290 ? -10.361 -2.756 -0.567 1.00 91.50 290 VAL A O 1
ATOM 2355 N N . LYS A 1 291 ? -11.712 -1.013 -0.082 1.00 84.56 291 LYS A N 1
ATOM 2356 C CA . LYS A 1 291 ? -12.848 -1.387 -0.936 1.00 84.56 291 LYS A CA 1
ATOM 2357 C C . LYS A 1 291 ? -12.526 -1.370 -2.435 1.00 84.56 291 LYS A C 1
ATOM 2359 O O . LYS A 1 291 ? -12.942 -2.262 -3.167 1.00 84.56 291 LYS A O 1
ATOM 2364 N N . THR A 1 292 ? -11.750 -0.388 -2.891 1.00 77.50 292 THR A N 1
ATOM 2365 C CA . THR A 1 292 ? -11.312 -0.240 -4.291 1.00 77.50 292 THR A CA 1
ATOM 2366 C C . THR A 1 292 ? -9.792 -0.306 -4.373 1.00 77.50 292 THR A C 1
ATOM 2368 O O . THR A 1 292 ? -9.074 0.693 -4.438 1.00 77.50 292 THR A O 1
ATOM 2371 N N . ALA A 1 293 ? -9.265 -1.527 -4.330 1.00 70.94 293 ALA A N 1
ATOM 2372 C CA . ALA A 1 293 ? -7.829 -1.743 -4.380 1.00 70.94 293 ALA A CA 1
ATOM 2373 C C . ALA A 1 293 ? -7.329 -1.800 -5.829 1.00 70.94 293 ALA A C 1
ATOM 2375 O O . ALA A 1 293 ? -7.601 -2.747 -6.567 1.00 70.94 293 ALA A O 1
ATOM 2376 N N . VAL A 1 294 ? -6.509 -0.822 -6.216 1.00 69.50 294 VAL A N 1
ATOM 2377 C CA . VAL A 1 294 ? -5.667 -0.936 -7.411 1.00 69.50 294 VAL A CA 1
ATOM 2378 C C . VAL A 1 294 ? -4.277 -1.371 -6.958 1.00 69.50 294 VAL A C 1
ATOM 2380 O O . VAL A 1 294 ? -3.451 -0.572 -6.517 1.00 69.50 294 VAL A O 1
ATOM 2383 N N . VAL A 1 295 ? -4.026 -2.673 -7.008 1.00 62.72 295 VAL A N 1
ATOM 2384 C CA . VAL A 1 295 ? -2.662 -3.206 -7.103 1.00 62.72 295 VAL A CA 1
ATOM 2385 C C . VAL A 1 295 ? -2.615 -3.971 -8.408 1.00 62.72 295 VAL A C 1
ATOM 2387 O O . VAL A 1 295 ? -3.633 -4.525 -8.808 1.00 62.72 295 VAL A O 1
ATOM 2390 N N . GLU A 1 296 ? -1.492 -3.914 -9.108 1.00 78.00 296 GLU A N 1
ATOM 2391 C CA . GLU A 1 296 ? -1.307 -4.565 -10.407 1.00 78.00 296 GLU A CA 1
ATOM 2392 C C . GLU A 1 296 ? -0.004 -5.374 -10.380 1.00 78.00 296 GLU A C 1
ATOM 2394 O O . GLU A 1 296 ? 0.854 -5.247 -11.251 1.00 78.00 296 GLU A O 1
ATOM 2399 N N . VAL A 1 297 ? 0.177 -6.168 -9.316 1.00 89.88 297 VAL A N 1
ATOM 2400 C CA . VAL A 1 297 ? 1.292 -7.125 -9.195 1.00 89.88 297 VAL A CA 1
ATOM 2401 C C . VAL A 1 297 ? 0.830 -8.553 -9.441 1.00 89.88 297 VAL A C 1
ATOM 2403 O O . VAL A 1 297 ? 1.597 -9.351 -9.984 1.00 89.88 297 VAL A O 1
ATOM 2406 N N . ILE A 1 298 ? -0.399 -8.893 -9.045 1.00 92.06 298 ILE A N 1
ATOM 2407 C CA . ILE A 1 298 ? -0.955 -10.243 -9.171 1.00 92.06 298 ILE A CA 1
ATOM 2408 C C . ILE A 1 298 ? -1.393 -10.494 -10.611 1.00 92.06 298 ILE A C 1
ATOM 2410 O O . ILE A 1 298 ? -1.089 -11.558 -11.146 1.00 92.06 298 ILE A O 1
ATOM 2414 N N . ALA A 1 299 ? -2.068 -9.538 -11.253 1.00 90.12 299 ALA A N 1
ATOM 2415 C CA . ALA A 1 299 ? -2.613 -9.731 -12.592 1.00 90.12 299 ALA A CA 1
ATOM 2416 C C . ALA A 1 299 ? -1.524 -10.047 -13.636 1.00 90.12 299 ALA A C 1
ATOM 2418 O O . ALA A 1 299 ? -1.611 -11.123 -14.238 1.00 90.12 299 ALA A O 1
ATOM 2419 N N . PRO A 1 300 ? -0.453 -9.240 -13.813 1.00 91.38 300 PRO A N 1
ATOM 2420 C CA . PRO A 1 300 ? 0.590 -9.554 -14.796 1.00 91.38 300 PRO A CA 1
ATOM 2421 C C . PRO A 1 300 ? 1.269 -10.901 -14.521 1.00 91.38 300 PRO A C 1
ATOM 2423 O O . PRO A 1 300 ? 1.502 -11.681 -15.444 1.00 91.38 300 PRO A O 1
ATOM 2426 N N . MET A 1 301 ? 1.505 -11.214 -13.241 1.00 92.31 301 MET A N 1
ATOM 2427 C CA . MET A 1 301 ? 2.055 -12.500 -12.811 1.00 92.31 301 MET A CA 1
ATOM 2428 C C . MET A 1 301 ? 1.136 -13.672 -13.178 1.00 92.31 301 MET A C 1
ATOM 2430 O O . MET A 1 301 ? 1.606 -14.687 -13.690 1.00 92.31 301 MET A O 1
ATOM 2434 N N . LEU A 1 302 ? -0.173 -13.547 -12.944 1.00 91.31 302 LEU A N 1
ATOM 2435 C CA . LEU A 1 302 ? -1.140 -14.587 -13.280 1.00 91.31 302 LEU A CA 1
ATOM 2436 C C . LEU A 1 302 ? -1.197 -14.816 -14.792 1.00 91.31 302 LEU A C 1
ATOM 2438 O O . LEU A 1 302 ? -1.116 -15.962 -15.225 1.00 91.31 302 LEU A O 1
ATOM 2442 N N . PHE A 1 303 ? -1.302 -13.756 -15.600 1.00 91.56 303 PHE A N 1
ATOM 2443 C CA . PHE A 1 303 ? -1.327 -13.881 -17.062 1.00 91.56 303 PHE A CA 1
ATOM 2444 C C . PHE A 1 303 ? -0.038 -14.509 -17.599 1.00 91.56 303 PHE A C 1
ATOM 2446 O O . PHE A 1 303 ? -0.092 -15.423 -18.425 1.00 91.56 303 PHE A O 1
ATOM 2453 N N . TRP A 1 304 ? 1.116 -14.094 -17.075 1.00 93.00 304 TRP A N 1
ATOM 2454 C CA . TRP A 1 304 ? 2.391 -14.735 -17.382 1.00 93.00 304 TRP A CA 1
ATOM 2455 C C . TRP A 1 304 ? 2.380 -16.228 -17.017 1.00 93.00 304 TRP A C 1
ATOM 2457 O O . TRP A 1 304 ? 2.722 -17.072 -17.848 1.00 93.00 304 TRP A O 1
ATOM 2467 N N . TYR A 1 305 ? 1.901 -16.583 -15.822 1.00 91.75 305 TYR A N 1
ATOM 2468 C CA . TYR A 1 305 ? 1.810 -17.975 -15.379 1.00 91.75 305 TYR A CA 1
ATOM 2469 C C . TYR A 1 305 ? 0.838 -18.807 -16.231 1.00 91.75 305 TYR A C 1
ATOM 2471 O O . TYR A 1 305 ? 1.112 -19.972 -16.513 1.00 91.75 305 TYR A O 1
ATOM 2479 N N . LEU A 1 306 ? -0.275 -18.232 -16.697 1.00 91.56 306 LEU A N 1
ATOM 2480 C CA . LEU A 1 306 ? -1.201 -18.904 -17.615 1.00 91.56 306 LEU A CA 1
ATOM 2481 C C . LEU A 1 306 ? -0.524 -19.226 -18.953 1.00 91.56 306 LEU A C 1
ATOM 2483 O O . LEU A 1 306 ? -0.713 -20.329 -19.473 1.00 91.56 306 LEU A O 1
ATOM 2487 N N . LYS A 1 307 ? 0.289 -18.304 -19.484 1.00 92.62 307 LYS A N 1
ATOM 2488 C CA . LYS A 1 307 ? 0.984 -18.472 -20.768 1.00 92.62 307 LYS A CA 1
ATOM 2489 C C . LYS A 1 307 ? 2.165 -19.433 -20.711 1.00 92.62 307 LYS A C 1
ATOM 2491 O O . LYS A 1 307 ? 2.370 -20.183 -21.660 1.00 92.62 307 LYS A O 1
ATOM 2496 N N . TYR A 1 308 ? 2.946 -19.408 -19.635 1.00 91.38 308 TYR A N 1
ATOM 2497 C CA . TYR A 1 308 ? 4.209 -20.153 -19.559 1.00 91.38 308 TYR A CA 1
ATOM 2498 C C . T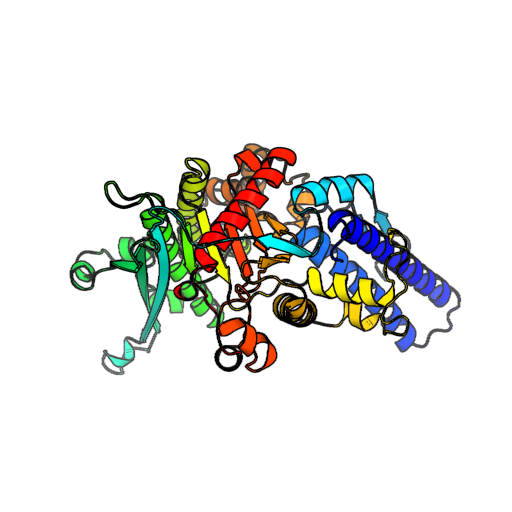YR A 1 308 ? 4.160 -21.373 -18.632 1.00 91.38 308 TYR A C 1
ATOM 2500 O O . TYR A 1 308 ? 5.000 -22.267 -18.744 1.00 91.38 308 TYR A O 1
ATOM 2508 N N . GLY A 1 309 ? 3.150 -21.469 -17.767 1.00 87.12 309 GLY A N 1
ATOM 2509 C CA . GLY A 1 309 ? 2.998 -22.564 -16.815 1.00 87.12 309 GLY A CA 1
ATOM 2510 C C . GLY A 1 309 ? 4.086 -22.568 -15.741 1.00 87.12 309 GLY A C 1
ATOM 2511 O O . GLY A 1 309 ? 4.639 -21.533 -15.371 1.00 87.12 309 GLY A O 1
ATOM 2512 N N . SER A 1 310 ? 4.393 -23.759 -15.225 1.00 80.12 310 SER A N 1
ATOM 2513 C CA . SER A 1 310 ? 5.442 -23.950 -14.226 1.00 80.12 310 SER A CA 1
ATOM 2514 C C . SER A 1 310 ? 6.337 -25.121 -14.576 1.00 80.12 310 SER A C 1
ATOM 2516 O O . SER A 1 310 ? 5.970 -26.284 -14.397 1.00 80.12 310 SER A O 1
ATOM 2518 N N . ALA A 1 311 ? 7.553 -24.801 -15.014 1.00 69.31 311 ALA A N 1
ATOM 2519 C CA . ALA A 1 311 ? 8.582 -25.803 -15.258 1.00 69.31 311 ALA A CA 1
ATOM 2520 C C . ALA A 1 311 ? 8.975 -26.559 -13.974 1.00 69.31 311 ALA A C 1
ATOM 2522 O O . ALA A 1 311 ? 9.218 -27.759 -14.031 1.00 69.31 311 ALA A O 1
ATOM 2523 N N . SER A 1 312 ? 8.982 -25.883 -12.816 1.00 68.19 312 SER A N 1
ATOM 2524 C CA . SER A 1 312 ? 9.348 -26.476 -11.518 1.00 68.19 312 SER A CA 1
ATOM 2525 C C . SER A 1 312 ? 8.337 -27.513 -11.026 1.00 68.19 312 SER A C 1
ATOM 2527 O O . SER A 1 312 ? 8.726 -28.487 -10.396 1.00 68.19 312 SER A O 1
ATOM 2529 N N . GLU A 1 313 ? 7.057 -27.338 -11.356 1.00 69.94 313 GLU A N 1
ATOM 2530 C CA . GLU A 1 313 ? 5.979 -28.269 -10.995 1.00 69.94 313 GLU A CA 1
ATOM 2531 C C . GLU A 1 313 ? 5.606 -29.223 -12.147 1.00 69.94 313 GLU A C 1
ATOM 2533 O O . GLU A 1 313 ? 4.610 -29.943 -12.060 1.00 69.94 313 GLU A O 1
ATOM 2538 N N . GLY A 1 314 ? 6.340 -29.192 -13.268 1.00 71.56 314 GLY A N 1
ATOM 2539 C CA . GLY A 1 314 ? 6.013 -29.962 -14.475 1.00 71.56 314 GLY A CA 1
ATOM 2540 C C . GLY A 1 314 ? 4.652 -29.610 -15.096 1.00 71.56 314 GLY A C 1
ATOM 2541 O O . GLY A 1 314 ? 4.092 -30.402 -15.857 1.00 71.56 314 GLY A O 1
ATOM 2542 N N . ARG A 1 315 ? 4.088 -28.440 -14.769 1.00 78.56 315 ARG A N 1
ATOM 2543 C CA . ARG A 1 315 ? 2.772 -28.002 -15.248 1.00 78.56 315 ARG A CA 1
ATOM 2544 C C . ARG A 1 315 ? 2.917 -27.242 -16.556 1.00 78.56 315 ARG A C 1
ATOM 2546 O O . ARG A 1 315 ? 3.586 -26.211 -16.616 1.00 78.56 315 ARG A O 1
ATOM 2553 N N . LYS A 1 316 ? 2.237 -27.737 -17.590 1.00 84.56 316 LYS A N 1
ATOM 2554 C CA . LYS A 1 316 ? 2.147 -27.068 -18.891 1.00 84.56 316 LYS A CA 1
ATOM 2555 C C . LYS A 1 316 ? 1.386 -25.744 -18.772 1.00 84.56 316 LYS A C 1
ATOM 2557 O O . LYS A 1 316 ? 0.565 -25.570 -17.871 1.00 84.56 316 LYS A O 1
ATOM 2562 N N . ALA A 1 317 ? 1.663 -24.842 -19.707 1.00 89.69 317 ALA A N 1
ATOM 2563 C CA . ALA A 1 317 ? 0.888 -23.628 -19.912 1.00 89.69 317 ALA A CA 1
ATOM 2564 C C . ALA A 1 317 ? -0.610 -23.938 -20.057 1.00 89.69 317 ALA A C 1
ATOM 2566 O O . ALA A 1 317 ? -0.985 -24.892 -20.740 1.00 89.69 317 ALA A O 1
ATOM 2567 N N . ILE A 1 318 ? -1.448 -23.114 -19.430 1.00 89.62 318 ILE A N 1
ATOM 2568 C CA . ILE A 1 318 ? -2.911 -23.203 -19.526 1.00 89.62 318 ILE A CA 1
ATOM 2569 C C . ILE A 1 318 ? -3.392 -22.503 -20.804 1.00 89.62 318 ILE A C 1
ATOM 2571 O O . ILE A 1 318 ? -4.310 -22.982 -21.462 1.00 89.62 318 ILE A O 1
ATOM 2575 N N . TRP A 1 319 ? -2.740 -21.399 -21.180 1.00 91.00 319 TRP A N 1
ATOM 2576 C CA . TRP A 1 319 ? -3.060 -20.605 -22.364 1.00 91.00 319 TRP A CA 1
ATOM 2577 C C . TRP A 1 319 ? -1.789 -20.265 -23.169 1.00 91.00 319 TRP A C 1
ATOM 2579 O O . TRP A 1 319 ? -1.364 -19.110 -23.201 1.00 91.00 319 TRP A O 1
ATOM 2589 N N . PRO A 1 320 ? -1.148 -21.256 -23.821 1.00 90.88 320 PRO A N 1
ATOM 2590 C CA . PRO A 1 320 ? 0.126 -21.053 -24.524 1.00 90.88 320 PRO A CA 1
ATOM 2591 C C . PRO A 1 320 ? 0.033 -20.018 -25.660 1.00 90.88 320 PRO A C 1
ATOM 2593 O O . PRO A 1 320 ? 0.921 -19.173 -25.813 1.00 90.88 320 PRO A O 1
ATOM 2596 N N . ASP A 1 321 ? -1.087 -20.025 -26.389 1.00 92.44 321 ASP A N 1
ATOM 2597 C CA . ASP A 1 321 ? -1.342 -19.151 -27.543 1.00 92.44 321 ASP A CA 1
ATOM 2598 C C . ASP A 1 321 ? -1.861 -17.756 -27.146 1.00 92.44 321 ASP A C 1
ATOM 2600 O O . ASP A 1 321 ? -2.327 -16.988 -27.986 1.00 92.44 321 ASP A O 1
ATOM 2604 N N . MET A 1 322 ? -1.820 -17.411 -25.853 1.00 92.75 322 MET A N 1
ATOM 2605 C CA . MET A 1 322 ? -2.196 -16.083 -25.378 1.00 92.75 322 MET A CA 1
ATOM 2606 C C . MET A 1 322 ? -1.263 -15.021 -25.963 1.00 92.75 322 MET A C 1
ATOM 2608 O O . MET A 1 322 ? -0.040 -15.154 -25.875 1.00 92.75 322 MET A O 1
ATOM 2612 N N . ASP A 1 323 ? -1.838 -13.944 -26.492 1.00 89.50 323 ASP A N 1
ATOM 2613 C CA . ASP A 1 323 ? -1.078 -12.756 -26.882 1.00 89.50 323 ASP A CA 1
ATOM 2614 C C . ASP A 1 323 ? -0.332 -12.169 -25.668 1.00 89.50 323 ASP A C 1
ATOM 2616 O O . ASP A 1 323 ? -0.930 -11.920 -24.618 1.00 89.50 323 ASP A O 1
ATOM 2620 N N . GLU A 1 324 ? 0.978 -11.961 -25.812 1.00 87.25 324 GLU A N 1
ATOM 2621 C CA . GLU A 1 324 ? 1.839 -11.384 -24.776 1.00 87.25 324 GLU A CA 1
ATOM 2622 C C . GLU A 1 324 ? 1.456 -9.948 -24.439 1.00 87.25 324 GLU A C 1
ATOM 2624 O O . GLU A 1 324 ? 1.657 -9.520 -23.304 1.00 87.25 324 GLU A O 1
ATOM 2629 N N . GLU A 1 325 ? 0.825 -9.227 -25.368 1.00 84.50 325 GLU A N 1
ATOM 2630 C CA . GLU A 1 325 ? 0.270 -7.901 -25.098 1.00 84.50 325 GLU A CA 1
ATOM 2631 C C . GLU A 1 325 ? -0.757 -7.924 -23.959 1.00 84.50 325 GLU A C 1
ATOM 2633 O O . GLU A 1 325 ? -0.957 -6.911 -23.297 1.00 84.50 325 GLU A O 1
ATOM 2638 N N . LYS A 1 326 ? -1.359 -9.078 -23.638 1.00 84.62 326 LYS A N 1
ATOM 2639 C CA . LYS A 1 326 ? -2.222 -9.215 -22.454 1.00 84.62 326 LYS A CA 1
ATOM 2640 C C . LYS A 1 326 ? -1.453 -9.244 -21.136 1.00 84.62 326 LYS A C 1
ATOM 2642 O O . LYS A 1 326 ? -2.044 -8.976 -20.101 1.00 84.62 326 LYS A O 1
ATOM 2647 N N . ILE A 1 327 ? -0.161 -9.560 -21.147 1.00 85.81 327 ILE A N 1
ATOM 2648 C CA . ILE A 1 327 ? 0.679 -9.497 -19.945 1.00 85.81 327 ILE A CA 1
ATOM 2649 C C . ILE A 1 327 ? 1.015 -8.033 -19.644 1.00 85.81 327 ILE A C 1
ATOM 2651 O O . ILE A 1 327 ? 0.942 -7.623 -18.491 1.00 85.81 327 ILE A O 1
ATOM 2655 N N . TYR A 1 328 ? 1.335 -7.244 -20.678 1.00 79.12 328 TYR A N 1
ATOM 2656 C CA . TYR A 1 328 ? 1.800 -5.860 -20.524 1.00 79.12 328 TYR A CA 1
ATOM 2657 C C . TYR A 1 328 ? 0.700 -4.793 -20.606 1.00 79.12 328 TYR A C 1
ATOM 2659 O O . TYR A 1 328 ? 0.795 -3.755 -19.960 1.00 79.12 328 TYR A O 1
ATOM 2667 N N . GLY A 1 329 ? -0.322 -5.013 -21.431 1.00 64.88 329 GLY A N 1
ATOM 2668 C CA . GLY A 1 329 ? -1.348 -4.025 -21.775 1.00 64.88 329 GLY A CA 1
ATOM 2669 C C . GLY A 1 329 ? -2.691 -4.219 -21.072 1.00 64.88 329 GLY A C 1
ATOM 2670 O O . GLY A 1 329 ? -3.552 -3.342 -21.157 1.00 64.88 329 GLY A O 1
ATOM 2671 N N . PHE A 1 330 ? -2.905 -5.344 -20.382 1.00 64.00 330 PHE A N 1
ATOM 2672 C CA . PHE A 1 330 ? -4.184 -5.638 -19.737 1.00 64.00 330 PHE A CA 1
ATOM 2673 C C . PHE A 1 330 ? -4.238 -5.075 -18.311 1.00 64.00 330 PHE A C 1
ATOM 2675 O O . PHE A 1 330 ? -3.553 -5.551 -17.411 1.00 64.00 330 PHE A O 1
ATOM 2682 N N . ARG A 1 331 ? -5.096 -4.071 -18.097 1.00 65.88 331 ARG A N 1
ATOM 2683 C CA . ARG A 1 331 ? -5.306 -3.403 -16.800 1.00 65.88 331 ARG A CA 1
ATOM 2684 C C . ARG A 1 331 ? -6.461 -4.026 -16.018 1.00 65.88 331 ARG A C 1
ATOM 2686 O O . ARG A 1 331 ? -7.466 -3.368 -15.754 1.00 65.88 331 ARG A O 1
ATOM 2693 N N . MET A 1 332 ? -6.368 -5.312 -15.690 1.00 76.50 332 MET A N 1
ATOM 2694 C CA . MET A 1 332 ? -7.298 -5.878 -14.710 1.00 76.50 332 MET A CA 1
ATOM 2695 C C . MET A 1 332 ? -6.783 -5.589 -13.309 1.00 76.50 332 MET A C 1
ATOM 2697 O O . MET A 1 332 ? -5.610 -5.820 -13.032 1.00 76.50 332 MET A O 1
ATOM 2701 N N . SER A 1 333 ? -7.655 -5.101 -12.425 1.00 83.69 333 SER A N 1
ATOM 2702 C CA . SER A 1 333 ? -7.282 -4.911 -11.025 1.00 83.69 333 SER A CA 1
ATOM 2703 C C . SER A 1 333 ? -6.931 -6.254 -10.379 1.00 83.69 333 SER A C 1
ATOM 2705 O O . SER A 1 333 ? -7.558 -7.284 -10.665 1.00 83.69 333 SER A O 1
ATOM 2707 N N . ASP A 1 334 ? -5.955 -6.255 -9.467 1.00 87.44 334 ASP A N 1
ATOM 2708 C CA . ASP A 1 334 ? -5.644 -7.443 -8.665 1.00 87.44 334 ASP A CA 1
ATOM 2709 C C . ASP A 1 334 ? -6.880 -7.925 -7.899 1.00 87.44 334 ASP A C 1
ATOM 2711 O O . ASP A 1 334 ? -7.092 -9.127 -7.800 1.00 87.44 334 ASP A O 1
ATOM 2715 N N . GLN A 1 335 ? -7.748 -7.012 -7.451 1.00 86.44 335 GLN A N 1
ATOM 2716 C CA . GLN A 1 335 ? -9.016 -7.345 -6.800 1.00 86.44 335 GLN A CA 1
ATOM 2717 C C . GLN A 1 335 ? -9.891 -8.262 -7.669 1.00 86.44 335 GLN A C 1
ATOM 2719 O O . GLN A 1 335 ? -10.282 -9.343 -7.230 1.00 86.44 335 GLN A O 1
ATOM 2724 N N . LYS A 1 336 ? -10.152 -7.881 -8.928 1.00 84.81 336 LYS A N 1
ATOM 2725 C CA . LYS A 1 336 ? -10.966 -8.690 -9.851 1.00 84.81 336 LYS A CA 1
ATOM 2726 C C . LYS A 1 336 ? -10.282 -10.010 -10.208 1.00 84.81 336 LYS A C 1
ATOM 2728 O O . LYS A 1 336 ? -10.932 -11.050 -10.332 1.00 84.81 336 LYS A O 1
ATOM 2733 N N . THR A 1 337 ? -8.959 -9.967 -10.348 1.00 87.94 337 THR A N 1
ATOM 2734 C CA . THR A 1 337 ? -8.123 -11.141 -10.613 1.00 87.94 337 THR A CA 1
ATOM 2735 C C . THR A 1 337 ? -8.223 -12.167 -9.498 1.00 87.94 337 THR A C 1
ATOM 2737 O O . THR A 1 337 ? -8.507 -13.336 -9.752 1.00 87.94 337 THR A O 1
ATOM 2740 N N . VAL A 1 338 ? -8.030 -11.722 -8.261 1.00 89.44 338 VAL A N 1
ATOM 2741 C CA . VAL A 1 338 ? -8.087 -12.576 -7.082 1.00 89.44 338 VAL A CA 1
ATOM 2742 C C . VAL A 1 338 ? -9.503 -13.080 -6.844 1.00 89.44 338 VAL A C 1
ATOM 2744 O O . VAL A 1 338 ? -9.665 -14.259 -6.559 1.00 89.44 338 VAL A O 1
ATOM 2747 N N . MET A 1 339 ? -10.524 -12.244 -7.034 1.00 86.44 339 MET A N 1
ATOM 2748 C CA . MET A 1 339 ? -11.922 -12.665 -6.931 1.00 86.44 339 MET A CA 1
ATOM 2749 C C . MET A 1 339 ? -12.239 -13.829 -7.877 1.00 86.44 339 MET A C 1
ATOM 2751 O O . MET A 1 339 ? -12.741 -14.853 -7.428 1.00 86.44 339 MET A O 1
ATOM 2755 N N . THR A 1 340 ? -11.861 -13.715 -9.155 1.00 86.31 340 THR A N 1
ATOM 2756 C CA . THR A 1 340 ? -12.072 -14.782 -10.155 1.00 86.31 340 THR A CA 1
ATOM 2757 C C . THR A 1 340 ? -11.314 -16.059 -9.776 1.00 86.31 340 THR A C 1
ATOM 2759 O O . THR A 1 340 ? -11.810 -17.175 -9.924 1.00 86.31 340 THR A O 1
ATOM 2762 N N . LEU A 1 341 ? -10.090 -15.902 -9.267 1.00 88.06 341 LEU A N 1
ATOM 2763 C CA . LEU A 1 341 ? -9.249 -17.013 -8.830 1.00 88.06 341 LEU A CA 1
ATOM 2764 C C . LEU A 1 341 ? -9.832 -17.724 -7.604 1.00 88.06 341 LEU A C 1
ATOM 2766 O O . LEU A 1 341 ? -9.827 -18.950 -7.544 1.00 88.06 341 LEU A O 1
ATOM 2770 N N . PHE A 1 342 ? -10.341 -16.963 -6.639 1.00 89.38 342 PHE A N 1
ATOM 2771 C CA . PHE A 1 342 ? -10.994 -17.495 -5.454 1.00 89.38 342 PHE A CA 1
ATOM 2772 C C . PHE A 1 342 ? -12.302 -18.186 -5.803 1.00 89.38 342 PHE A C 1
ATOM 2774 O O . PHE A 1 342 ? -12.497 -19.306 -5.347 1.00 89.38 342 PHE A O 1
ATOM 2781 N N . GLU A 1 343 ? -13.139 -17.592 -6.657 1.00 85.81 343 GLU A N 1
ATOM 2782 C CA . GLU A 1 343 ? -14.387 -18.193 -7.136 1.00 85.81 343 GLU A CA 1
ATOM 2783 C C . GLU A 1 343 ? -14.153 -19.591 -7.726 1.00 85.81 343 GLU A C 1
ATOM 2785 O O . GLU A 1 343 ? -14.826 -20.552 -7.345 1.00 85.81 343 GLU A O 1
ATOM 2790 N N . ALA A 1 344 ? -13.126 -19.734 -8.570 1.00 85.69 344 ALA A N 1
ATOM 2791 C CA . ALA A 1 344 ? -12.744 -21.017 -9.158 1.00 85.69 344 ALA A CA 1
ATOM 2792 C C . ALA A 1 344 ? -12.281 -22.061 -8.121 1.00 85.69 344 ALA A C 1
ATOM 2794 O O . ALA A 1 344 ? -12.373 -23.262 -8.375 1.00 85.69 344 ALA A O 1
ATOM 2795 N N . LEU A 1 345 ? -11.789 -21.621 -6.959 1.00 87.50 345 LEU A N 1
ATOM 2796 C CA . LEU A 1 345 ? -11.245 -22.470 -5.894 1.00 87.50 345 LEU A CA 1
ATOM 2797 C C . LEU A 1 345 ? -12.213 -22.675 -4.714 1.00 87.50 345 LEU A C 1
ATOM 2799 O O . LEU A 1 345 ? -11.927 -23.493 -3.840 1.00 87.50 345 LEU A O 1
ATOM 2803 N N . LEU A 1 346 ? -13.368 -21.996 -4.680 1.00 82.88 346 LEU A N 1
ATOM 2804 C CA . LEU A 1 346 ? -14.335 -22.058 -3.569 1.00 82.88 346 LEU A CA 1
ATOM 2805 C C . LEU A 1 346 ? -14.814 -23.483 -3.263 1.00 82.88 346 LEU A C 1
ATOM 2807 O O . LEU A 1 346 ? -15.051 -23.841 -2.105 1.00 82.88 346 LEU A O 1
ATOM 2811 N N . GLN A 1 347 ? -14.960 -24.314 -4.298 1.00 81.50 347 GLN A N 1
ATOM 2812 C CA . GLN A 1 347 ? -15.407 -25.698 -4.131 1.00 81.50 347 GLN A CA 1
ATOM 2813 C C . GLN A 1 347 ? -14.407 -26.539 -3.332 1.00 81.50 347 GLN A C 1
ATOM 2815 O O . GLN A 1 347 ? -14.809 -27.503 -2.685 1.00 81.50 347 GLN A O 1
ATOM 2820 N N . GLU A 1 348 ? -13.133 -26.143 -3.313 1.00 83.19 348 GLU A N 1
ATOM 2821 C CA . GLU A 1 348 ? -12.080 -26.853 -2.597 1.00 83.19 348 GLU A CA 1
ATOM 2822 C C . GLU A 1 348 ? -11.928 -26.458 -1.117 1.00 83.19 348 GLU A C 1
ATOM 2824 O O . GLU A 1 348 ? -11.005 -26.962 -0.472 1.00 83.19 348 GLU A O 1
ATOM 2829 N N . LEU A 1 349 ? -12.742 -25.531 -0.598 1.00 84.44 349 LEU A N 1
ATOM 2830 C CA . LEU A 1 349 ? -12.685 -25.092 0.803 1.00 84.44 349 LEU A CA 1
ATOM 2831 C C . LEU A 1 349 ? -13.563 -25.950 1.720 1.00 84.44 349 LEU A C 1
ATOM 2833 O O . LEU A 1 349 ? -14.700 -26.287 1.366 1.00 84.44 349 LEU A O 1
ATOM 2837 N N . ASP A 1 350 ? -13.086 -26.203 2.936 1.00 85.38 350 ASP A N 1
ATOM 2838 C CA . ASP A 1 350 ? -13.930 -26.652 4.045 1.00 85.38 350 ASP A CA 1
ATOM 2839 C C . ASP A 1 350 ? -14.713 -25.484 4.685 1.00 85.38 350 ASP A C 1
ATOM 2841 O O . ASP A 1 350 ? -14.514 -24.310 4.375 1.00 85.38 350 ASP A O 1
ATOM 2845 N N . LYS A 1 351 ? -15.656 -25.803 5.585 1.00 80.94 351 LYS A N 1
ATOM 2846 C CA . LYS A 1 351 ? -16.610 -24.843 6.182 1.00 80.94 351 LYS A CA 1
ATOM 2847 C C . LYS A 1 351 ? -15.948 -23.630 6.865 1.00 80.94 351 LYS A C 1
ATOM 2849 O O . LYS A 1 351 ? -16.489 -22.525 6.787 1.00 80.94 351 LYS A O 1
ATOM 2854 N N . ASP A 1 352 ? -14.811 -23.865 7.513 1.00 83.94 352 ASP A N 1
ATOM 2855 C CA . ASP A 1 352 ? -14.085 -22.903 8.357 1.00 83.94 352 ASP A CA 1
ATOM 2856 C C . ASP A 1 352 ? -12.737 -22.499 7.728 1.00 83.94 352 ASP A C 1
ATOM 2858 O O . ASP A 1 352 ? -11.819 -22.046 8.414 1.00 83.94 352 ASP A O 1
ATOM 2862 N N . GLU A 1 353 ? -12.580 -22.739 6.426 1.00 89.81 353 GLU A N 1
ATOM 2863 C CA . GLU A 1 353 ? -11.374 -22.397 5.684 1.00 89.81 353 GLU A CA 1
ATOM 2864 C C . GLU A 1 353 ? -11.558 -21.138 4.844 1.00 89.81 353 GLU A C 1
ATOM 2866 O O . GLU A 1 353 ? -12.623 -20.858 4.290 1.00 89.81 353 GLU A O 1
ATOM 2871 N N . PHE A 1 354 ? -10.455 -20.413 4.730 1.00 91.56 354 PHE A N 1
ATOM 2872 C CA . PHE A 1 354 ? -10.303 -19.188 3.976 1.00 91.56 354 PHE A CA 1
ATOM 2873 C C . PHE A 1 354 ? -9.209 -19.403 2.936 1.00 91.56 354 PHE A C 1
ATOM 2875 O O . PHE A 1 354 ? -8.155 -19.966 3.248 1.00 91.56 354 PHE A O 1
ATOM 2882 N N . LEU A 1 355 ? -9.429 -18.929 1.711 1.00 93.38 355 LEU A N 1
ATOM 2883 C CA . LEU A 1 355 ? -8.333 -18.727 0.767 1.00 93.38 355 LEU A CA 1
ATOM 2884 C C . LEU A 1 355 ? -7.716 -17.369 1.053 1.00 93.38 355 LEU A C 1
ATOM 2886 O O . LEU A 1 355 ? -8.436 -16.381 1.168 1.00 93.38 355 LEU A O 1
ATOM 2890 N N . VAL A 1 356 ? -6.392 -17.321 1.139 1.00 95.19 356 VAL A N 1
ATOM 2891 C CA . VAL A 1 356 ? -5.634 -16.090 1.360 1.00 95.19 356 VAL A CA 1
ATOM 2892 C C . VAL A 1 356 ? -4.511 -16.010 0.341 1.00 95.19 356 VAL A C 1
ATOM 2894 O O . VAL A 1 356 ? -3.828 -17.001 0.089 1.00 95.19 356 VAL A O 1
ATOM 2897 N N . THR A 1 357 ? -4.294 -14.844 -0.262 1.00 96.00 357 THR A N 1
ATOM 2898 C CA . THR A 1 357 ? -3.133 -14.652 -1.144 1.00 96.00 357 THR A CA 1
ATOM 2899 C C . THR A 1 357 ? -1.820 -14.671 -0.352 1.00 96.00 357 THR A C 1
ATOM 2901 O O . THR A 1 357 ? -1.789 -14.522 0.875 1.00 96.00 357 THR A O 1
ATOM 2904 N N . CYS A 1 358 ? -0.685 -14.769 -1.044 1.00 96.44 358 CYS A N 1
ATOM 2905 C CA . CYS A 1 358 ? 0.569 -14.305 -0.462 1.00 96.44 358 CYS A CA 1
ATOM 2906 C C . CYS A 1 358 ? 0.435 -12.835 -0.025 1.00 96.44 358 CYS A C 1
ATOM 2908 O O . CYS A 1 358 ? -0.418 -12.085 -0.516 1.00 96.44 358 CYS A O 1
ATOM 2910 N N . ARG A 1 359 ? 1.256 -12.444 0.946 1.00 96.75 359 ARG A N 1
ATOM 2911 C CA . ARG A 1 359 ? 1.213 -11.127 1.575 1.00 96.75 359 ARG A CA 1
ATOM 2912 C C . ARG A 1 359 ? 2.284 -10.248 0.946 1.00 96.75 359 ARG A C 1
ATOM 2914 O O . ARG A 1 359 ? 3.438 -10.665 0.854 1.00 96.75 359 ARG A O 1
ATOM 2921 N N . PHE A 1 360 ? 1.914 -9.035 0.557 1.00 96.56 360 PHE A N 1
ATOM 2922 C CA . PHE A 1 360 ? 2.834 -8.050 -0.008 1.00 96.56 360 PHE A CA 1
ATOM 2923 C C . PHE A 1 360 ? 3.081 -6.935 1.002 1.00 96.56 360 PHE A C 1
ATOM 2925 O O . PHE A 1 360 ? 2.152 -6.205 1.352 1.00 96.56 360 PHE A O 1
ATOM 2932 N N . VAL A 1 361 ? 4.319 -6.803 1.469 1.00 96.88 361 VAL A N 1
ATOM 2933 C CA . VAL A 1 361 ? 4.753 -5.710 2.339 1.00 96.88 361 VAL A CA 1
ATOM 2934 C C . VAL A 1 361 ? 5.206 -4.542 1.482 1.00 96.88 361 VAL A C 1
ATOM 2936 O O . VAL A 1 361 ? 6.164 -4.641 0.718 1.00 96.88 361 VAL A O 1
ATOM 2939 N N . ARG A 1 362 ? 4.520 -3.416 1.638 1.00 94.88 362 ARG A N 1
ATOM 2940 C CA . ARG A 1 362 ? 4.828 -2.169 0.955 1.00 94.88 362 ARG A CA 1
ATOM 2941 C C . ARG A 1 362 ? 5.347 -1.160 1.967 1.00 94.88 362 ARG A C 1
ATOM 2943 O O . ARG A 1 362 ? 4.641 -0.816 2.912 1.00 94.88 362 ARG A O 1
ATOM 2950 N N . HIS A 1 363 ? 6.565 -0.671 1.763 1.00 95.88 363 HIS A N 1
ATOM 2951 C CA . HIS A 1 363 ? 7.097 0.432 2.560 1.00 95.88 363 HIS A CA 1
ATOM 2952 C C . HIS A 1 363 ? 6.544 1.767 2.060 1.00 95.88 363 HIS A C 1
ATOM 2954 O O . HIS A 1 363 ? 6.275 1.925 0.868 1.00 95.88 363 HIS A O 1
ATOM 2960 N N . PHE A 1 364 ? 6.420 2.745 2.957 1.00 96.00 364 PHE A N 1
ATOM 2961 C CA . PHE A 1 364 ? 5.922 4.083 2.623 1.00 96.00 364 PHE A CA 1
ATOM 2962 C C . PHE A 1 364 ? 6.722 4.730 1.483 1.00 96.00 364 PHE A C 1
ATOM 2964 O O . PHE A 1 364 ? 6.147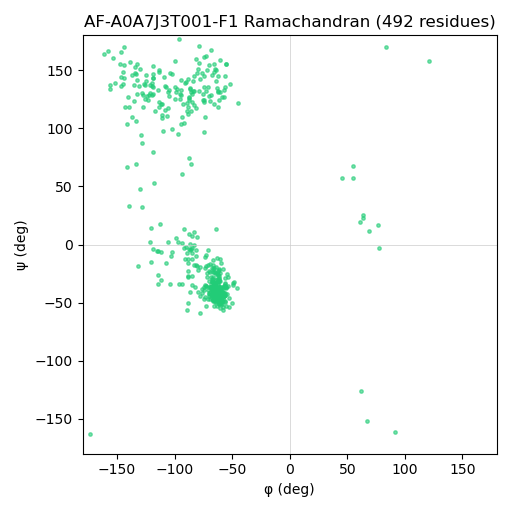 5.260 0.532 1.00 96.00 364 PHE A O 1
ATOM 2971 N N . TRP A 1 365 ? 8.052 4.600 1.519 1.00 95.19 365 TRP A N 1
ATOM 2972 C CA . TRP A 1 365 ? 8.936 5.191 0.515 1.00 95.19 365 TRP A CA 1
ATOM 2973 C C . TRP A 1 365 ? 8.769 4.599 -0.891 1.00 95.19 365 TRP A C 1
ATOM 2975 O O . TRP A 1 365 ? 9.108 5.269 -1.861 1.00 95.19 365 TRP A O 1
ATOM 2985 N N . PHE A 1 366 ? 8.202 3.393 -1.040 1.00 94.06 366 PHE A N 1
ATOM 2986 C CA . PHE A 1 366 ? 7.931 2.823 -2.368 1.00 94.06 366 PHE A CA 1
ATOM 2987 C C . PHE A 1 366 ? 6.935 3.681 -3.153 1.00 94.06 366 PHE A C 1
ATOM 2989 O O . PHE A 1 366 ? 6.944 3.671 -4.379 1.00 94.06 366 PHE A O 1
ATOM 2996 N N . MET A 1 367 ? 6.075 4.426 -2.454 1.00 90.19 367 MET A N 1
ATOM 2997 C CA . MET A 1 367 ? 5.032 5.239 -3.067 1.00 90.19 367 MET A CA 1
ATOM 2998 C C . MET A 1 367 ? 5.342 6.739 -3.028 1.00 90.19 367 MET A C 1
ATOM 3000 O O . MET A 1 367 ? 4.540 7.524 -3.502 1.00 90.19 367 MET A O 1
ATOM 3004 N N . SER A 1 368 ? 6.492 7.171 -2.503 1.00 91.25 368 SER A N 1
ATOM 3005 C CA . SER A 1 368 ? 6.803 8.596 -2.271 1.00 91.25 368 SER A CA 1
ATOM 3006 C C . SER A 1 368 ? 6.876 9.465 -3.536 1.00 91.25 368 SER A C 1
ATOM 3008 O O . SER A 1 368 ? 6.985 10.689 -3.435 1.00 91.25 368 SER A O 1
ATOM 3010 N N . GLY A 1 369 ? 6.889 8.843 -4.718 1.00 89.62 369 GLY A N 1
ATOM 3011 C CA . GLY A 1 369 ? 7.270 9.472 -5.983 1.00 89.62 369 GLY A CA 1
ATOM 3012 C C . GLY A 1 369 ? 8.784 9.630 -6.156 1.00 89.62 369 GLY A C 1
ATOM 3013 O O . GLY A 1 369 ? 9.211 10.053 -7.220 1.00 89.62 369 GLY A O 1
ATOM 3014 N N . MET A 1 370 ? 9.582 9.254 -5.148 1.00 92.88 370 MET A N 1
ATOM 3015 C CA . MET A 1 370 ? 11.045 9.399 -5.117 1.00 92.88 370 MET A CA 1
ATOM 3016 C C . MET A 1 370 ? 11.786 8.063 -4.950 1.00 92.88 370 MET A C 1
ATOM 3018 O O . MET A 1 370 ? 12.958 8.021 -4.576 1.00 92.88 370 MET A O 1
ATOM 3022 N N . ALA A 1 371 ? 11.097 6.934 -5.149 1.00 92.56 371 ALA A N 1
ATOM 3023 C CA . ALA A 1 371 ? 11.668 5.609 -4.903 1.00 92.56 371 ALA A CA 1
ATOM 3024 C C . ALA A 1 371 ? 12.956 5.369 -5.713 1.00 92.56 371 ALA A C 1
ATOM 3026 O O . ALA A 1 371 ? 13.895 4.744 -5.218 1.00 92.56 371 ALA A O 1
ATOM 3027 N N . LYS A 1 372 ? 13.022 5.902 -6.938 1.00 91.62 372 LYS A N 1
ATOM 3028 C CA . LYS A 1 372 ? 14.195 5.791 -7.807 1.00 91.62 372 LYS A CA 1
ATOM 3029 C C . LYS A 1 372 ? 15.381 6.538 -7.206 1.00 91.62 372 LYS A C 1
ATOM 3031 O O . LYS A 1 372 ? 16.420 5.929 -6.971 1.00 91.62 372 LYS A O 1
ATOM 3036 N N . GLU A 1 373 ? 15.180 7.801 -6.861 1.00 92.88 373 GLU A N 1
ATOM 3037 C CA . GLU A 1 373 ? 16.151 8.704 -6.250 1.00 92.88 373 GLU A CA 1
ATOM 3038 C C . GLU A 1 373 ? 16.683 8.137 -4.930 1.00 92.88 373 GLU A C 1
ATOM 3040 O O . GLU A 1 373 ? 17.892 8.137 -4.695 1.00 92.88 373 GLU A O 1
ATOM 3045 N N . PHE A 1 374 ? 15.803 7.569 -4.099 1.00 93.12 374 PHE A N 1
ATOM 3046 C CA . PHE A 1 374 ? 16.197 6.895 -2.863 1.00 93.12 374 PHE A CA 1
ATOM 3047 C C . PHE A 1 374 ? 17.120 5.704 -3.138 1.00 93.12 374 PHE A C 1
ATOM 3049 O O . PHE A 1 374 ? 18.208 5.619 -2.564 1.00 93.12 374 PHE A O 1
ATOM 3056 N N . THR A 1 375 ? 16.737 4.805 -4.050 1.00 91.06 375 THR A N 1
ATOM 3057 C CA . THR A 1 375 ? 17.574 3.635 -4.370 1.00 91.06 375 THR A CA 1
ATOM 3058 C C . THR A 1 375 ? 18.901 4.019 -5.029 1.00 91.06 375 THR A C 1
ATOM 3060 O O . THR A 1 375 ? 19.923 3.383 -4.765 1.00 91.06 375 THR A O 1
ATOM 3063 N N . GLU A 1 376 ? 18.925 5.087 -5.830 1.00 90.06 376 GLU A N 1
ATOM 3064 C CA . GLU A 1 376 ? 20.141 5.639 -6.435 1.00 90.06 376 GLU A CA 1
ATOM 3065 C C . GLU A 1 376 ? 21.083 6.243 -5.389 1.00 90.06 376 GLU A C 1
ATOM 3067 O O . GLU A 1 376 ? 22.294 6.034 -5.467 1.00 90.06 376 GLU A O 1
ATOM 3072 N N . ALA A 1 377 ? 20.537 6.885 -4.355 1.00 90.19 377 ALA A N 1
ATOM 3073 C CA . ALA A 1 377 ? 21.289 7.336 -3.186 1.00 90.19 377 ALA A CA 1
ATOM 3074 C C . ALA A 1 377 ? 21.753 6.180 -2.277 1.00 90.19 377 ALA A C 1
ATOM 3076 O O . ALA A 1 377 ? 22.493 6.386 -1.314 1.00 90.19 377 ALA A O 1
ATOM 3077 N N . GLY A 1 378 ? 21.352 4.941 -2.577 1.00 89.69 378 GLY A N 1
ATOM 3078 C CA . GLY A 1 378 ? 21.657 3.767 -1.770 1.00 89.69 378 GLY A CA 1
ATOM 3079 C C . GLY A 1 378 ? 20.807 3.641 -0.509 1.00 89.69 378 GLY A C 1
ATOM 3080 O O . GLY A 1 378 ? 21.193 2.884 0.384 1.00 89.69 378 GLY A O 1
ATOM 3081 N N . LEU A 1 379 ? 19.686 4.360 -0.436 1.00 92.19 379 LEU A N 1
ATOM 3082 C CA . LEU A 1 379 ? 18.672 4.180 0.594 1.00 92.19 379 LEU A CA 1
ATOM 3083 C C . LEU A 1 379 ? 17.768 2.990 0.253 1.00 92.19 379 LEU A C 1
ATOM 3085 O O . LEU A 1 379 ? 17.504 2.687 -0.910 1.00 92.19 379 LEU A O 1
ATOM 3089 N N . GLY A 1 380 ? 17.289 2.305 1.285 1.00 89.25 380 GLY A N 1
ATOM 3090 C CA . GLY A 1 380 ? 16.391 1.168 1.151 1.00 89.25 380 GLY A CA 1
ATOM 3091 C C . GLY A 1 380 ? 15.873 0.678 2.499 1.00 89.25 380 GLY A C 1
ATOM 3092 O O . GLY A 1 380 ? 15.968 1.370 3.511 1.00 89.25 380 GLY A O 1
ATOM 3093 N N . ILE A 1 381 ? 15.335 -0.544 2.514 1.00 87.56 381 ILE A N 1
ATOM 3094 C CA . ILE A 1 381 ? 14.700 -1.155 3.699 1.00 87.56 381 ILE A CA 1
ATOM 3095 C C . ILE A 1 381 ? 15.652 -1.219 4.907 1.00 87.56 381 ILE A C 1
ATOM 3097 O O . ILE A 1 381 ? 15.228 -1.030 6.044 1.00 87.56 381 ILE A O 1
ATOM 3101 N N . ASP A 1 382 ? 16.941 -1.469 4.668 1.00 87.75 382 ASP A N 1
ATOM 3102 C CA . ASP A 1 382 ? 17.923 -1.662 5.743 1.00 87.75 382 ASP A CA 1
ATOM 3103 C C . ASP A 1 382 ? 18.602 -0.354 6.185 1.00 87.75 382 ASP A C 1
ATOM 3105 O O . ASP A 1 382 ? 19.425 -0.364 7.103 1.00 87.75 382 ASP A O 1
ATOM 3109 N N . SER A 1 383 ? 18.286 0.776 5.546 1.00 90.56 383 SER A N 1
ATOM 3110 C CA . SER A 1 383 ? 18.901 2.065 5.863 1.00 90.56 383 SER A CA 1
ATOM 3111 C C . SER A 1 383 ? 18.530 2.534 7.272 1.00 90.56 383 SER A C 1
ATOM 3113 O O . SER A 1 383 ? 17.461 2.223 7.807 1.00 90.56 383 SER A O 1
ATOM 3115 N N . ASN A 1 384 ? 19.443 3.264 7.912 1.00 89.62 384 ASN A N 1
ATOM 3116 C CA . ASN A 1 384 ? 19.182 3.885 9.207 1.00 89.62 384 ASN A CA 1
ATOM 3117 C C . ASN A 1 384 ? 18.404 5.198 9.034 1.00 89.62 384 ASN A C 1
ATOM 3119 O O . ASN A 1 384 ? 18.370 5.782 7.955 1.00 89.62 384 ASN A O 1
ATOM 3123 N N . GLU A 1 385 ? 17.756 5.640 10.106 1.00 90.88 385 GLU A N 1
ATOM 3124 C CA . GLU A 1 385 ? 16.915 6.840 10.096 1.00 90.88 385 GLU A CA 1
ATOM 3125 C C . GLU A 1 385 ? 17.712 8.120 9.834 1.00 90.88 385 GLU A C 1
ATOM 3127 O O . GLU A 1 385 ? 17.243 8.982 9.103 1.00 90.88 385 GLU A O 1
ATOM 3132 N N . GLU A 1 386 ? 18.944 8.213 10.337 1.00 94.62 386 GLU A N 1
ATOM 3133 C CA . GLU A 1 386 ? 19.830 9.359 10.099 1.00 94.62 386 GLU A CA 1
ATOM 3134 C C . GLU A 1 386 ? 20.115 9.575 8.607 1.00 94.62 386 GLU A C 1
ATOM 3136 O O . GLU A 1 386 ? 20.067 10.707 8.136 1.00 94.62 386 GLU A O 1
ATOM 3141 N N . ALA A 1 387 ? 20.344 8.504 7.838 1.00 95.62 387 ALA A N 1
ATOM 3142 C CA . ALA A 1 387 ? 20.544 8.604 6.393 1.00 95.62 387 ALA A CA 1
ATOM 3143 C C . ALA A 1 387 ? 19.278 9.084 5.667 1.00 95.62 387 ALA A C 1
ATOM 3145 O O . ALA A 1 387 ? 19.372 9.814 4.681 1.00 95.62 387 ALA A O 1
ATOM 3146 N N . TRP A 1 388 ? 18.094 8.705 6.160 1.00 96.12 388 TRP A N 1
ATOM 3147 C CA . TRP A 1 388 ? 16.829 9.227 5.643 1.00 96.12 388 TRP A CA 1
ATOM 3148 C C . TRP A 1 388 ? 16.651 10.710 5.977 1.00 96.12 388 TRP A C 1
ATOM 3150 O O . TRP A 1 388 ? 16.266 11.475 5.098 1.00 96.12 388 TRP A O 1
ATOM 3160 N N . ILE A 1 389 ? 16.960 11.130 7.208 1.00 97.12 389 ILE A N 1
ATOM 3161 C CA . ILE A 1 389 ? 16.881 12.537 7.628 1.00 97.12 389 ILE A CA 1
ATOM 3162 C C . ILE A 1 389 ? 17.835 13.398 6.795 1.00 97.12 389 ILE A C 1
ATOM 3164 O O . ILE A 1 389 ? 17.405 14.411 6.252 1.00 97.12 389 ILE A O 1
ATOM 3168 N N . ASP A 1 390 ? 19.093 12.978 6.631 1.00 96.75 390 ASP A N 1
ATOM 3169 C CA . ASP A 1 390 ? 20.094 13.696 5.829 1.00 96.75 390 ASP A CA 1
ATOM 3170 C C . ASP A 1 390 ? 19.657 13.847 4.365 1.00 96.75 390 ASP A C 1
ATOM 3172 O O . ASP A 1 390 ? 19.736 14.936 3.794 1.00 96.75 390 ASP A O 1
ATOM 3176 N N . PHE A 1 391 ? 19.142 12.774 3.755 1.00 96.31 391 PHE A N 1
ATOM 3177 C CA . PHE A 1 391 ? 18.668 12.832 2.375 1.00 96.31 391 PHE A CA 1
ATOM 3178 C C . PHE A 1 391 ? 17.461 13.760 2.223 1.00 96.31 391 PHE A C 1
ATOM 3180 O O . PHE A 1 391 ? 17.459 14.626 1.350 1.00 96.31 391 PHE A O 1
ATOM 3187 N N . ILE A 1 392 ? 16.443 13.609 3.076 1.00 96.75 392 ILE A N 1
ATOM 3188 C CA . ILE A 1 392 ? 15.237 14.440 3.011 1.00 96.75 392 ILE A CA 1
ATOM 3189 C C . ILE A 1 392 ? 15.570 15.904 3.316 1.00 96.75 392 ILE A C 1
ATOM 3191 O O . ILE A 1 392 ? 15.075 16.781 2.616 1.00 96.75 392 ILE A O 1
ATOM 3195 N N . GLY A 1 393 ? 16.452 16.179 4.281 1.00 95.75 393 GLY A N 1
ATOM 3196 C CA . GLY A 1 393 ? 16.937 17.530 4.576 1.00 95.75 393 GLY A CA 1
ATOM 3197 C C . GLY A 1 393 ? 17.563 18.195 3.350 1.00 95.75 393 GLY A C 1
ATOM 3198 O O . GLY A 1 393 ? 17.144 19.282 2.959 1.00 95.75 393 GLY A O 1
ATOM 3199 N N . LYS A 1 394 ? 18.468 17.494 2.654 1.00 95.12 394 LYS A N 1
ATOM 3200 C CA . LYS A 1 394 ? 19.071 17.981 1.400 1.00 95.12 394 LYS A CA 1
ATOM 3201 C C . LYS A 1 394 ? 18.045 18.216 0.296 1.00 95.12 394 LYS A C 1
ATOM 3203 O O . LYS A 1 394 ? 18.202 19.136 -0.501 1.00 95.12 394 LYS A O 1
ATOM 3208 N N . GLU A 1 395 ? 17.012 17.383 0.203 1.00 94.75 395 GLU A N 1
ATOM 3209 C CA . GLU A 1 395 ? 15.936 17.584 -0.772 1.00 94.75 395 GLU A CA 1
ATOM 3210 C C . GLU A 1 395 ? 15.063 18.792 -0.430 1.00 94.75 395 GLU A C 1
ATOM 3212 O O . GLU A 1 395 ? 14.666 19.515 -1.339 1.00 94.75 395 GLU A O 1
ATOM 3217 N N . ILE A 1 396 ? 14.808 19.056 0.853 1.00 94.00 396 ILE A N 1
ATOM 3218 C CA . ILE A 1 396 ? 14.099 20.256 1.318 1.00 94.00 396 ILE A CA 1
ATOM 3219 C C . ILE A 1 396 ? 14.918 21.518 1.017 1.00 94.00 396 ILE A C 1
ATOM 3221 O O . ILE A 1 396 ? 14.377 22.465 0.448 1.00 94.00 396 ILE A O 1
ATOM 3225 N N . GLU A 1 397 ? 16.223 21.518 1.310 1.00 92.31 397 GLU A N 1
ATOM 3226 C CA . GLU A 1 397 ? 17.131 22.645 1.033 1.00 92.31 397 GLU A CA 1
ATOM 3227 C C . GLU A 1 397 ? 17.139 23.042 -0.453 1.00 92.31 397 GLU A C 1
ATOM 3229 O O . GLU A 1 397 ? 17.230 24.221 -0.791 1.00 92.31 397 GLU A O 1
ATOM 3234 N N . LYS A 1 398 ? 16.973 22.074 -1.364 1.00 92.69 398 LYS A N 1
ATOM 3235 C CA . LYS A 1 398 ? 16.894 22.325 -2.814 1.00 92.69 398 LYS A CA 1
ATOM 3236 C C . LYS A 1 398 ? 15.599 23.008 -3.262 1.00 92.69 398 LYS A C 1
ATOM 3238 O O . LYS A 1 398 ? 15.548 23.480 -4.397 1.00 92.69 398 LYS A O 1
ATOM 3243 N N . LYS A 1 399 ? 14.536 23.009 -2.449 1.00 86.94 399 LYS A N 1
ATOM 3244 C CA . LYS A 1 399 ? 13.198 23.478 -2.856 1.00 86.94 399 LYS A CA 1
ATOM 3245 C C . LYS A 1 399 ? 12.960 24.977 -2.660 1.00 86.94 399 LYS A C 1
ATOM 3247 O O . LYS A 1 399 ? 11.900 25.429 -3.079 1.00 86.94 399 LYS A O 1
ATOM 3252 N N . ASP A 1 400 ? 13.909 25.715 -2.076 1.00 80.31 400 ASP A N 1
ATOM 3253 C CA . ASP A 1 400 ? 13.811 27.165 -1.809 1.00 80.31 400 ASP A CA 1
ATOM 3254 C C . ASP A 1 400 ? 12.447 27.558 -1.203 1.00 80.31 400 ASP A C 1
ATOM 3256 O O . ASP A 1 400 ? 11.650 28.306 -1.772 1.00 80.31 400 ASP A O 1
ATOM 3260 N N . LEU A 1 401 ? 12.116 26.928 -0.070 1.00 87.81 401 LEU A N 1
ATOM 3261 C CA . LEU A 1 401 ? 10.810 27.065 0.572 1.00 87.81 401 LEU A CA 1
ATOM 3262 C C . LEU A 1 401 ? 10.702 28.384 1.346 1.00 87.81 401 LEU A C 1
ATOM 3264 O O . LEU A 1 401 ? 11.619 28.795 2.050 1.00 87.81 401 LEU A O 1
ATOM 3268 N N . THR A 1 402 ? 9.523 29.006 1.310 1.00 84.19 402 THR A N 1
ATOM 3269 C CA . THR A 1 402 ? 9.224 30.238 2.065 1.00 84.19 402 THR A CA 1
ATOM 3270 C C . THR A 1 402 ? 8.881 29.992 3.540 1.00 84.19 402 THR A C 1
ATOM 3272 O O . THR A 1 402 ? 8.416 30.903 4.222 1.00 84.19 402 THR A O 1
ATOM 3275 N N . PHE A 1 403 ? 9.009 28.755 4.018 1.00 85.56 403 PHE A N 1
ATOM 3276 C CA . PHE A 1 403 ? 8.635 28.323 5.363 1.00 85.56 403 PHE A CA 1
ATOM 3277 C C . PHE A 1 403 ? 9.572 27.207 5.832 1.00 85.56 403 PHE A C 1
ATOM 3279 O O . PHE A 1 403 ? 10.149 26.490 5.013 1.00 85.56 403 PHE A O 1
ATOM 3286 N N . GLU A 1 404 ? 9.707 27.049 7.148 1.00 86.62 404 GLU A N 1
ATOM 3287 C CA . GLU A 1 404 ? 10.511 25.976 7.734 1.00 86.62 404 GLU A CA 1
ATOM 3288 C C . GLU A 1 404 ? 9.772 24.638 7.640 1.00 86.62 404 GLU A C 1
ATOM 3290 O O . GLU A 1 404 ? 8.600 24.521 8.010 1.00 86.62 404 GLU A O 1
ATOM 3295 N N . LEU A 1 405 ? 10.470 23.622 7.132 1.00 92.38 405 LEU A N 1
ATOM 3296 C CA . LEU A 1 405 ? 9.947 22.275 6.969 1.00 92.38 405 LEU A CA 1
ATOM 3297 C C . LEU A 1 405 ? 10.896 21.267 7.614 1.00 92.38 405 LEU A C 1
ATOM 3299 O O . LEU A 1 405 ? 12.035 21.108 7.185 1.00 92.38 405 LEU A O 1
ATOM 3303 N N . GLU A 1 406 ? 10.388 20.562 8.616 1.00 91.00 406 GLU A N 1
ATOM 3304 C CA . GLU A 1 406 ? 11.117 19.523 9.341 1.00 91.00 406 GLU A CA 1
ATOM 3305 C C . GLU A 1 406 ? 11.223 18.228 8.502 1.00 91.00 406 GLU A C 1
ATOM 3307 O O . GLU A 1 406 ? 10.193 17.697 8.058 1.00 91.00 406 GLU A O 1
ATOM 3312 N N . PRO A 1 407 ? 12.431 17.683 8.249 1.00 94.19 407 PRO A N 1
ATOM 3313 C CA . PRO A 1 407 ? 12.602 16.416 7.529 1.00 94.19 407 PRO A CA 1
ATOM 3314 C C . PRO A 1 407 ? 12.148 15.183 8.328 1.00 94.19 407 PRO A C 1
ATOM 3316 O O . PRO A 1 407 ? 11.835 14.146 7.737 1.00 94.19 407 PRO A O 1
ATOM 3319 N N . GLU A 1 408 ? 12.101 15.272 9.657 1.00 95.69 408 GLU A N 1
ATOM 3320 C CA . GLU A 1 408 ? 12.035 14.141 10.586 1.00 95.69 408 GLU A CA 1
ATOM 3321 C C . GLU A 1 408 ? 10.780 13.298 10.390 1.00 95.69 408 GLU A C 1
ATOM 3323 O O . GLU A 1 408 ? 10.868 12.075 10.320 1.00 95.69 408 GLU A O 1
ATOM 3328 N N . THR A 1 409 ? 9.607 13.924 10.260 1.00 95.25 409 THR A N 1
ATOM 3329 C CA . THR A 1 409 ? 8.345 13.176 10.129 1.00 95.25 409 THR A CA 1
ATOM 3330 C C . THR A 1 409 ? 8.336 12.348 8.844 1.00 95.25 409 THR A C 1
ATOM 3332 O O . THR A 1 409 ? 8.015 11.160 8.873 1.00 95.25 409 THR A O 1
ATOM 3335 N N . TYR A 1 410 ? 8.730 12.939 7.714 1.00 96.38 410 TYR A N 1
ATOM 3336 C CA . TYR A 1 410 ? 8.742 12.233 6.431 1.00 96.38 410 TYR A CA 1
ATOM 3337 C C . TYR A 1 410 ? 9.832 11.152 6.384 1.00 96.38 410 TYR A C 1
ATOM 3339 O O . TYR A 1 410 ? 9.580 10.036 5.922 1.00 96.38 410 TYR A O 1
ATOM 3347 N N . ALA A 1 411 ? 11.022 11.447 6.918 1.00 96.75 411 ALA A N 1
ATOM 3348 C CA . ALA A 1 411 ? 12.127 10.497 7.029 1.00 96.75 411 ALA A CA 1
ATOM 3349 C C . ALA A 1 411 ? 11.791 9.310 7.952 1.00 96.75 411 ALA A C 1
ATOM 3351 O O . ALA A 1 411 ? 12.090 8.158 7.624 1.00 96.75 411 ALA A O 1
ATOM 3352 N N . LEU A 1 412 ? 11.108 9.560 9.074 1.00 95.75 412 LEU A N 1
ATOM 3353 C CA . LEU A 1 412 ? 10.611 8.527 9.982 1.00 95.75 412 LEU A CA 1
ATOM 3354 C C . LEU A 1 412 ? 9.641 7.585 9.261 1.00 95.75 412 LEU A C 1
ATOM 3356 O O . LEU A 1 412 ? 9.773 6.367 9.361 1.00 95.75 412 LEU A O 1
ATOM 3360 N N . LEU A 1 413 ? 8.686 8.131 8.503 1.00 96.12 413 LEU A N 1
ATOM 3361 C CA . LEU A 1 413 ? 7.736 7.316 7.746 1.00 96.12 413 LEU A CA 1
ATOM 3362 C C . LEU A 1 413 ? 8.433 6.516 6.640 1.00 96.12 413 LEU A C 1
ATOM 3364 O O . LEU A 1 413 ? 8.180 5.320 6.515 1.00 96.12 413 LEU A O 1
ATOM 3368 N N . CYS A 1 414 ? 9.359 7.125 5.894 1.00 96.19 414 CYS A N 1
ATOM 3369 C CA . CYS A 1 414 ? 10.149 6.415 4.886 1.00 96.19 414 CYS A CA 1
ATOM 3370 C C . CYS A 1 414 ? 10.961 5.266 5.495 1.00 96.19 414 CYS A C 1
ATOM 3372 O O . CYS A 1 414 ? 10.996 4.173 4.936 1.00 96.19 414 CYS A O 1
ATOM 3374 N N . SER A 1 415 ? 11.580 5.488 6.653 1.00 94.38 415 SER A N 1
ATOM 3375 C CA . SER A 1 415 ? 12.428 4.485 7.296 1.00 94.38 415 SER A CA 1
ATOM 3376 C C . SER A 1 415 ? 11.641 3.371 7.988 1.00 94.38 415 SER A C 1
ATOM 3378 O O . SER A 1 415 ? 12.064 2.216 7.939 1.00 94.38 415 SER A O 1
ATOM 3380 N N . ARG A 1 416 ? 10.506 3.689 8.627 1.00 94.62 416 ARG A N 1
ATOM 3381 C CA . ARG A 1 416 ? 9.837 2.768 9.560 1.00 94.62 416 ARG A CA 1
ATOM 3382 C C . ARG A 1 416 ? 8.470 2.263 9.121 1.00 94.62 416 ARG A C 1
ATOM 3384 O O . ARG A 1 416 ? 8.071 1.191 9.569 1.00 94.62 416 ARG A O 1
ATOM 3391 N N . ALA A 1 417 ? 7.740 2.998 8.287 1.00 96.38 417 ALA A N 1
ATOM 3392 C CA . ALA A 1 417 ? 6.355 2.657 7.993 1.00 96.38 417 ALA A CA 1
ATOM 3393 C C . ALA A 1 417 ? 6.257 1.621 6.861 1.00 96.38 417 ALA A C 1
ATOM 3395 O O . ALA A 1 417 ? 6.715 1.849 5.736 1.00 96.38 417 ALA A O 1
ATOM 3396 N N . ALA A 1 418 ? 5.614 0.489 7.150 1.00 96.75 418 ALA A N 1
ATOM 3397 C CA . ALA A 1 418 ? 5.312 -0.543 6.167 1.00 96.75 418 ALA A CA 1
ATOM 3398 C C . ALA A 1 418 ? 3.957 -1.193 6.435 1.00 96.75 418 ALA A C 1
ATOM 3400 O O . ALA A 1 418 ? 3.574 -1.425 7.580 1.00 96.75 418 ALA A O 1
ATOM 3401 N N . VAL A 1 419 ? 3.254 -1.515 5.356 1.00 96.81 419 VAL A N 1
ATOM 3402 C CA . VAL A 1 419 ? 1.930 -2.130 5.388 1.00 96.81 419 VAL A CA 1
ATOM 3403 C C . VAL A 1 419 ? 1.993 -3.471 4.682 1.00 96.81 419 VAL A C 1
ATOM 3405 O O . VAL A 1 419 ? 2.459 -3.566 3.548 1.00 96.81 419 VAL A O 1
ATOM 3408 N N . MET A 1 420 ? 1.507 -4.511 5.346 1.00 97.19 420 MET A N 1
ATOM 3409 C CA . MET A 1 420 ? 1.286 -5.819 4.750 1.00 97.19 420 MET A CA 1
ATOM 3410 C C . MET A 1 420 ? -0.101 -5.868 4.126 1.00 97.19 420 MET A C 1
ATOM 3412 O O . MET A 1 420 ? -1.081 -5.613 4.811 1.00 97.19 420 MET A O 1
ATOM 3416 N N . SER A 1 421 ? -0.199 -6.246 2.857 1.00 96.50 421 SER A N 1
ATOM 3417 C CA . SER A 1 421 ? -1.472 -6.339 2.144 1.00 96.50 421 SER A CA 1
ATOM 3418 C C . SER A 1 421 ? -1.763 -7.752 1.651 1.00 96.50 421 SER A C 1
ATOM 3420 O O . SER A 1 421 ? -0.850 -8.474 1.239 1.00 96.50 421 SER A O 1
ATOM 3422 N N . PHE A 1 422 ? -3.032 -8.152 1.701 1.00 96.44 422 PHE A N 1
ATOM 3423 C CA . PHE A 1 422 ? -3.518 -9.432 1.185 1.00 96.44 422 PHE A CA 1
ATOM 3424 C C . PHE A 1 422 ? -5.019 -9.390 0.897 1.00 96.44 422 PHE A C 1
ATOM 3426 O O . PHE A 1 422 ? -5.737 -8.492 1.333 1.00 96.44 422 PHE A O 1
ATOM 3433 N N . TYR A 1 423 ? -5.489 -10.394 0.167 1.00 94.56 423 TYR A N 1
ATOM 3434 C CA . TYR A 1 423 ? -6.908 -10.658 -0.040 1.00 94.56 423 TYR A CA 1
ATOM 3435 C C . TYR A 1 423 ? -7.274 -11.975 0.632 1.00 94.56 423 TYR A C 1
ATOM 3437 O O . TYR A 1 423 ? -6.455 -12.900 0.660 1.00 94.56 423 TYR A O 1
ATOM 3445 N N . CYS A 1 424 ? -8.507 -12.079 1.120 1.00 93.19 424 CYS A N 1
ATOM 3446 C CA . CYS A 1 424 ? -9.059 -13.335 1.604 1.00 93.19 424 CYS A CA 1
ATOM 3447 C C . CYS A 1 424 ? -10.517 -13.522 1.169 1.00 93.19 424 CYS A C 1
ATOM 3449 O O . CYS A 1 424 ? -11.200 -12.555 0.831 1.00 93.19 424 CYS A O 1
ATOM 3451 N N . THR A 1 425 ? -10.980 -14.770 1.120 1.00 89.06 425 THR A N 1
ATOM 3452 C CA . THR A 1 425 ? -12.404 -15.078 0.924 1.00 89.06 425 THR A CA 1
ATOM 3453 C C . THR A 1 425 ? -13.185 -14.900 2.222 1.00 89.06 425 THR A C 1
ATOM 3455 O O . THR A 1 425 ? -12.614 -15.099 3.285 1.00 89.06 425 THR A O 1
ATOM 3458 N N . PRO A 1 426 ? -14.502 -14.653 2.183 1.00 82.12 426 PRO A N 1
ATOM 3459 C CA . PRO A 1 426 ? -15.360 -14.948 3.326 1.00 82.12 426 PRO A CA 1
ATOM 3460 C C . PRO A 1 426 ? -15.331 -16.453 3.670 1.00 82.12 426 PRO A C 1
ATOM 3462 O O . PRO A 1 426 ? -15.023 -17.276 2.796 1.00 82.12 426 PRO A O 1
ATOM 3465 N N . PRO A 1 427 ? -15.685 -16.846 4.909 1.00 76.31 427 PRO A N 1
ATOM 3466 C CA . PRO A 1 427 ? -15.767 -18.256 5.282 1.00 76.31 427 PRO A CA 1
ATOM 3467 C C . PRO A 1 427 ? -16.860 -18.946 4.468 1.00 76.31 427 PRO A C 1
ATOM 3469 O O . PRO A 1 427 ? -17.940 -18.373 4.308 1.00 76.31 427 PRO A O 1
ATOM 3472 N N . LYS A 1 428 ? -16.630 -20.192 4.019 1.00 75.75 428 LYS A N 1
ATOM 3473 C CA . LYS A 1 428 ? -17.586 -20.977 3.201 1.00 75.75 428 LYS A CA 1
ATOM 3474 C C . LYS A 1 428 ? -18.979 -21.099 3.831 1.00 75.75 428 LYS A C 1
ATOM 3476 O O . LYS A 1 428 ? -19.972 -21.242 3.124 1.00 75.75 428 LYS A O 1
ATOM 3481 N N . SER A 1 429 ? -19.052 -21.051 5.159 1.00 66.06 429 SER A N 1
ATOM 3482 C CA . SER A 1 429 ? -20.305 -21.058 5.921 1.00 66.06 429 SER A CA 1
ATOM 3483 C C . SER A 1 429 ? -21.146 -19.785 5.799 1.00 66.06 429 SER A C 1
ATOM 3485 O O . SER A 1 429 ? -22.325 -19.818 6.151 1.00 66.06 429 SER A O 1
ATOM 3487 N N . SER A 1 430 ? -20.579 -18.677 5.323 1.00 69.50 430 SER A N 1
ATOM 3488 C CA . SER A 1 430 ? -21.306 -17.420 5.167 1.00 69.50 430 SER A CA 1
ATOM 3489 C C . SER A 1 430 ? -22.237 -17.440 3.954 1.00 69.50 430 SER A C 1
ATOM 3491 O O . SER A 1 430 ? -21.942 -18.018 2.906 1.00 69.50 430 SER A O 1
ATOM 3493 N N . THR A 1 431 ? -23.357 -16.728 4.065 1.00 64.31 431 THR A N 1
ATOM 3494 C CA . THR A 1 431 ? -24.271 -16.472 2.942 1.00 64.31 431 THR A CA 1
ATOM 3495 C C . THR A 1 431 ? -23.596 -15.696 1.805 1.00 64.31 431 THR A C 1
ATOM 3497 O O . THR A 1 431 ? -24.037 -15.791 0.661 1.00 64.31 431 THR A O 1
ATOM 3500 N N . TYR A 1 432 ? -22.496 -14.990 2.096 1.00 64.06 432 TYR A N 1
ATOM 3501 C CA . TYR A 1 432 ? -21.730 -14.190 1.140 1.00 64.06 432 TYR A CA 1
ATOM 3502 C C . TYR A 1 432 ? -20.908 -15.014 0.136 1.00 64.06 432 TYR A C 1
ATOM 3504 O O . TYR A 1 432 ? -20.531 -14.525 -0.927 1.00 64.06 432 TYR A O 1
ATOM 3512 N N . VAL A 1 433 ? -20.644 -16.289 0.427 1.00 60.94 433 VAL A N 1
ATOM 3513 C CA . VAL A 1 433 ? -19.904 -17.171 -0.496 1.00 60.94 433 VAL A CA 1
ATOM 3514 C C . VAL A 1 433 ? -20.726 -17.479 -1.742 1.00 60.94 433 VAL A C 1
ATOM 3516 O O . VAL A 1 433 ? -20.188 -17.541 -2.844 1.00 60.94 433 VAL A O 1
ATOM 3519 N N . LEU A 1 434 ? -22.044 -17.629 -1.585 1.00 54.03 434 LEU A N 1
ATOM 3520 C CA . LEU A 1 434 ? -22.963 -17.849 -2.704 1.00 54.03 434 LEU A CA 1
ATOM 3521 C C . LEU A 1 434 ? -23.039 -16.614 -3.615 1.00 54.03 434 LEU A C 1
ATOM 3523 O O . LEU A 1 434 ? -23.161 -16.744 -4.836 1.00 54.03 434 LEU A O 1
ATOM 3527 N N . SER A 1 435 ? -22.915 -15.417 -3.043 1.00 57.94 435 SER A N 1
ATOM 3528 C CA . SER A 1 435 ? -22.977 -14.154 -3.779 1.00 57.94 435 SER A CA 1
ATOM 3529 C C . SER A 1 435 ? -21.667 -13.764 -4.468 1.00 57.94 435 SER A C 1
ATOM 3531 O O . SER A 1 435 ? -21.729 -13.009 -5.438 1.00 57.94 435 SER A O 1
ATOM 3533 N N . LEU A 1 436 ? -20.513 -14.340 -4.092 1.00 60.66 436 LEU A N 1
ATOM 3534 C CA . LEU A 1 436 ? -19.290 -14.234 -4.909 1.00 60.66 436 LEU A CA 1
ATOM 3535 C C . LEU A 1 436 ? -19.523 -14.734 -6.340 1.00 60.66 436 LEU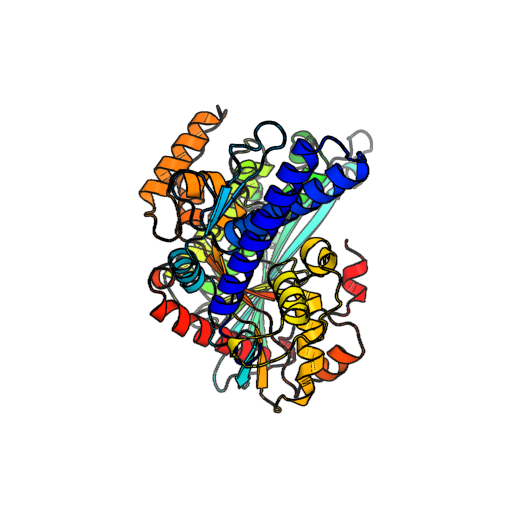 A C 1
ATOM 3537 O O . LEU A 1 436 ? -19.038 -14.122 -7.282 1.00 60.66 436 LEU A O 1
ATOM 3541 N N . SER A 1 437 ? -20.321 -15.796 -6.493 1.00 53.28 437 SER A N 1
ATOM 3542 C CA . SER A 1 437 ? -20.617 -16.412 -7.795 1.00 53.28 437 SER A CA 1
ATOM 3543 C C . SER A 1 437 ? -21.813 -15.813 -8.547 1.00 53.28 437 SER A C 1
ATOM 3545 O O . SER A 1 437 ? -22.028 -16.117 -9.717 1.00 53.28 437 SER A O 1
ATOM 3547 N N . THR A 1 438 ? -22.638 -14.983 -7.893 1.00 49.88 438 THR A N 1
ATOM 3548 C CA . THR A 1 438 ? -23.944 -14.565 -8.447 1.00 49.88 438 THR A CA 1
ATOM 3549 C C . THR A 1 438 ? -24.222 -13.065 -8.405 1.00 49.88 438 THR A C 1
ATOM 3551 O O . THR A 1 438 ? -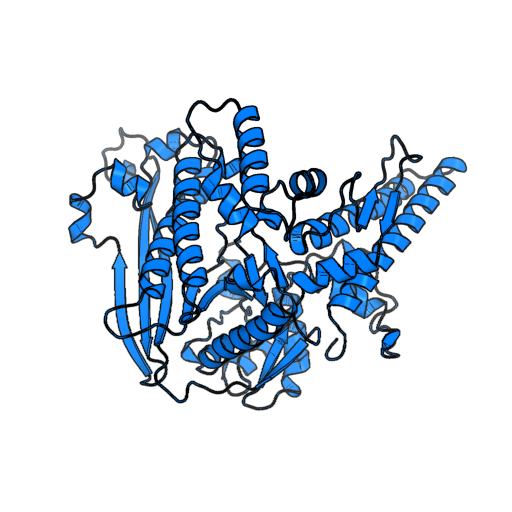25.105 -12.607 -9.127 1.00 49.88 438 THR A O 1
ATOM 3554 N N . SER A 1 439 ? -23.514 -12.282 -7.586 1.00 50.81 439 SER A N 1
ATOM 3555 C CA . SER A 1 439 ? -23.906 -10.897 -7.273 1.00 50.81 439 SER A CA 1
ATOM 3556 C C . SER A 1 439 ? -22.864 -9.837 -7.631 1.00 50.81 439 SER A C 1
ATOM 3558 O O . SER A 1 439 ? -23.116 -8.663 -7.372 1.00 50.81 439 SER A O 1
ATOM 3560 N N . GLY A 1 440 ? -21.723 -10.223 -8.219 1.00 57.59 440 GLY A N 1
ATOM 3561 C CA . GLY A 1 440 ? -20.614 -9.306 -8.501 1.00 57.59 440 GLY A CA 1
ATOM 3562 C C . GLY A 1 440 ? -20.188 -8.586 -7.225 1.00 57.59 440 GLY A C 1
ATOM 3563 O O . GLY A 1 440 ? -20.465 -7.411 -7.074 1.00 57.59 440 GLY A O 1
ATOM 3564 N N . LEU A 1 441 ? -19.621 -9.290 -6.249 1.00 64.44 441 LEU A N 1
ATOM 3565 C CA . LEU A 1 441 ? -19.186 -8.681 -4.988 1.00 64.44 441 LEU A CA 1
ATOM 3566 C C . LEU A 1 441 ? -17.704 -8.335 -5.049 1.00 64.44 441 LEU A C 1
ATOM 3568 O O . LEU A 1 441 ? -16.902 -9.211 -5.343 1.00 64.44 441 LEU A O 1
ATOM 3572 N N . ALA A 1 442 ? -17.313 -7.107 -4.709 1.00 71.44 442 ALA A N 1
ATOM 3573 C CA . ALA A 1 442 ? -15.895 -6.754 -4.664 1.00 71.44 442 ALA A CA 1
ATOM 3574 C C . ALA A 1 442 ? -15.280 -7.178 -3.317 1.00 71.44 442 ALA A C 1
ATOM 3576 O O . ALA A 1 442 ? -15.712 -6.718 -2.261 1.00 71.44 442 ALA A O 1
ATOM 3577 N N . LEU A 1 443 ? -14.266 -8.051 -3.347 1.00 83.00 443 LEU A N 1
ATOM 3578 C CA . LEU A 1 443 ? -13.523 -8.446 -2.144 1.00 83.00 443 LEU A CA 1
ATOM 3579 C C . LEU A 1 443 ? -12.578 -7.321 -1.706 1.00 83.00 443 LEU A C 1
ATOM 3581 O O . LEU A 1 443 ? -11.730 -6.929 -2.514 1.00 83.00 443 LEU A O 1
ATOM 3585 N N . PRO A 1 444 ? -12.648 -6.812 -0.465 1.00 89.25 444 PRO A N 1
ATOM 3586 C CA . PRO A 1 444 ? -11.709 -5.794 -0.017 1.00 89.25 444 PRO A CA 1
ATOM 3587 C C . PRO A 1 444 ? -10.277 -6.347 0.039 1.00 89.25 444 PRO A C 1
ATOM 3589 O O . PRO A 1 444 ? -10.040 -7.539 0.263 1.00 89.25 444 PRO A O 1
ATOM 3592 N N . ARG A 1 445 ? -9.299 -5.459 -0.151 1.00 93.06 445 ARG A N 1
ATOM 3593 C CA . ARG A 1 445 ? -7.903 -5.736 0.205 1.00 93.06 445 ARG A CA 1
ATOM 3594 C C . ARG A 1 445 ? -7.704 -5.347 1.661 1.00 93.06 445 ARG A C 1
ATOM 3596 O O . ARG A 1 445 ? -7.911 -4.188 2.013 1.00 93.06 445 ARG A O 1
ATOM 3603 N N . TYR A 1 446 ? -7.228 -6.284 2.465 1.00 95.94 446 TYR A N 1
ATOM 3604 C CA . TYR A 1 446 ? -6.849 -6.016 3.843 1.00 95.94 446 TYR A CA 1
ATOM 3605 C C . TYR A 1 446 ? -5.407 -5.530 3.892 1.00 95.94 446 TYR A C 1
ATOM 3607 O O . TYR A 1 446 ? -4.521 -6.087 3.240 1.00 95.94 446 TYR A O 1
ATOM 3615 N N . GLU A 1 447 ? -5.186 -4.476 4.659 1.00 97.12 447 GLU A N 1
ATOM 3616 C CA . GLU A 1 447 ? -3.887 -3.881 4.940 1.00 97.12 447 GLU A CA 1
ATOM 3617 C C . GLU A 1 447 ? -3.624 -3.967 6.435 1.00 97.12 447 GLU A C 1
ATOM 3619 O O . GLU A 1 447 ? -4.516 -3.667 7.206 1.00 97.12 447 GLU A O 1
ATOM 3624 N N . VAL A 1 448 ? -2.432 -4.358 6.872 1.00 97.75 448 VAL A N 1
ATOM 3625 C CA . VAL A 1 448 ? -2.051 -4.396 8.290 1.00 97.75 448 VAL A CA 1
ATOM 3626 C C . VAL A 1 448 ? -0.772 -3.595 8.467 1.00 97.75 448 VAL A C 1
ATOM 3628 O O . VAL A 1 448 ? 0.219 -3.863 7.783 1.00 97.75 448 VAL A O 1
ATOM 3631 N N . LEU A 1 449 ? -0.780 -2.613 9.372 1.00 97.50 449 LEU A N 1
ATOM 3632 C CA . LEU A 1 449 ? 0.425 -1.852 9.697 1.00 97.50 449 LEU A CA 1
ATOM 3633 C C . LEU A 1 449 ? 1.404 -2.750 10.457 1.00 97.50 449 LEU A C 1
ATOM 3635 O O . LEU A 1 449 ? 1.039 -3.384 11.446 1.00 97.50 449 LEU A O 1
ATOM 3639 N N . LEU A 1 450 ? 2.647 -2.816 9.988 1.00 96.12 450 LEU A N 1
ATOM 3640 C CA . LEU A 1 450 ? 3.665 -3.680 10.572 1.00 96.12 450 LEU A CA 1
ATOM 3641 C C . LEU A 1 450 ? 4.574 -2.904 11.534 1.00 96.12 450 LEU A C 1
ATOM 3643 O O . LEU A 1 450 ? 5.104 -1.859 11.149 1.00 96.12 450 LEU A O 1
ATOM 3647 N N . PRO A 1 451 ? 4.854 -3.447 12.733 1.00 93.69 451 PRO A N 1
ATOM 3648 C CA . PRO A 1 451 ? 5.908 -2.928 13.595 1.00 93.69 451 PRO A CA 1
ATOM 3649 C C . PRO A 1 451 ? 7.279 -3.007 12.912 1.00 93.69 451 PRO A C 1
ATOM 3651 O O . PRO A 1 451 ? 7.703 -4.057 12.413 1.00 93.69 451 PRO A O 1
ATOM 3654 N N . TYR A 1 452 ? 8.011 -1.899 12.951 1.00 91.19 452 TYR A N 1
ATOM 3655 C CA . TYR A 1 452 ? 9.332 -1.739 12.360 1.00 91.19 452 TYR A CA 1
ATOM 3656 C C . TYR A 1 452 ? 10.348 -2.758 12.887 1.00 91.19 452 TYR A C 1
ATOM 3658 O O . TYR A 1 452 ? 11.176 -3.265 12.122 1.00 91.19 452 TYR A O 1
ATOM 3666 N N . ARG A 1 453 ? 10.265 -3.124 14.174 1.00 90.38 453 ARG A N 1
ATOM 3667 C CA . ARG A 1 453 ? 11.148 -4.137 14.786 1.00 90.38 453 ARG A CA 1
ATOM 3668 C C . ARG A 1 453 ? 11.156 -5.488 14.065 1.00 90.38 453 ARG A C 1
ATOM 3670 O O . ARG A 1 453 ? 12.146 -6.214 14.173 1.00 90.38 453 ARG A O 1
ATOM 3677 N N . TYR A 1 454 ? 10.087 -5.829 13.341 1.00 91.25 454 TYR A N 1
ATOM 3678 C CA . TYR A 1 454 ? 10.004 -7.070 12.569 1.00 91.25 454 TYR A CA 1
ATOM 3679 C C . TYR A 1 454 ? 10.550 -6.914 11.146 1.00 91.25 454 TYR A C 1
ATOM 3681 O O . TYR A 1 454 ? 11.097 -7.870 10.606 1.00 91.25 454 TYR A O 1
ATOM 3689 N N . LEU A 1 455 ? 10.502 -5.715 10.555 1.00 89.06 455 LEU A N 1
ATOM 3690 C CA . LEU A 1 455 ? 10.884 -5.484 9.152 1.00 89.06 455 LEU A CA 1
ATOM 3691 C C . LEU A 1 455 ? 12.351 -5.815 8.850 1.00 89.06 455 LEU A C 1
ATOM 3693 O O . LEU A 1 455 ? 12.686 -6.233 7.745 1.00 89.06 455 LEU A O 1
ATOM 3697 N N . ARG A 1 456 ? 13.231 -5.681 9.847 1.00 83.75 456 ARG A N 1
ATOM 3698 C CA . ARG A 1 456 ? 14.665 -5.998 9.726 1.00 83.75 456 ARG A CA 1
ATOM 3699 C C . ARG A 1 456 ? 14.998 -7.473 9.967 1.00 83.75 456 ARG A C 1
ATOM 3701 O O . ARG A 1 456 ? 16.159 -7.863 9.864 1.00 83.75 456 ARG A O 1
ATOM 3708 N N . LYS A 1 457 ? 14.006 -8.296 10.315 1.00 89.19 457 LYS A N 1
ATOM 3709 C CA . LYS A 1 457 ? 14.176 -9.709 10.673 1.00 89.19 457 LYS A CA 1
ATOM 3710 C C . LYS A 1 457 ? 13.207 -10.568 9.853 1.00 89.19 457 LYS A C 1
ATOM 3712 O O . LYS A 1 457 ? 12.118 -10.873 10.333 1.00 89.19 457 LYS A O 1
ATOM 3717 N N . PRO A 1 458 ? 13.593 -11.003 8.638 1.00 86.38 458 PRO A N 1
ATOM 3718 C CA . PRO A 1 458 ? 12.687 -11.707 7.724 1.00 86.38 458 PRO A CA 1
ATOM 3719 C C . PRO A 1 458 ? 11.997 -12.940 8.329 1.00 86.38 458 PRO A C 1
ATOM 3721 O O . PRO A 1 458 ? 10.828 -13.190 8.049 1.00 86.38 458 PRO A O 1
ATOM 3724 N N . ALA A 1 459 ? 12.692 -13.694 9.189 1.00 87.81 459 ALA A N 1
ATOM 3725 C CA . ALA A 1 459 ? 12.116 -14.855 9.869 1.00 87.81 459 ALA A CA 1
ATOM 3726 C C . ALA A 1 459 ? 10.999 -14.463 10.855 1.00 87.81 459 ALA A C 1
ATOM 3728 O O . ALA A 1 459 ? 9.907 -15.035 10.808 1.00 87.81 459 ALA A O 1
ATOM 3729 N N . ASP A 1 460 ? 11.248 -13.456 11.698 1.00 92.06 460 ASP A N 1
ATOM 3730 C CA . ASP A 1 460 ? 10.266 -12.940 12.658 1.00 92.06 460 ASP A CA 1
ATOM 3731 C C . ASP A 1 460 ? 9.067 -12.336 11.916 1.00 92.06 460 ASP A C 1
ATOM 3733 O O . ASP A 1 460 ? 7.920 -12.608 12.268 1.00 92.06 460 ASP A O 1
ATOM 3737 N N . LEU A 1 461 ? 9.328 -11.581 10.842 1.00 93.00 461 LEU A N 1
ATOM 3738 C CA . LEU A 1 461 ? 8.300 -10.991 9.989 1.00 93.00 461 LEU A CA 1
ATOM 3739 C C . LEU A 1 461 ? 7.397 -12.054 9.357 1.00 93.00 461 LEU A C 1
ATOM 3741 O O . LEU A 1 461 ? 6.178 -11.912 9.378 1.00 93.00 461 LEU A O 1
ATOM 3745 N N . GLN A 1 462 ? 7.969 -13.139 8.831 1.00 92.19 462 GLN A N 1
ATOM 3746 C CA . GLN A 1 462 ? 7.200 -14.233 8.237 1.00 92.19 462 GLN A CA 1
ATOM 3747 C C . GLN A 1 462 ? 6.287 -14.920 9.264 1.00 92.19 462 GLN A C 1
ATOM 3749 O O . GLN A 1 462 ? 5.154 -15.274 8.929 1.00 92.19 462 GLN A O 1
ATOM 3754 N N . SER A 1 463 ? 6.766 -15.103 10.499 1.00 92.44 463 SER A N 1
ATOM 3755 C CA . SER A 1 463 ? 5.960 -15.661 11.591 1.00 92.44 463 SER A CA 1
ATOM 3756 C C . SER A 1 463 ? 4.841 -14.704 12.002 1.00 92.44 463 SER A C 1
ATOM 3758 O O . SER A 1 463 ? 3.692 -15.118 12.132 1.00 92.44 463 SER A O 1
ATOM 3760 N N . LYS A 1 464 ? 5.160 -13.417 12.170 1.00 94.19 464 LYS A N 1
ATOM 3761 C CA . LYS A 1 464 ? 4.197 -12.391 12.588 1.00 94.19 464 LYS A CA 1
ATOM 3762 C C . LYS A 1 464 ? 3.129 -12.119 11.540 1.00 94.19 464 LYS A C 1
ATOM 3764 O O . LYS A 1 464 ? 1.962 -11.985 11.877 1.00 94.19 464 LYS A O 1
ATOM 3769 N N . ALA A 1 465 ? 3.496 -12.139 10.264 1.00 95.19 465 ALA A N 1
ATOM 3770 C CA . ALA A 1 465 ? 2.546 -12.027 9.167 1.00 95.19 465 ALA A CA 1
ATOM 3771 C C . ALA A 1 465 ? 1.483 -13.131 9.194 1.00 95.19 465 ALA A C 1
ATOM 3773 O O . ALA A 1 465 ? 0.324 -12.862 8.892 1.00 95.19 465 ALA A O 1
ATOM 3774 N N . GLN A 1 466 ? 1.862 -14.361 9.553 1.00 94.81 466 GLN A N 1
ATOM 3775 C CA . GLN A 1 466 ? 0.906 -15.458 9.694 1.00 94.81 466 GLN A CA 1
ATOM 3776 C C . GLN A 1 466 ? -0.057 -15.209 10.861 1.00 94.81 466 GLN A C 1
ATOM 3778 O O . GLN A 1 466 ? -1.266 -15.277 10.667 1.00 94.81 466 GLN A O 1
ATOM 3783 N N . GLU A 1 467 ? 0.474 -14.848 12.031 1.00 94.81 467 GLU A N 1
ATOM 3784 C CA . GLU A 1 467 ? -0.322 -14.509 13.219 1.00 94.81 467 GLU A CA 1
ATOM 3785 C C . GLU A 1 467 ? -1.316 -13.370 12.934 1.00 94.81 467 GLU A C 1
ATOM 3787 O O . GLU A 1 467 ? -2.479 -13.434 13.325 1.00 94.81 467 GLU A O 1
ATOM 3792 N N . TYR A 1 468 ? -0.882 -12.328 12.223 1.00 96.06 468 TYR A N 1
ATOM 3793 C CA . TYR A 1 468 ? -1.727 -11.176 11.903 1.00 96.06 468 TYR A CA 1
ATOM 3794 C C . TYR A 1 468 ? -2.850 -11.531 10.938 1.00 96.06 468 TYR A C 1
ATOM 3796 O O . TYR A 1 468 ? -3.986 -11.113 11.147 1.00 96.06 468 TYR A O 1
ATOM 3804 N N . VAL A 1 469 ? -2.549 -12.327 9.909 1.00 96.62 469 VAL A N 1
ATOM 3805 C CA . VAL A 1 469 ? -3.574 -12.849 9.003 1.00 96.62 469 VAL A CA 1
ATOM 3806 C C . VAL A 1 469 ? -4.586 -13.672 9.793 1.00 96.62 469 VAL A C 1
ATOM 3808 O O . VAL A 1 469 ? -5.775 -13.412 9.684 1.00 96.62 469 VAL A O 1
ATOM 3811 N N . GLU A 1 470 ? -4.141 -14.604 10.636 1.00 94.44 470 GLU A N 1
ATOM 3812 C CA . GLU A 1 470 ? -5.034 -15.442 11.447 1.00 94.44 470 GLU A CA 1
ATOM 3813 C C . GLU A 1 470 ? -5.952 -14.618 12.356 1.00 94.44 470 GLU A C 1
ATOM 3815 O O . GLU A 1 470 ? -7.143 -14.903 12.422 1.00 94.44 470 GLU A O 1
ATOM 3820 N N . ARG A 1 471 ? -5.438 -13.557 12.988 1.00 93.38 471 ARG A N 1
ATOM 3821 C CA . ARG A 1 471 ? -6.242 -12.642 13.816 1.00 93.38 471 ARG A CA 1
ATOM 3822 C C . ARG A 1 471 ? -7.279 -11.861 13.010 1.00 93.38 471 ARG A C 1
ATOM 3824 O O . ARG A 1 471 ? -8.386 -11.666 13.506 1.00 93.38 471 ARG A O 1
ATOM 3831 N N . VAL A 1 472 ? -6.940 -11.426 11.793 1.00 94.75 472 VAL A N 1
ATOM 3832 C CA . VAL A 1 472 ? -7.907 -10.802 10.872 1.00 94.75 472 VAL A CA 1
ATOM 3833 C C . VAL A 1 472 ? -8.980 -11.822 10.487 1.00 94.75 472 VAL A C 1
ATOM 3835 O O . VAL A 1 472 ? -10.163 -11.524 10.584 1.00 94.75 472 VAL A O 1
ATOM 3838 N N . LEU A 1 473 ? -8.595 -13.048 10.122 1.00 93.56 473 LEU A N 1
ATOM 3839 C CA . LEU A 1 473 ? -9.551 -14.101 9.767 1.00 93.56 473 LEU A CA 1
ATOM 3840 C C . LEU A 1 473 ? -10.431 -14.537 10.948 1.00 93.56 473 LEU A C 1
ATOM 3842 O O . LEU A 1 473 ? -11.585 -14.887 10.734 1.00 93.56 473 LEU A O 1
ATOM 3846 N N . GLU A 1 474 ? -9.917 -14.516 12.180 1.00 91.38 474 GLU A N 1
ATOM 3847 C CA . GLU A 1 474 ? -10.694 -14.772 13.401 1.00 91.38 474 GLU A CA 1
ATOM 3848 C C . GLU A 1 474 ? -11.821 -13.740 13.554 1.00 91.38 474 GLU A C 1
ATOM 3850 O O . GLU A 1 474 ? -12.957 -14.128 13.822 1.00 91.38 474 GLU A O 1
ATOM 3855 N N . ALA A 1 475 ? -11.544 -12.456 13.294 1.00 90.38 475 ALA A N 1
ATOM 3856 C CA . ALA A 1 475 ? -12.574 -11.417 13.265 1.00 90.38 475 ALA A CA 1
ATOM 3857 C C . ALA A 1 475 ? -13.567 -11.624 12.105 1.00 90.38 475 ALA A C 1
ATOM 3859 O O . ALA A 1 475 ? -14.776 -11.585 12.319 1.00 90.38 475 ALA A O 1
ATOM 3860 N N . LEU A 1 476 ? -13.071 -11.920 10.896 1.00 90.25 476 LEU A N 1
ATOM 3861 C CA . LEU A 1 476 ? -13.883 -12.126 9.681 1.00 90.25 476 LEU A CA 1
ATOM 3862 C C . LEU A 1 476 ? -14.655 -13.455 9.649 1.00 90.25 476 LEU A C 1
ATOM 3864 O O . LEU A 1 476 ? -15.497 -13.673 8.775 1.00 90.25 476 LEU A O 1
ATOM 3868 N N . ALA A 1 477 ? -14.373 -14.370 10.577 1.00 87.25 477 ALA A N 1
ATOM 3869 C CA . ALA A 1 477 ? -15.159 -15.585 10.751 1.00 87.25 477 ALA A CA 1
ATOM 3870 C C . ALA A 1 477 ? -16.573 -15.282 11.265 1.00 87.25 477 ALA A C 1
ATOM 3872 O O . ALA A 1 477 ? -17.472 -16.110 11.093 1.00 87.25 477 ALA A O 1
ATOM 3873 N N . ASP A 1 478 ? -16.780 -14.106 11.859 1.00 81.88 478 ASP A N 1
ATOM 3874 C CA . ASP A 1 478 ? -18.100 -13.557 12.125 1.00 81.88 478 ASP A CA 1
ATOM 3875 C C . ASP A 1 478 ? -18.661 -12.885 10.856 1.00 81.88 478 ASP A C 1
ATOM 3877 O O . ASP A 1 478 ? -18.107 -11.893 10.390 1.00 81.88 478 ASP A O 1
ATOM 3881 N N . PRO A 1 479 ? -19.782 -13.353 10.278 1.00 74.94 479 PRO A N 1
ATOM 3882 C CA . PRO A 1 479 ? -20.326 -12.763 9.057 1.00 74.94 479 PRO A CA 1
ATOM 3883 C C . PRO A 1 479 ? -20.702 -11.277 9.157 1.00 74.94 479 PRO A C 1
ATOM 3885 O O . PRO A 1 479 ? -20.921 -10.652 8.125 1.00 74.94 479 PRO A O 1
ATOM 3888 N N . ARG A 1 480 ? -20.825 -10.717 10.367 1.00 74.31 480 ARG A N 1
ATOM 3889 C CA . ARG A 1 480 ? -21.201 -9.311 10.596 1.00 74.31 480 ARG A CA 1
ATOM 3890 C C . ARG A 1 480 ? -20.041 -8.336 10.438 1.00 74.31 480 ARG A C 1
ATOM 3892 O O . ARG A 1 480 ? -20.292 -7.150 10.265 1.00 74.31 480 ARG A O 1
ATOM 3899 N N . THR A 1 481 ? -18.809 -8.829 10.491 1.00 75.94 481 THR A N 1
ATOM 3900 C CA . THR A 1 481 ? -17.585 -8.037 10.281 1.00 75.94 481 THR A CA 1
ATOM 3901 C C . THR A 1 481 ? -17.146 -8.057 8.814 1.00 75.94 481 THR A C 1
ATOM 3903 O O . THR A 1 481 ? -16.170 -7.413 8.430 1.00 75.94 481 THR A O 1
ATOM 3906 N N . LEU A 1 482 ? -17.863 -8.805 7.965 1.00 72.38 482 LEU A N 1
ATOM 3907 C CA . LEU A 1 482 ? -17.581 -8.897 6.541 1.00 72.38 482 LEU A CA 1
ATOM 3908 C C . LEU A 1 482 ? -18.006 -7.614 5.826 1.00 72.38 482 LEU A C 1
ATOM 3910 O O . LEU A 1 482 ? -19.188 -7.361 5.600 1.00 72.38 482 LEU A O 1
ATOM 3914 N N . ASP A 1 483 ? -17.012 -6.852 5.391 1.00 67.31 483 ASP A N 1
ATOM 3915 C CA . ASP A 1 483 ? -17.195 -5.633 4.609 1.00 67.31 483 ASP A CA 1
ATOM 3916 C C . ASP A 1 483 ? -17.300 -5.950 3.102 1.00 67.31 483 ASP A C 1
ATOM 3918 O O . ASP A 1 483 ? -16.376 -5.716 2.320 1.00 67.31 483 ASP A O 1
ATOM 3922 N N . ILE A 1 484 ? -18.405 -6.589 2.692 1.00 64.06 484 ILE A N 1
ATOM 3923 C CA . ILE A 1 484 ? -18.613 -7.072 1.317 1.00 64.06 484 ILE A CA 1
ATOM 3924 C C . ILE A 1 484 ? -19.753 -6.310 0.627 1.00 64.06 484 ILE A C 1
ATOM 3926 O O . ILE A 1 484 ? -20.899 -6.341 1.077 1.00 64.06 484 ILE A O 1
ATOM 3930 N N . TYR A 1 485 ? -19.458 -5.687 -0.521 1.00 61.81 485 TYR A N 1
ATOM 3931 C CA . TYR A 1 485 ? -20.390 -4.808 -1.238 1.00 61.81 485 TYR A CA 1
ATOM 3932 C C . TYR A 1 485 ? -20.741 -5.307 -2.647 1.00 61.81 485 TYR A C 1
ATOM 3934 O O . TYR A 1 485 ? -19.866 -5.828 -3.348 1.00 61.81 485 TYR A O 1
ATOM 3942 N N . PRO A 1 486 ? -21.980 -5.069 -3.120 1.00 59.19 486 PRO A N 1
ATOM 3943 C CA . PRO A 1 486 ? -22.340 -5.183 -4.534 1.00 59.19 486 PRO A CA 1
ATOM 3944 C C . PRO A 1 486 ? -21.474 -4.296 -5.441 1.00 59.19 486 PRO A C 1
ATOM 3946 O O . PRO A 1 486 ? -21.313 -3.104 -5.182 1.00 59.19 486 PRO A O 1
ATOM 3949 N N . GLU A 1 487 ? -21.010 -4.836 -6.572 1.00 55.12 487 GLU A N 1
ATOM 3950 C CA . GLU A 1 487 ? -20.223 -4.132 -7.599 1.00 55.12 487 GLU A CA 1
ATOM 3951 C C . GLU A 1 487 ? -20.949 -2.882 -8.118 1.00 55.12 487 GLU A C 1
ATOM 3953 O O . GLU A 1 487 ? -20.316 -1.907 -8.525 1.00 55.12 487 GLU A O 1
ATOM 3958 N N . SER A 1 488 ? -22.286 -2.887 -8.091 1.00 52.59 488 SER A N 1
ATOM 3959 C CA . SER A 1 488 ? -23.121 -1.762 -8.518 1.00 52.59 488 SER A CA 1
ATOM 3960 C C . SER A 1 488 ? -22.902 -0.493 -7.694 1.00 52.59 488 SER A C 1
ATOM 3962 O O . SER A 1 488 ? -23.092 0.594 -8.232 1.00 52.59 488 SER A O 1
ATOM 3964 N N . ILE A 1 489 ? -22.484 -0.615 -6.429 1.00 51.75 489 ILE A N 1
ATOM 3965 C CA . ILE A 1 489 ? -22.193 0.535 -5.559 1.00 51.75 489 ILE A CA 1
ATOM 3966 C C . ILE A 1 489 ? -20.919 1.255 -6.028 1.00 51.75 489 ILE A C 1
ATOM 3968 O O . ILE A 1 489 ? -20.835 2.477 -5.964 1.00 51.75 489 ILE A O 1
ATOM 3972 N N . TYR A 1 490 ? -19.953 0.530 -6.599 1.00 51.28 490 TYR A N 1
ATOM 3973 C CA . TYR A 1 490 ? -18.680 1.112 -7.036 1.00 51.28 490 TYR A CA 1
ATOM 3974 C C . TYR A 1 490 ? -18.748 1.839 -8.381 1.00 51.28 490 TYR A C 1
ATOM 3976 O O . TYR A 1 490 ? -17.927 2.714 -8.637 1.00 51.28 490 TYR A O 1
ATOM 3984 N N . LYS A 1 491 ? -19.731 1.532 -9.238 1.00 39.62 491 LYS A N 1
ATOM 3985 C CA . LYS A 1 491 ? -19.894 2.209 -10.541 1.00 39.62 491 LYS A CA 1
ATOM 3986 C C . LYS A 1 491 ? -20.408 3.649 -10.440 1.00 39.62 491 LYS A C 1
ATOM 3988 O O . LYS A 1 491 ? -20.448 4.327 -11.459 1.00 39.62 491 LYS A O 1
ATOM 3993 N N . GLN A 1 492 ? -20.824 4.104 -9.257 1.00 32.72 492 GLN A N 1
ATOM 3994 C CA . GLN A 1 492 ? -21.339 5.463 -9.061 1.00 32.72 492 GLN A CA 1
ATOM 3995 C C . GLN A 1 492 ? -20.258 6.485 -8.668 1.00 32.72 492 GLN A C 1
ATOM 3997 O O . GLN A 1 492 ? -20.530 7.675 -8.761 1.00 32.72 492 GLN A O 1
ATOM 4002 N N . ASN A 1 493 ? -19.045 6.048 -8.298 1.00 29.86 493 ASN A N 1
ATOM 4003 C CA . ASN A 1 493 ? -17.987 6.914 -7.749 1.00 29.86 493 ASN A CA 1
ATOM 4004 C C . ASN A 1 493 ? -16.620 6.772 -8.462 1.00 29.86 493 ASN A C 1
ATOM 4006 O O . ASN A 1 493 ? -15.580 6.900 -7.814 1.00 29.86 493 ASN A O 1
ATOM 4010 N N . VAL A 1 494 ? -16.600 6.490 -9.772 1.00 30.89 494 VAL A N 1
ATOM 4011 C CA . VAL A 1 494 ? -15.373 6.520 -10.603 1.00 30.89 494 VAL A CA 1
ATOM 4012 C C . VAL A 1 494 ? -15.500 7.555 -11.703 1.00 30.89 494 VAL A C 1
ATOM 4014 O O . VAL A 1 494 ? -16.527 7.503 -12.417 1.00 30.89 494 VAL A O 1
#

Secondary structure (DSSP, 8-state):
-TTS-HHHHHHHHHHHHHHHHHHHHHHHHHHHHHT---HHHHHHHHHHHHHHHHHIIIIIITTT----SSSS-SEEEE--TT-GGG-EEEE-HHHHHHHHHHHEEEEEEEEEEE----SS--EEEEEEEEEEEEEGGGTS-TTS---EEEEEEEEEEEEETTTTEEEEEEEES-GGGGGG--HHHHHHTTSEE-HHHHHT-SSHHHHHHHHHHHHHHHHHHHHHHHHH-BTTB--SEEEEES-SS-S--SHHHHT--SHHHHHHHHHHHHHHHHHHHHHH-SSSEEEEEESS----SHHHHHHHHHHH-BTTTTBPPSSTT--THHHHS----HHHHHHHHHHHHGGG--TTEEEEEEEEEEEGGGGSS-HHHHHHTT--TT--HHHHHHHHHHHHHTT--SS---SHHHHHHHHH-EEEEEEBPPPTTSTHHHHHTTS-EEPPEEEEEEPHHHHT-HHHHHHHHHHHHHHHHHHHTSTTS---EEHHHHTT--

Sequence (494 aa):
MMKEDPRELYVRFAQWLRDEHEKSVNEFKKVVAVGAISAADEDRIMGKIEKLQDMVERIYLYQFGVPTGPQKAVLRLHFSRKKPQEAVSYIDPMAVRQQLSKVILGKSFIEKIKASPPRRAYFEAGTDASVQEFSLGEILPGIFEPHPMAIIAAVVAYYDLFENRLDDYDARPDPSTWATYTAKEARELGIIIPPDAWLQLDDPLRWQRTVGAAMNVRQYMKDHEALIGRGEKHVSIVFRDGRIFPLEHLFSDYHQGRIHGEMVRNSLKQFSNTLKDVEYSDRALYCGVVKTAVVEVIAPMLFWYLKYGSASEGRKAIWPDMDEEKIYGFRMSDQKTVMTLFEALLQELDKDEFLVTCRFVRHFWFMSGMAKEFTEAGLGIDSNEEAWIDFIGKEIEKKDLTFELEPETYALLCSRAAVMSFYCTPPKSSTYVLSLSTSGLALPRYEVLLPYRYLRKPADLQSKAQEYVERVLEALADPRTLDIYPESIYKQNV

Mean predicted aligned error: 6.85 Å

Foldseek 3Di:
DQQDDVLVLVLVVLVVLLVVLVVLLVVLVVVVVVVDDDVVVNVVSVVSNVLSQCCCCQPCLLFQLQAADDPDHQAHADADPVCSVPGDRDHDSVSSSVSCLLFWFDNDQKDKDFAAADPDWAKEKEKFKDKDKDWVCVVDPVVDDTFIKIFMKMKIWMATSNVGDTDDMDIPDDPVCPVVDDPVRCLLQLGMDDRVLRVVDPDPVLVVLLNQLSRLSNRLVVLLDLCVHDDPDHHAEYEYEADLDGPQLAVVQCLDPGSSNSSNVSSLVSSVSSLVSVQVDVRYWYKYWHQDDADDNVQLSVVVCQQQPDPPVVGHRVCVVDDNCCSRPPRDGVQVVVLVVCLVCLVVDDQRIKIKGTKGKGASCSNRVCSNVCVNLVHDQPDDLVSLQVVQVVVSVVPPGPDDHHSNSSSCSRHWWMKIKMWMDQGSNDPVSVCSVPFQKGTIIMIIIHHRVCSVPSVSVNVVVVVSVNSVSNQSSPVVSRPIDGPVVVVVPD

pLDDT: mean 87.36, std 10.83, range [29.86, 97.75]